Protein AF-A0A0F7FNZ9-F1 (afdb_monomer)

Structure (mmCIF, N/CA/C/O backbone):
data_AF-A0A0F7FNZ9-F1
#
_entry.id   AF-A0A0F7FNZ9-F1
#
loop_
_atom_site.group_PDB
_atom_site.id
_atom_site.type_symbol
_atom_site.label_atom_id
_atom_site.label_alt_id
_atom_site.label_comp_id
_atom_site.label_asym_id
_atom_site.label_entity_id
_atom_site.label_seq_id
_atom_site.pdbx_PDB_ins_code
_atom_site.Cartn_x
_atom_site.Cartn_y
_atom_site.Cartn_z
_atom_site.occupancy
_atom_site.B_iso_or_equiv
_atom_site.auth_seq_id
_atom_site.auth_comp_id
_atom_site.auth_asym_id
_atom_site.auth_atom_id
_atom_site.pdbx_PDB_model_num
ATOM 1 N N . MET A 1 1 ? 19.238 -8.552 7.138 1.00 87.50 1 MET A N 1
ATOM 2 C CA . MET A 1 1 ? 18.098 -7.604 7.072 1.00 87.50 1 MET A CA 1
ATOM 3 C C . MET A 1 1 ? 16.784 -8.310 7.361 1.00 87.50 1 MET A C 1
ATOM 5 O O . MET A 1 1 ? 16.162 -7.935 8.344 1.00 87.50 1 MET A O 1
ATOM 9 N N . LEU A 1 2 ? 16.399 -9.331 6.578 1.00 90.31 2 LEU A N 1
ATOM 10 C CA . LEU A 1 2 ? 15.167 -10.106 6.799 1.00 90.31 2 LEU A CA 1
ATOM 11 C C . LEU A 1 2 ? 15.009 -10.565 8.253 1.00 90.31 2 LEU A C 1
ATOM 13 O O . LEU A 1 2 ? 14.034 -10.197 8.892 1.00 90.31 2 LEU A O 1
ATOM 17 N N . ASP A 1 3 ? 16.004 -11.257 8.805 1.00 92.69 3 ASP A N 1
ATOM 18 C CA . ASP A 1 3 ? 15.939 -11.779 10.177 1.00 92.69 3 ASP A CA 1
ATOM 19 C C . ASP A 1 3 ? 15.754 -10.676 11.230 1.00 92.69 3 ASP A C 1
ATOM 21 O O . ASP A 1 3 ? 14.976 -10.836 12.163 1.00 92.69 3 ASP A O 1
ATOM 25 N N . ALA A 1 4 ? 16.389 -9.512 11.048 1.00 93.75 4 ALA A N 1
ATOM 26 C CA . ALA A 1 4 ? 16.211 -8.362 11.939 1.00 93.75 4 ALA A CA 1
ATOM 27 C C . ALA A 1 4 ? 14.776 -7.807 11.883 1.00 93.75 4 ALA A C 1
ATOM 29 O O . ALA A 1 4 ? 14.215 -7.413 12.906 1.00 93.75 4 ALA A O 1
ATOM 30 N N . VAL A 1 5 ? 14.175 -7.791 10.691 1.00 94.00 5 VAL A N 1
ATOM 31 C CA . VAL A 1 5 ? 12.786 -7.372 10.473 1.00 94.00 5 VAL A CA 1
ATOM 32 C C . VAL A 1 5 ? 11.813 -8.404 11.058 1.00 94.00 5 VAL A C 1
ATOM 34 O O . VAL A 1 5 ? 10.912 -8.021 11.801 1.00 94.00 5 VAL A O 1
ATOM 37 N N . LEU A 1 6 ? 12.024 -9.702 10.810 1.00 95.75 6 LEU A N 1
ATOM 38 C CA . LEU A 1 6 ? 11.226 -10.793 11.385 1.00 95.75 6 LEU A CA 1
ATOM 39 C C . LEU A 1 6 ? 11.300 -10.804 12.915 1.00 95.75 6 LEU A C 1
ATOM 41 O O . LEU A 1 6 ? 10.271 -10.923 13.583 1.00 95.75 6 LEU A O 1
ATOM 45 N N . TRP A 1 7 ? 12.493 -10.602 13.478 1.00 95.94 7 TRP A N 1
ATOM 46 C CA . TRP A 1 7 ? 12.683 -10.439 14.914 1.00 95.94 7 TRP A CA 1
ATOM 47 C C . TRP A 1 7 ? 11.916 -9.218 15.439 1.00 95.94 7 TRP A C 1
ATOM 49 O O . TRP A 1 7 ? 11.159 -9.331 16.400 1.00 95.94 7 TRP A O 1
ATOM 59 N N . ALA A 1 8 ? 11.999 -8.062 14.779 1.00 95.38 8 ALA A N 1
ATOM 60 C CA . ALA A 1 8 ? 11.232 -6.884 15.188 1.00 95.38 8 ALA A CA 1
ATOM 61 C C . ALA A 1 8 ? 9.708 -7.111 15.162 1.00 95.38 8 ALA A C 1
ATOM 63 O O . ALA A 1 8 ? 8.999 -6.574 16.008 1.00 95.38 8 ALA A O 1
ATOM 64 N N . GLY A 1 9 ? 9.195 -7.898 14.210 1.00 93.81 9 GLY A N 1
ATOM 65 C CA . GLY A 1 9 ? 7.766 -8.219 14.097 1.00 93.81 9 GLY A CA 1
ATOM 66 C C . GLY A 1 9 ? 7.265 -9.332 15.029 1.00 93.81 9 GLY A C 1
ATOM 67 O O . GLY A 1 9 ? 6.054 -9.543 15.130 1.00 93.81 9 GLY A O 1
ATOM 68 N N . GLY A 1 10 ? 8.160 -10.042 15.723 1.00 94.44 10 GLY A N 1
ATOM 69 C CA . GLY A 1 10 ? 7.767 -11.187 16.547 1.00 94.44 10 GLY A CA 1
ATOM 70 C C . GLY A 1 10 ? 7.555 -12.479 15.755 1.00 94.44 10 GLY A C 1
ATOM 71 O O . GLY A 1 10 ? 6.708 -13.272 16.145 1.00 94.44 10 GLY A O 1
ATOM 72 N N . PHE A 1 11 ? 8.236 -12.655 14.619 1.00 93.75 11 PHE A N 1
ATOM 73 C CA . PHE A 1 11 ? 8.191 -13.875 13.790 1.00 93.75 11 PHE A CA 1
ATOM 74 C C . PHE A 1 11 ? 9.460 -14.730 13.910 1.00 93.75 11 PHE A C 1
ATOM 76 O O . PHE A 1 11 ? 9.509 -15.841 13.404 1.00 93.75 11 PHE A O 1
ATOM 83 N N . SER A 1 12 ? 10.498 -14.213 14.566 1.00 94.00 12 SER A N 1
ATOM 84 C CA . SER A 1 12 ? 11.722 -14.948 14.888 1.00 94.00 12 SER A CA 1
ATOM 85 C C . SER A 1 12 ? 12.180 -14.580 16.293 1.00 94.00 12 SER A C 1
ATOM 87 O O . SER A 1 12 ? 12.039 -13.425 16.703 1.00 94.00 12 SER A O 1
ATOM 89 N N . ASP A 1 13 ? 12.741 -15.538 17.024 1.00 92.75 13 ASP A N 1
ATOM 90 C CA . ASP A 1 13 ? 13.397 -15.304 18.317 1.00 92.75 13 ASP A CA 1
ATOM 91 C C . ASP A 1 13 ? 14.904 -15.058 18.179 1.00 92.75 13 ASP A C 1
ATOM 93 O O . ASP A 1 13 ? 15.566 -14.669 19.142 1.00 92.75 13 ASP A O 1
ATOM 97 N N . ASP A 1 14 ? 15.447 -15.223 16.972 1.00 92.62 14 ASP A N 1
ATOM 98 C CA . ASP A 1 14 ? 16.863 -15.029 16.701 1.00 92.62 14 ASP A CA 1
ATOM 99 C C . ASP A 1 14 ? 17.212 -13.539 16.558 1.00 92.62 14 ASP A C 1
ATOM 101 O O . ASP A 1 14 ? 16.944 -12.895 15.543 1.00 92.62 14 ASP A O 1
ATOM 105 N N . ALA A 1 15 ? 17.844 -12.990 17.595 1.00 92.56 15 ALA A N 1
ATOM 106 C CA . ALA A 1 15 ? 18.331 -11.614 17.617 1.00 92.56 15 ALA A CA 1
ATOM 107 C C . ALA A 1 15 ? 19.759 -11.452 17.058 1.00 92.56 15 ALA A C 1
ATOM 109 O O . ALA A 1 15 ? 20.276 -10.333 17.021 1.00 92.56 15 ALA A O 1
ATOM 110 N N . THR A 1 16 ? 20.436 -12.528 16.636 1.00 90.56 16 THR A N 1
ATOM 111 C CA . THR A 1 16 ? 21.838 -12.458 16.175 1.00 90.56 16 THR A CA 1
ATOM 112 C C . THR A 1 16 ? 22.000 -11.562 14.948 1.00 90.56 16 THR A C 1
ATOM 114 O O . THR A 1 16 ? 23.017 -10.882 14.800 1.00 90.56 16 THR A O 1
ATOM 117 N N . ALA A 1 17 ? 20.959 -11.450 14.123 1.00 86.44 17 ALA A N 1
ATOM 118 C CA . ALA A 1 17 ? 20.939 -10.579 12.955 1.00 86.44 17 ALA A CA 1
ATOM 119 C C . ALA A 1 17 ? 21.062 -9.077 13.274 1.00 86.44 17 ALA A C 1
ATOM 121 O O . ALA A 1 17 ? 21.375 -8.291 12.377 1.00 86.44 17 ALA A O 1
ATOM 122 N N . LEU A 1 18 ? 20.839 -8.665 14.529 1.00 89.81 18 LEU A N 1
ATOM 123 C CA . LEU A 1 18 ? 20.951 -7.267 14.955 1.00 89.81 18 LEU A CA 1
ATOM 124 C C . LEU A 1 18 ? 22.405 -6.790 15.082 1.00 89.81 18 LEU A C 1
A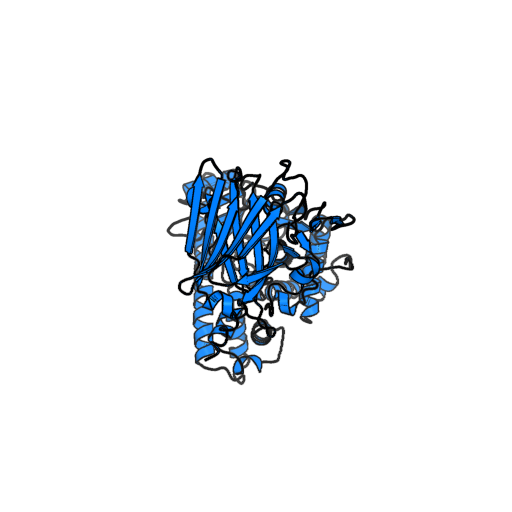TOM 126 O O . LEU A 1 18 ? 22.654 -5.588 15.015 1.00 89.81 18 LEU A O 1
ATOM 130 N N . SER A 1 19 ? 23.362 -7.708 15.256 1.00 86.50 19 SER A N 1
ATOM 131 C CA . SER A 1 19 ? 24.780 -7.380 15.471 1.00 86.50 19 SER A CA 1
ATOM 132 C C . SER A 1 19 ? 25.652 -7.527 14.219 1.00 86.50 19 SER A C 1
ATOM 134 O O . SER A 1 19 ? 26.751 -6.978 14.179 1.00 86.50 19 SER A O 1
ATOM 136 N N . GLY A 1 20 ? 25.175 -8.238 13.192 1.00 80.56 20 GLY A N 1
ATOM 137 C CA . GLY A 1 20 ? 25.955 -8.557 11.988 1.00 80.56 20 GLY A CA 1
ATOM 138 C C . GLY A 1 20 ? 25.781 -7.607 10.796 1.00 80.56 20 GLY A C 1
ATOM 139 O O . GLY A 1 20 ? 26.538 -7.708 9.833 1.00 80.56 20 GLY A O 1
ATOM 140 N N . GLY A 1 21 ? 24.787 -6.711 10.814 1.00 84.69 21 GLY A N 1
ATOM 141 C CA . GLY A 1 21 ? 24.468 -5.829 9.683 1.00 84.69 21 GLY A CA 1
ATOM 142 C C . GLY A 1 21 ? 24.923 -4.379 9.863 1.00 84.69 21 GLY A C 1
ATOM 143 O O . GLY A 1 21 ? 25.150 -3.908 10.976 1.00 84.69 21 GLY A O 1
ATOM 144 N N . ARG A 1 22 ? 25.006 -3.640 8.750 1.00 90.31 22 ARG A N 1
ATOM 145 C CA . ARG A 1 22 ? 25.170 -2.179 8.767 1.00 90.31 22 ARG A CA 1
ATOM 146 C C . ARG A 1 22 ? 23.948 -1.526 9.416 1.00 90.31 22 ARG A C 1
ATOM 148 O O . ARG A 1 22 ? 22.810 -1.891 9.117 1.00 90.31 22 ARG A O 1
ATOM 155 N N . VAL A 1 23 ? 24.198 -0.540 10.276 1.00 93.25 23 VAL A N 1
ATOM 156 C CA . VAL A 1 23 ? 23.166 0.180 11.037 1.00 93.25 23 VAL A CA 1
ATOM 157 C C . VAL A 1 23 ? 22.100 0.769 10.114 1.00 93.25 23 VAL A C 1
ATOM 159 O O . VAL A 1 23 ? 20.907 0.627 10.375 1.00 93.25 23 VAL A O 1
ATOM 162 N N . GLU A 1 24 ? 22.528 1.397 9.024 1.00 90.19 24 GLU A N 1
ATOM 163 C CA . GLU A 1 24 ? 21.667 2.091 8.070 1.00 90.19 24 GLU A CA 1
ATOM 164 C C . GLU A 1 24 ? 20.742 1.119 7.340 1.00 90.19 24 GLU A C 1
ATOM 166 O O . GLU A 1 24 ? 19.562 1.413 7.157 1.00 90.19 24 GLU A O 1
ATOM 171 N N . ASP A 1 25 ? 21.255 -0.056 6.977 1.00 88.19 25 ASP A N 1
ATOM 172 C CA . ASP A 1 25 ? 20.506 -1.059 6.224 1.00 88.19 25 ASP A CA 1
ATOM 173 C C . ASP A 1 25 ? 19.432 -1.702 7.116 1.00 88.19 25 ASP A C 1
ATOM 175 O O . ASP A 1 25 ? 18.280 -1.849 6.707 1.00 88.19 25 ASP A O 1
ATOM 179 N N . ILE A 1 26 ? 19.776 -2.024 8.373 1.00 92.56 26 ILE A N 1
ATOM 180 C CA . ILE A 1 26 ? 18.808 -2.552 9.346 1.00 92.56 26 ILE A CA 1
ATOM 181 C C . ILE A 1 26 ? 17.749 -1.491 9.667 1.00 92.56 26 ILE A C 1
ATOM 183 O O . ILE A 1 26 ? 16.555 -1.771 9.565 1.00 92.56 26 ILE A O 1
ATOM 187 N N . ALA A 1 27 ? 18.155 -0.271 10.031 1.00 93.44 27 ALA A N 1
ATOM 188 C CA . ALA A 1 27 ? 17.215 0.797 10.370 1.00 93.44 27 ALA A CA 1
ATOM 189 C C . ALA A 1 27 ? 16.314 1.175 9.181 1.00 93.44 27 ALA A C 1
ATOM 191 O O . ALA A 1 27 ? 15.117 1.405 9.367 1.00 93.44 27 ALA A O 1
ATOM 192 N N . GLY A 1 28 ? 16.868 1.193 7.964 1.00 89.94 28 GLY A N 1
ATOM 193 C CA . GLY A 1 28 ? 16.131 1.414 6.722 1.00 89.94 28 GLY A CA 1
ATOM 194 C C . GLY A 1 28 ? 15.084 0.331 6.472 1.00 89.94 28 GLY A C 1
ATOM 195 O O . GLY A 1 28 ? 13.918 0.655 6.246 1.00 89.94 28 GLY A O 1
ATOM 196 N N . ALA A 1 29 ? 15.457 -0.946 6.606 1.00 90.38 29 ALA A N 1
ATOM 197 C CA . ALA A 1 29 ? 14.523 -2.063 6.472 1.00 90.38 29 ALA A CA 1
ATOM 198 C C . ALA A 1 29 ? 13.397 -1.999 7.524 1.00 90.38 29 ALA A C 1
ATOM 200 O O . ALA A 1 29 ? 12.220 -2.101 7.181 1.00 90.38 29 ALA A O 1
ATOM 201 N N . LEU A 1 30 ? 13.725 -1.737 8.796 1.00 93.62 30 LEU A N 1
ATOM 202 C CA . LEU A 1 30 ? 12.725 -1.560 9.861 1.00 93.62 30 LEU A CA 1
ATOM 203 C C . LEU A 1 30 ? 11.765 -0.391 9.576 1.00 93.62 30 LEU A C 1
ATOM 205 O O . LEU A 1 30 ? 10.574 -0.481 9.889 1.00 93.62 30 LEU A O 1
ATOM 209 N N . GLY A 1 31 ? 12.272 0.690 8.975 1.00 91.06 31 GLY A N 1
ATOM 210 C CA . GLY A 1 31 ? 11.478 1.829 8.514 1.00 91.06 31 GLY A CA 1
ATOM 211 C C . GLY A 1 31 ? 10.506 1.452 7.395 1.00 91.06 31 GLY A C 1
ATOM 212 O O . GLY A 1 31 ? 9.305 1.680 7.526 1.00 91.06 31 GLY A O 1
ATOM 213 N N . ILE A 1 32 ? 10.998 0.801 6.338 1.00 88.19 32 ILE A N 1
ATOM 214 C CA . ILE A 1 32 ? 10.195 0.376 5.176 1.00 88.19 32 ILE A CA 1
ATOM 215 C C . ILE A 1 32 ? 9.087 -0.596 5.577 1.00 88.19 32 ILE A C 1
ATOM 217 O O . ILE A 1 32 ? 7.936 -0.431 5.173 1.00 88.19 32 ILE A O 1
ATOM 221 N N . HIS A 1 33 ? 9.405 -1.565 6.436 1.00 92.12 33 HIS A N 1
ATOM 222 C CA . HIS A 1 33 ? 8.419 -2.503 6.970 1.00 92.12 33 HIS A CA 1
ATOM 223 C C . HIS A 1 33 ? 7.511 -1.897 8.043 1.00 92.12 33 HIS A C 1
ATOM 225 O O . HIS A 1 33 ? 6.593 -2.578 8.495 1.00 92.12 33 HIS A O 1
ATOM 231 N N . ARG A 1 34 ? 7.750 -0.640 8.446 1.00 92.50 34 ARG A N 1
ATOM 232 C CA . ARG A 1 34 ? 7.001 0.097 9.476 1.00 92.50 34 ARG A CA 1
ATOM 233 C C . ARG A 1 34 ? 6.974 -0.612 10.839 1.00 92.50 34 ARG A C 1
ATOM 235 O O . ARG A 1 34 ? 6.033 -0.447 11.605 1.00 92.50 34 ARG A O 1
ATOM 242 N N . VAL A 1 35 ? 8.027 -1.360 11.177 1.00 94.25 35 VAL A N 1
ATOM 243 C CA . VAL A 1 35 ? 8.132 -2.144 12.429 1.00 94.25 35 VAL A CA 1
ATOM 244 C C . VAL A 1 35 ? 9.070 -1.521 13.472 1.00 94.25 35 VAL A C 1
ATOM 246 O O . VAL A 1 35 ? 9.349 -2.137 14.497 1.00 94.25 35 VAL A O 1
ATOM 249 N N . ALA A 1 36 ? 9.526 -0.281 13.265 1.00 95.25 36 ALA A N 1
ATOM 250 C CA . ALA A 1 36 ? 10.412 0.426 14.197 1.00 95.25 36 ALA A CA 1
ATOM 251 C C . ALA A 1 36 ? 9.860 0.503 15.639 1.00 95.25 36 ALA A C 1
ATOM 253 O O . ALA A 1 36 ? 10.607 0.299 16.590 1.00 95.25 36 ALA A O 1
ATOM 254 N N . GLY A 1 37 ? 8.555 0.741 15.819 1.00 94.38 37 GLY A N 1
ATOM 255 C CA . GLY A 1 37 ? 7.942 0.750 17.157 1.00 94.38 37 GLY A CA 1
ATOM 256 C C . GLY A 1 37 ? 7.974 -0.625 17.830 1.00 94.38 37 GLY A C 1
ATOM 257 O O . GLY A 1 37 ? 8.368 -0.738 18.987 1.00 94.38 37 GLY A O 1
ATOM 258 N N . ARG A 1 38 ? 7.653 -1.688 17.078 1.00 94.62 38 ARG A N 1
ATOM 259 C CA . ARG A 1 38 ? 7.700 -3.071 17.583 1.00 94.62 38 ARG A CA 1
ATOM 260 C C . ARG A 1 38 ? 9.117 -3.487 17.970 1.00 94.62 38 ARG A C 1
ATOM 262 O O . ARG A 1 38 ? 9.302 -4.077 19.029 1.00 94.62 38 ARG A O 1
ATOM 269 N N . PHE A 1 39 ? 10.116 -3.093 17.177 1.00 96.06 39 PHE A N 1
ATOM 270 C CA . PHE A 1 39 ? 11.527 -3.265 17.524 1.00 96.06 39 PHE A CA 1
ATOM 271 C C . PHE A 1 39 ? 11.852 -2.647 18.893 1.00 96.06 39 PHE A C 1
ATOM 273 O O . PHE A 1 39 ? 12.433 -3.311 19.747 1.00 96.06 39 PHE A O 1
ATOM 280 N N . LEU A 1 40 ? 11.456 -1.389 19.124 1.00 95.56 40 LEU A N 1
ATOM 281 C CA . LEU A 1 40 ? 11.751 -0.683 20.376 1.00 95.56 40 LEU A CA 1
ATOM 282 C C . LEU A 1 40 ? 11.050 -1.314 21.585 1.00 95.56 40 LEU A C 1
ATOM 284 O O . LEU A 1 40 ? 11.675 -1.444 22.636 1.00 95.56 40 LEU A O 1
ATOM 288 N N . VAL A 1 41 ? 9.790 -1.736 21.431 1.00 94.12 41 VAL A N 1
ATOM 289 C CA . VAL A 1 41 ? 9.055 -2.469 22.475 1.00 94.12 41 VAL A CA 1
ATOM 290 C C . VAL A 1 41 ? 9.773 -3.772 22.814 1.00 94.12 41 VAL A C 1
ATOM 292 O O . VAL A 1 41 ? 10.089 -4.010 23.977 1.00 94.12 41 VAL A O 1
ATOM 295 N N . ARG A 1 42 ? 10.132 -4.571 21.804 1.00 94.25 42 ARG A N 1
ATOM 296 C CA . ARG A 1 42 ? 10.785 -5.865 22.023 1.00 94.25 42 ARG A CA 1
ATOM 297 C C . ARG A 1 42 ? 12.158 -5.722 22.684 1.00 94.25 42 ARG A C 1
ATOM 299 O O . ARG A 1 42 ? 12.512 -6.548 23.521 1.00 94.25 42 ARG A O 1
ATOM 306 N N . ILE A 1 43 ? 12.915 -4.668 22.364 1.00 96.00 43 ILE A N 1
ATOM 307 C CA . ILE A 1 43 ? 14.171 -4.340 23.060 1.00 96.00 43 ILE A CA 1
ATOM 308 C C . ILE A 1 43 ? 13.927 -3.947 24.519 1.00 96.00 43 ILE A C 1
ATOM 310 O O . ILE A 1 43 ? 14.670 -4.388 25.393 1.00 96.00 43 ILE A O 1
ATOM 314 N N . ALA A 1 44 ? 12.886 -3.162 24.806 1.00 94.75 44 ALA A N 1
ATOM 315 C CA . ALA A 1 44 ? 12.537 -2.806 26.180 1.00 94.75 44 ALA A CA 1
ATOM 316 C C . ALA A 1 44 ? 12.132 -4.036 27.015 1.00 94.75 44 ALA A C 1
ATOM 318 O O . ALA A 1 44 ? 12.478 -4.120 28.192 1.00 94.75 44 ALA A O 1
ATOM 319 N N . GLU A 1 45 ? 11.451 -5.003 26.399 1.00 94.44 45 GLU A N 1
ATOM 320 C CA . GLU A 1 45 ? 11.069 -6.279 27.020 1.00 94.44 45 GLU A CA 1
ATOM 321 C C . GLU A 1 45 ? 12.248 -7.255 27.171 1.00 94.44 45 GLU A C 1
ATOM 323 O O . GLU A 1 45 ? 12.216 -8.129 28.036 1.00 94.44 45 GLU A O 1
ATOM 328 N N . ASN A 1 46 ? 13.304 -7.101 26.365 1.00 94.44 46 ASN A N 1
ATOM 329 C CA . ASN A 1 46 ? 14.462 -7.997 26.328 1.00 94.44 46 ASN A CA 1
ATOM 330 C C . ASN A 1 46 ? 15.787 -7.212 26.444 1.00 94.44 46 ASN A C 1
ATOM 332 O O . ASN A 1 46 ? 16.599 -7.221 25.514 1.00 94.44 46 ASN A O 1
ATOM 336 N N . PRO A 1 47 ? 16.057 -6.554 27.590 1.00 93.19 47 PRO A N 1
ATOM 337 C CA . PRO A 1 47 ? 17.182 -5.625 27.742 1.00 93.19 47 PRO A CA 1
ATOM 338 C C . PRO A 1 47 ? 18.572 -6.283 27.675 1.00 93.19 47 PRO A C 1
ATOM 340 O O . PRO A 1 47 ? 19.582 -5.585 27.656 1.00 93.19 47 PRO A O 1
ATOM 343 N N . THR A 1 48 ? 18.649 -7.616 27.670 1.00 94.25 48 THR A N 1
ATOM 344 C CA . THR A 1 48 ? 19.902 -8.376 27.548 1.00 94.25 48 THR A CA 1
ATOM 345 C C . THR A 1 48 ? 20.354 -8.573 26.102 1.00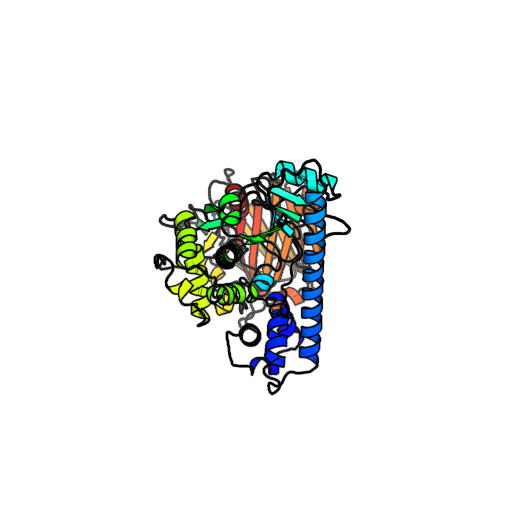 94.25 48 THR A C 1
ATOM 347 O O . THR A 1 48 ? 21.483 -9.012 25.882 1.00 94.25 48 THR A O 1
ATOM 350 N N . ILE A 1 49 ? 19.501 -8.269 25.118 1.00 93.56 49 ILE A N 1
ATOM 351 C CA . ILE A 1 49 ? 19.842 -8.403 23.703 1.00 93.56 49 ILE A CA 1
ATOM 352 C C . ILE A 1 49 ? 20.820 -7.286 23.319 1.00 93.56 49 ILE A C 1
ATOM 354 O O . ILE A 1 49 ? 20.483 -6.106 23.447 1.00 93.56 49 ILE A O 1
ATOM 358 N N . PRO A 1 50 ? 22.030 -7.622 22.837 1.00 91.69 50 PRO A N 1
ATOM 359 C CA . PRO A 1 50 ? 23.016 -6.618 22.478 1.00 91.69 50 PRO A CA 1
ATOM 360 C C . PRO A 1 50 ? 22.592 -5.895 21.196 1.00 91.69 50 PRO A C 1
ATOM 362 O O . PRO A 1 50 ? 22.507 -6.494 20.125 1.00 91.69 50 PRO A O 1
ATOM 365 N N . VAL A 1 51 ? 22.375 -4.585 21.300 1.00 94.81 51 VAL A N 1
ATOM 366 C CA . VAL A 1 51 ? 22.114 -3.684 20.170 1.00 94.81 51 VAL A CA 1
ATOM 367 C C . VAL A 1 51 ? 23.053 -2.494 20.282 1.00 94.81 51 VAL A C 1
ATOM 369 O O . VAL A 1 51 ? 23.259 -1.968 21.372 1.00 94.81 51 VAL A O 1
ATOM 372 N N . SER A 1 52 ? 23.647 -2.075 19.166 1.00 95.50 52 SER A N 1
ATOM 373 C CA . SER A 1 52 ? 24.519 -0.900 19.163 1.00 95.50 52 SER A CA 1
ATOM 374 C C . SER A 1 52 ? 23.717 0.384 19.396 1.00 95.50 52 SER A C 1
ATOM 376 O O . SER A 1 52 ? 22.609 0.538 18.875 1.00 95.50 52 SER A O 1
ATOM 378 N N . ASP A 1 53 ? 24.303 1.345 20.114 1.00 95.62 53 ASP A N 1
ATOM 379 C CA . ASP A 1 53 ? 23.674 2.653 20.354 1.00 95.62 53 ASP A CA 1
ATOM 380 C C . ASP A 1 53 ? 23.305 3.354 19.038 1.00 95.62 53 ASP A C 1
ATOM 382 O O . ASP A 1 53 ? 22.221 3.919 18.905 1.00 95.62 53 ASP A O 1
ATOM 386 N N . GLY A 1 54 ? 24.166 3.233 18.021 1.00 96.62 54 GLY A N 1
ATOM 387 C CA . GLY A 1 54 ? 23.920 3.790 16.691 1.00 96.62 54 GLY A CA 1
ATOM 388 C C . GLY A 1 54 ? 22.660 3.231 16.022 1.00 96.62 54 GLY A C 1
ATOM 389 O O . GLY A 1 54 ? 21.878 4.004 15.461 1.00 96.62 54 GLY A O 1
ATOM 390 N N . LEU A 1 55 ? 22.427 1.914 16.108 1.00 96.38 55 LEU A N 1
ATOM 391 C CA . LEU A 1 55 ? 21.202 1.296 15.592 1.00 96.38 55 LEU A CA 1
ATOM 392 C C . LEU A 1 55 ? 19.982 1.749 16.387 1.00 96.38 55 LEU A C 1
ATOM 394 O O . LEU A 1 55 ? 18.979 2.151 15.796 1.00 96.38 55 LEU A O 1
ATOM 398 N N . LEU A 1 56 ? 20.074 1.742 17.715 1.00 97.00 56 LEU A N 1
ATOM 399 C CA . LEU A 1 56 ? 18.969 2.140 18.577 1.00 97.00 56 LEU A CA 1
ATOM 400 C C . LEU A 1 56 ? 18.541 3.594 18.323 1.00 97.00 56 LEU A C 1
ATOM 402 O O . LEU A 1 56 ? 17.349 3.877 18.196 1.00 97.00 56 LEU A O 1
ATOM 406 N N . ASP A 1 57 ? 19.498 4.506 18.166 1.00 97.56 57 ASP A N 1
ATOM 407 C CA . ASP A 1 57 ? 19.226 5.905 17.846 1.00 97.56 57 ASP A CA 1
ATOM 408 C C . ASP A 1 57 ? 18.641 6.083 16.441 1.00 97.56 57 ASP A C 1
ATOM 410 O O . ASP A 1 57 ? 17.729 6.893 16.250 1.00 97.56 57 ASP A O 1
ATOM 414 N N . ALA A 1 58 ? 19.113 5.318 15.450 1.00 96.75 58 ALA A N 1
ATOM 415 C CA . ALA A 1 58 ? 18.539 5.328 14.106 1.00 96.75 58 ALA A CA 1
ATOM 416 C C . ALA A 1 58 ? 17.075 4.857 14.103 1.00 96.75 58 ALA A C 1
ATOM 418 O O . ALA A 1 58 ? 16.215 5.516 13.510 1.00 96.75 58 ALA A O 1
ATOM 419 N N . VAL A 1 59 ? 16.767 3.774 14.823 1.00 96.12 59 VAL A N 1
ATOM 420 C CA . VAL A 1 59 ? 15.398 3.254 14.932 1.00 96.12 59 VAL A CA 1
ATOM 421 C C . VAL A 1 59 ? 14.499 4.209 15.717 1.00 96.12 59 VAL A C 1
ATOM 423 O O . VAL A 1 59 ? 13.369 4.445 15.295 1.00 96.12 59 VAL A O 1
ATOM 426 N N . ARG A 1 60 ? 14.987 4.835 16.797 1.00 96.56 60 ARG A N 1
ATOM 427 C CA . ARG A 1 60 ? 14.240 5.870 17.538 1.00 96.56 60 ARG A CA 1
ATOM 428 C C . ARG A 1 60 ? 13.865 7.058 16.659 1.00 96.56 60 ARG A C 1
ATOM 430 O O . ARG A 1 60 ? 12.726 7.510 16.726 1.00 96.56 60 ARG A O 1
ATOM 437 N N . ARG A 1 61 ? 14.782 7.546 15.815 1.00 95.75 61 ARG A N 1
ATOM 438 C CA . ARG A 1 61 ? 14.482 8.628 14.857 1.00 95.75 61 ARG A CA 1
ATOM 439 C C . ARG A 1 61 ? 13.409 8.212 13.851 1.00 95.75 61 ARG A C 1
ATOM 441 O O . ARG A 1 61 ? 12.466 8.968 13.632 1.00 95.75 61 ARG A O 1
ATOM 448 N N . SER A 1 62 ? 13.532 7.010 13.285 1.00 93.56 62 SER A N 1
ATOM 449 C CA . SER A 1 62 ? 12.539 6.440 12.362 1.00 93.56 62 SER A CA 1
ATOM 450 C C . SER A 1 62 ? 11.160 6.307 13.023 1.00 93.56 62 SER A C 1
ATOM 452 O O . SER A 1 62 ? 10.159 6.802 12.508 1.00 93.56 62 SER A O 1
ATOM 454 N N . HIS A 1 63 ? 11.110 5.744 14.233 1.00 94.62 63 HIS A N 1
ATOM 455 C CA . HIS A 1 63 ? 9.883 5.618 15.010 1.00 94.62 63 HIS A CA 1
ATOM 456 C C . HIS A 1 63 ? 9.260 6.976 15.358 1.00 94.62 63 HIS A C 1
ATOM 458 O O . HIS A 1 63 ? 8.060 7.147 15.173 1.00 94.62 63 HIS A O 1
ATOM 464 N N . ALA A 1 64 ? 10.052 7.957 15.804 1.00 94.69 64 ALA A N 1
ATOM 465 C CA . ALA A 1 64 ? 9.557 9.299 16.109 1.00 94.69 64 ALA A CA 1
ATOM 466 C C . ALA A 1 64 ? 8.951 9.983 14.872 1.00 94.69 64 ALA A C 1
ATOM 468 O O . ALA A 1 64 ? 7.919 10.644 14.977 1.00 94.69 64 ALA A O 1
ATOM 469 N N .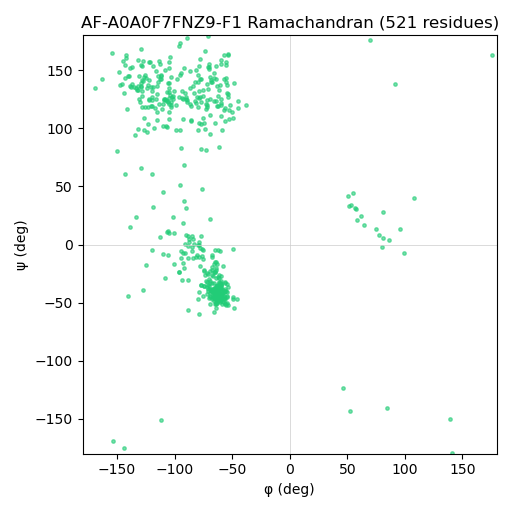 HIS A 1 65 ? 9.550 9.783 13.693 1.00 93.12 65 HIS A N 1
ATOM 470 C CA . HIS A 1 65 ? 8.985 10.254 12.432 1.00 93.12 65 HIS A CA 1
ATOM 471 C C . HIS A 1 65 ? 7.624 9.599 12.134 1.00 93.12 65 HIS A C 1
ATOM 473 O O . HIS A 1 65 ? 6.655 10.309 11.865 1.00 93.12 65 HIS A O 1
ATOM 479 N N . HIS A 1 66 ? 7.523 8.269 12.250 1.00 91.38 66 HIS A N 1
ATOM 480 C CA . HIS A 1 66 ? 6.263 7.542 12.049 1.00 91.38 66 HIS A CA 1
ATOM 481 C C . HIS A 1 66 ? 5.182 7.966 13.049 1.00 91.38 66 HIS A C 1
ATOM 483 O O . HIS A 1 66 ? 4.053 8.242 12.651 1.00 91.38 66 HIS A O 1
ATOM 489 N N . ALA A 1 67 ? 5.535 8.071 14.331 1.00 91.94 67 ALA A N 1
ATOM 490 C CA . ALA A 1 67 ? 4.629 8.490 15.391 1.00 91.94 67 ALA A CA 1
ATOM 491 C C . ALA A 1 67 ? 4.137 9.931 15.190 1.00 91.94 67 ALA A C 1
ATOM 493 O O . ALA A 1 67 ? 2.959 10.208 15.396 1.00 91.94 67 ALA A O 1
ATOM 494 N N . GLY A 1 68 ? 5.005 10.843 14.738 1.00 93.50 68 GLY A N 1
ATOM 495 C CA . GLY A 1 68 ? 4.617 12.215 14.411 1.00 93.50 68 GLY A CA 1
ATOM 496 C C . GLY A 1 68 ? 3.638 12.297 13.235 1.00 93.50 68 GLY A C 1
ATOM 497 O O . GLY A 1 68 ? 2.675 13.059 13.293 1.00 93.50 68 GLY A O 1
ATOM 498 N N . ALA A 1 69 ? 3.851 11.495 12.187 1.00 91.62 69 ALA A N 1
ATOM 499 C CA . ALA A 1 69 ? 2.933 11.406 11.050 1.00 91.62 69 ALA A CA 1
ATOM 500 C C . ALA A 1 69 ? 1.575 10.807 11.455 1.00 91.62 69 ALA A C 1
ATOM 502 O O . ALA A 1 69 ? 0.532 11.382 11.156 1.00 91.62 69 ALA A O 1
ATOM 503 N N . ALA A 1 70 ? 1.592 9.718 12.226 1.00 91.62 70 ALA A N 1
ATOM 504 C CA . ALA A 1 70 ? 0.400 9.120 12.816 1.00 91.62 70 ALA A CA 1
ATOM 505 C C . ALA A 1 70 ? -0.391 10.125 13.669 1.00 91.62 70 ALA A C 1
ATOM 507 O O . ALA A 1 70 ? -1.577 10.324 13.432 1.00 91.62 70 ALA A O 1
ATOM 508 N N . ALA A 1 71 ? 0.262 10.818 14.606 1.00 92.19 71 ALA A N 1
ATOM 509 C CA . ALA A 1 71 ? -0.388 11.801 15.474 1.00 92.19 71 ALA A CA 1
ATOM 510 C C . ALA A 1 71 ? -1.005 12.979 14.697 1.00 92.19 71 ALA A C 1
ATOM 512 O O . ALA A 1 71 ? -2.046 13.506 15.096 1.00 92.19 71 ALA A O 1
ATOM 513 N N . ARG A 1 72 ? -0.387 13.386 13.578 1.00 93.25 72 ARG A N 1
ATOM 514 C CA . ARG A 1 72 ? -0.963 14.383 12.665 1.00 93.25 72 ARG A CA 1
ATOM 515 C C . ARG A 1 72 ? -2.267 13.876 12.053 1.00 93.25 72 ARG A C 1
ATOM 517 O O . ARG A 1 72 ? -3.266 14.577 12.152 1.00 93.25 72 ARG A O 1
ATOM 524 N N . VAL A 1 73 ? -2.270 12.664 11.496 1.00 92.38 73 VAL A N 1
ATOM 525 C CA . VAL A 1 73 ? -3.477 12.054 10.913 1.00 92.38 73 VAL A CA 1
ATOM 526 C C . VAL A 1 73 ? -4.593 11.927 11.954 1.00 92.38 73 VAL A C 1
ATOM 528 O O . VAL A 1 73 ? -5.731 12.265 11.655 1.00 92.38 73 VAL A O 1
ATOM 531 N N . GLU A 1 74 ? -4.280 11.546 13.196 1.00 91.62 74 GLU A N 1
ATOM 532 C CA . GLU A 1 74 ? -5.267 11.504 14.291 1.00 91.62 74 GLU A CA 1
ATOM 533 C C . GLU A 1 74 ? -5.848 12.891 14.617 1.00 91.62 74 GLU A C 1
ATOM 535 O O . GLU A 1 74 ? -7.052 13.048 14.826 1.00 91.62 74 GLU A O 1
ATOM 540 N N . THR A 1 75 ? -4.997 13.921 14.629 1.00 93.50 75 THR A N 1
ATOM 541 C CA . THR A 1 75 ? -5.425 15.311 14.847 1.00 93.50 75 THR A CA 1
ATOM 542 C C . THR A 1 75 ? -6.336 15.791 13.717 1.00 93.50 75 THR A C 1
ATOM 544 O O . THR A 1 75 ? -7.358 16.434 13.967 1.00 93.50 75 THR A O 1
ATOM 547 N N . ASP A 1 76 ? -5.989 15.465 12.474 1.00 94.56 76 ASP A N 1
ATOM 548 C CA . ASP A 1 76 ? -6.763 15.857 11.301 1.00 94.56 76 ASP A CA 1
ATOM 549 C C . ASP A 1 76 ? -8.068 15.054 11.184 1.00 94.56 76 ASP A C 1
ATOM 551 O O . ASP A 1 76 ? -9.087 15.616 10.790 1.00 94.56 76 ASP A O 1
ATOM 555 N N . ALA A 1 77 ? -8.096 13.796 11.630 1.00 93.38 77 ALA A N 1
ATOM 556 C CA . ALA A 1 77 ? -9.311 12.992 11.745 1.00 93.38 77 ALA A CA 1
ATOM 557 C C . ALA A 1 77 ? -10.324 13.615 12.725 1.00 93.38 77 ALA A C 1
ATOM 559 O O . ALA A 1 77 ? -11.507 13.743 12.398 1.0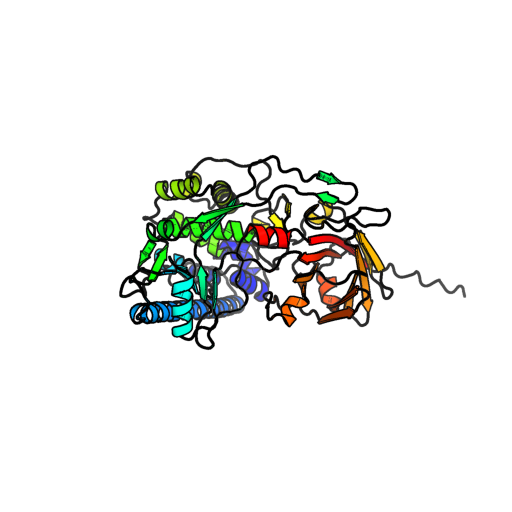0 93.38 77 ALA A O 1
ATOM 560 N N . ALA A 1 78 ? -9.864 14.073 13.895 1.00 93.19 78 ALA A N 1
ATOM 561 C CA . ALA A 1 78 ? -10.706 14.791 14.858 1.00 93.19 78 ALA A CA 1
ATOM 562 C C . ALA A 1 78 ? -11.208 16.136 14.298 1.00 93.19 78 ALA A C 1
ATOM 564 O O . ALA A 1 78 ? -12.360 16.528 14.503 1.00 93.19 78 ALA A O 1
ATOM 565 N N . TRP A 1 79 ? -10.360 16.843 13.545 1.00 95.00 79 TRP A N 1
ATOM 566 C CA . TRP A 1 79 ? -10.761 18.067 12.855 1.00 95.00 79 TRP A CA 1
ATOM 567 C C . TRP A 1 79 ? -11.822 17.795 11.778 1.00 95.00 79 TRP A C 1
ATOM 569 O O . TRP A 1 79 ? -12.803 18.535 11.703 1.00 95.00 79 TRP A O 1
ATOM 579 N N . VAL A 1 80 ? -11.668 16.720 10.994 1.00 94.06 80 VAL A N 1
ATOM 580 C CA . VAL A 1 80 ? -12.637 16.295 9.972 1.00 94.06 80 VAL A CA 1
ATOM 581 C C . VAL A 1 80 ? -13.976 15.958 10.613 1.00 94.06 80 VAL A C 1
ATOM 583 O O . VAL A 1 80 ? -15.003 16.427 10.130 1.00 94.06 80 VAL A O 1
ATOM 586 N N . GLU A 1 81 ? -13.987 15.207 11.718 1.00 94.19 81 GLU A N 1
ATOM 587 C CA . GLU A 1 81 ? -15.221 14.934 12.458 1.00 94.19 81 GLU A CA 1
ATOM 588 C C . GLU A 1 81 ? -15.943 16.233 12.825 1.00 94.19 81 GLU A C 1
ATOM 590 O O . GLU A 1 81 ? -17.139 16.377 12.555 1.00 94.19 81 GLU A O 1
ATOM 595 N N . LYS A 1 82 ? -15.228 17.171 13.456 1.00 95.44 82 LYS A N 1
ATOM 596 C CA . LYS A 1 82 ? -15.816 18.442 13.877 1.00 95.44 82 LYS A CA 1
ATOM 597 C C . LYS A 1 82 ? -16.357 19.217 12.675 1.00 95.44 82 LYS A C 1
ATOM 599 O O . LYS A 1 82 ? -17.494 19.678 12.712 1.00 95.44 82 LYS A O 1
ATOM 604 N N . GLY A 1 83 ? -15.564 19.315 11.607 1.00 95.69 83 GLY A N 1
ATOM 605 C CA . GLY A 1 83 ? -15.951 19.983 10.369 1.00 95.69 83 GLY A CA 1
ATOM 606 C C . GLY A 1 83 ? -17.222 19.391 9.766 1.00 95.69 83 GLY A C 1
ATOM 607 O O . GLY A 1 83 ? -18.136 20.138 9.441 1.00 95.69 83 GLY A O 1
ATOM 608 N N . LEU A 1 84 ? -17.322 18.060 9.688 1.00 95.56 84 LEU A N 1
ATOM 609 C CA . LEU A 1 84 ? -18.515 17.364 9.197 1.00 95.56 84 LEU A CA 1
ATOM 610 C C . LEU A 1 84 ? -19.742 17.652 10.063 1.00 95.56 84 LEU A C 1
ATOM 612 O O . LEU A 1 84 ? -20.796 17.984 9.528 1.00 95.56 84 LEU A O 1
ATOM 616 N N . ARG A 1 85 ? -19.605 17.561 11.390 1.00 95.06 85 ARG A N 1
ATOM 617 C CA . ARG A 1 85 ? -20.703 17.812 12.335 1.00 95.06 85 ARG A CA 1
ATOM 618 C C . ARG A 1 85 ? -21.282 19.214 12.217 1.00 95.06 85 ARG A C 1
ATOM 620 O O . ARG A 1 85 ? -22.498 19.381 12.279 1.00 95.06 85 ARG A O 1
ATOM 627 N N . ASP A 1 86 ? -20.403 20.199 12.072 1.00 96.12 86 ASP A N 1
ATOM 628 C CA . ASP A 1 86 ? -20.776 21.609 12.005 1.00 96.12 86 ASP A CA 1
ATOM 629 C C . ASP A 1 86 ? -21.255 22.008 10.592 1.00 96.12 86 ASP A C 1
ATOM 631 O O . ASP A 1 86 ? -21.817 23.091 10.407 1.00 96.12 86 ASP A O 1
ATOM 635 N N . HIS A 1 87 ? -21.065 21.144 9.585 1.00 97.69 87 HIS A N 1
ATOM 636 C CA . HIS A 1 87 ? -21.405 21.451 8.202 1.00 97.69 87 HIS A CA 1
ATOM 637 C C . HIS A 1 87 ? -22.914 21.309 7.929 1.00 97.69 87 HIS A C 1
ATOM 639 O O . HIS A 1 87 ? -23.478 20.225 8.099 1.00 97.69 87 HIS A O 1
ATOM 645 N N . PRO A 1 88 ? -23.593 22.340 7.390 1.00 97.38 88 PRO A N 1
ATOM 646 C CA . PRO A 1 88 ? -25.042 22.302 7.155 1.00 97.38 88 PRO A CA 1
ATOM 647 C C . PRO A 1 88 ? -25.459 21.262 6.109 1.00 97.38 88 PRO A C 1
ATOM 649 O O . PRO A 1 88 ? -26.603 20.813 6.093 1.00 97.38 88 PRO A O 1
ATOM 652 N N . ALA A 1 89 ? -24.537 20.880 5.222 1.00 96.69 89 ALA A N 1
ATOM 653 C CA . ALA A 1 89 ? -24.769 19.847 4.223 1.00 96.69 89 ALA A CA 1
ATOM 654 C C . ALA A 1 89 ? -24.443 18.430 4.719 1.00 96.69 89 ALA A C 1
ATOM 656 O O . ALA A 1 89 ? -24.488 17.515 3.906 1.00 96.69 89 ALA A O 1
ATOM 657 N N . TRP A 1 90 ? -24.128 18.192 5.992 1.00 96.44 90 TRP A N 1
ATOM 658 C CA . TRP A 1 90 ? -24.003 16.830 6.524 1.00 96.44 90 TRP A CA 1
ATOM 659 C C . TRP A 1 90 ? -25.388 16.217 6.799 1.00 96.44 90 TRP A C 1
ATOM 661 O O . TRP A 1 90 ? -26.320 16.914 7.186 1.00 96.44 90 TRP A O 1
ATOM 671 N N . ASP A 1 91 ? -25.572 14.919 6.540 1.00 95.06 91 ASP A N 1
ATOM 672 C CA . ASP A 1 91 ? -26.853 14.209 6.747 1.00 95.06 91 ASP A CA 1
ATOM 673 C C . ASP A 1 91 ? -26.913 13.386 8.036 1.00 95.06 91 ASP A C 1
ATOM 675 O O . ASP A 1 91 ? -27.840 12.596 8.219 1.00 95.06 91 ASP A O 1
ATOM 679 N N . GLY A 1 92 ? -25.933 13.538 8.922 1.00 94.88 92 GLY A N 1
ATOM 680 C CA . GLY A 1 92 ? -25.861 12.757 10.151 1.00 94.88 92 GLY A CA 1
ATOM 681 C C . GLY A 1 92 ? -25.296 11.346 9.964 1.00 94.88 92 GLY A C 1
ATOM 682 O O . GLY A 1 92 ? -25.154 10.628 10.954 1.00 94.88 92 GLY A O 1
ATOM 683 N N . ARG A 1 93 ? -24.959 10.913 8.737 1.00 96.00 93 ARG A N 1
ATOM 684 C CA . ARG A 1 93 ? -24.347 9.594 8.527 1.00 96.00 93 ARG A CA 1
ATOM 685 C C . ARG A 1 93 ? -22.852 9.628 8.848 1.00 96.00 93 ARG A C 1
ATOM 687 O O . ARG A 1 93 ? -22.165 10.592 8.489 1.00 96.00 93 ARG A O 1
ATOM 694 N N . PRO A 1 94 ? -22.326 8.578 9.498 1.00 96.38 94 PRO A N 1
ATOM 695 C CA . PRO A 1 94 ? -20.920 8.529 9.854 1.00 96.38 94 PRO A CA 1
ATOM 696 C C . PRO A 1 94 ? -20.030 8.337 8.625 1.00 96.38 94 PRO A C 1
ATOM 698 O O . PRO A 1 94 ? -20.425 7.712 7.638 1.00 96.38 94 PRO A O 1
ATOM 701 N N . VAL A 1 95 ? -18.801 8.824 8.721 1.00 96.88 95 VAL A N 1
ATOM 702 C CA . VAL A 1 95 ? -17.713 8.541 7.783 1.00 96.88 95 VAL A CA 1
ATOM 703 C C . VAL A 1 95 ? -16.839 7.435 8.362 1.00 96.88 95 VAL A C 1
ATOM 705 O O . VAL A 1 95 ? -16.622 7.377 9.574 1.00 96.88 95 VAL A O 1
ATOM 708 N N . LEU A 1 96 ? -16.358 6.538 7.506 1.00 97.69 96 LEU A N 1
ATOM 709 C CA . LEU A 1 96 ? -15.511 5.416 7.899 1.00 97.69 96 LEU A CA 1
ATOM 710 C C . LEU A 1 96 ? -14.055 5.713 7.531 1.00 97.69 96 LEU A C 1
ATOM 712 O O . LEU A 1 96 ? -13.753 5.884 6.357 1.00 97.69 96 LEU A O 1
ATOM 716 N N . LEU A 1 97 ? -13.155 5.741 8.509 1.00 96.06 97 LEU A N 1
ATOM 717 C CA . LEU A 1 97 ? -11.711 5.801 8.293 1.00 96.06 97 LEU A CA 1
ATOM 718 C C . LEU A 1 97 ? -11.183 4.371 8.096 1.00 96.06 97 LEU A C 1
ATOM 720 O O . LEU A 1 97 ? -11.136 3.584 9.043 1.00 96.06 97 LEU A O 1
ATOM 724 N N . LEU A 1 98 ? -10.840 4.013 6.855 1.00 92.06 98 LEU A N 1
ATOM 725 C CA . LEU A 1 98 ? -10.499 2.636 6.478 1.00 92.06 98 LEU A CA 1
ATOM 726 C C . LEU A 1 98 ? -9.075 2.238 6.872 1.00 92.06 98 LEU A C 1
ATOM 728 O O . LEU A 1 98 ? -8.851 1.113 7.323 1.00 92.06 98 LEU A O 1
ATOM 732 N N . LYS A 1 99 ? -8.118 3.152 6.685 1.00 82.81 99 LYS A N 1
ATOM 733 C CA . LYS A 1 99 ? -6.697 2.957 7.013 1.00 82.81 99 LYS A CA 1
ATOM 734 C C . LYS A 1 99 ? -6.303 3.864 8.194 1.00 82.81 99 LYS A C 1
ATOM 736 O O . LYS A 1 99 ? -7.125 4.098 9.068 1.00 82.81 99 LYS A O 1
ATOM 741 N N . GLY A 1 100 ? -5.051 4.307 8.304 1.00 78.69 100 GLY A N 1
ATOM 742 C CA . GLY A 1 100 ? -4.578 5.065 9.476 1.00 78.69 100 GLY A CA 1
ATOM 743 C C . GLY A 1 100 ? -4.128 4.185 10.647 1.00 78.69 100 GLY A C 1
ATOM 744 O O . GLY A 1 100 ? -3.505 3.161 10.437 1.00 78.69 100 GLY A O 1
ATOM 745 N N . ASN A 1 101 ? -4.405 4.536 11.900 1.00 83.62 101 ASN A N 1
ATOM 746 C CA . ASN A 1 101 ? -3.976 3.719 13.050 1.00 83.62 101 ASN A CA 1
ATOM 747 C C . ASN A 1 101 ? -5.101 2.851 13.630 1.00 83.62 101 ASN A C 1
ATOM 749 O O . ASN A 1 101 ? -5.015 2.432 14.781 1.00 83.62 101 ASN A O 1
ATOM 753 N N . SER A 1 102 ? -6.129 2.523 12.835 1.00 86.94 102 SER A N 1
ATOM 754 C CA . SER A 1 102 ? -7.281 1.712 13.265 1.00 86.94 102 SER A CA 1
ATOM 755 C C . SER A 1 102 ? -6.869 0.426 13.986 1.00 86.94 102 SER A C 1
ATOM 757 O O . SER A 1 102 ? -7.353 0.161 15.081 1.00 86.94 102 SER A O 1
ATOM 759 N N . ALA A 1 103 ? -5.914 -0.336 13.440 1.00 88.31 103 ALA A N 1
ATOM 760 C CA . ALA A 1 103 ? -5.409 -1.541 14.099 1.00 88.31 103 ALA A CA 1
ATOM 761 C C . ALA A 1 103 ? -4.732 -1.236 15.447 1.00 88.31 103 ALA A C 1
ATOM 763 O O . ALA A 1 103 ? -4.966 -1.945 16.421 1.00 88.31 103 ALA A O 1
ATOM 764 N N . ALA A 1 104 ? -3.945 -0.160 15.539 1.00 89.00 104 ALA A N 1
ATOM 765 C CA . ALA A 1 104 ? -3.302 0.228 16.792 1.00 89.00 104 ALA A CA 1
ATOM 766 C C . ALA A 1 104 ? -4.331 0.620 17.868 1.00 89.00 104 ALA A C 1
ATOM 768 O O . ALA A 1 104 ? -4.163 0.248 19.028 1.00 89.00 104 ALA A O 1
ATOM 769 N N . HIS A 1 105 ? -5.416 1.301 17.483 1.00 90.88 105 HIS A N 1
ATOM 770 C CA . HIS A 1 105 ? -6.525 1.638 18.383 1.00 90.88 105 HIS A CA 1
ATOM 771 C C . HIS A 1 105 ? -7.241 0.391 18.902 1.00 90.88 105 HIS A C 1
ATOM 773 O O . HIS A 1 105 ? -7.444 0.257 20.106 1.00 90.88 105 HIS A O 1
ATOM 779 N N . LEU A 1 106 ? -7.580 -0.538 18.005 1.00 93.44 106 LEU A N 1
ATOM 780 C CA . LEU A 1 106 ? -8.275 -1.783 18.350 1.00 93.44 106 LEU A CA 1
ATOM 781 C C . LEU A 1 106 ? -7.426 -2.694 19.245 1.00 93.44 106 LEU A C 1
ATOM 783 O O . LEU A 1 106 ? -7.952 -3.333 20.146 1.00 93.44 106 LEU A O 1
ATOM 787 N N . LEU A 1 107 ? -6.112 -2.738 19.014 1.00 92.12 107 LEU A N 1
ATOM 788 C CA . LEU A 1 107 ? -5.179 -3.581 19.764 1.00 92.12 107 LEU A CA 1
ATOM 789 C C . LEU A 1 107 ? -4.678 -2.930 21.068 1.00 92.12 107 LEU A C 1
ATOM 791 O O . LEU A 1 107 ? -3.881 -3.540 21.778 1.00 92.12 107 LEU A O 1
ATOM 795 N N . GLY A 1 108 ? -5.072 -1.686 21.376 1.00 88.81 108 GLY A N 1
ATOM 796 C CA . GLY A 1 108 ? -4.515 -0.929 22.509 1.00 88.81 108 GLY A CA 1
ATOM 797 C C . GLY A 1 108 ? -3.005 -0.671 22.380 1.00 88.81 108 GLY A C 1
ATOM 798 O O . GLY A 1 108 ? -2.295 -0.485 23.367 1.00 88.81 108 GLY A O 1
ATOM 799 N N . ALA A 1 109 ? -2.498 -0.678 21.151 1.00 80.81 109 ALA A N 1
ATOM 800 C CA . ALA A 1 109 ? -1.090 -0.763 20.806 1.00 80.81 109 ALA A CA 1
ATOM 801 C C . ALA A 1 109 ? -0.445 0.612 20.558 1.00 80.81 109 ALA A C 1
ATOM 803 O O . ALA A 1 109 ? 0.237 0.842 19.556 1.00 80.81 109 ALA A O 1
ATOM 804 N N . ALA A 1 110 ? -0.620 1.540 21.501 1.00 70.06 110 ALA A N 1
ATOM 805 C CA . ALA A 1 110 ? -0.106 2.909 21.379 1.00 70.06 110 ALA A CA 1
ATOM 806 C C . ALA A 1 110 ? 1.429 2.990 21.186 1.00 70.06 110 ALA A C 1
ATOM 808 O O . ALA A 1 110 ? 1.939 4.010 20.730 1.00 70.06 110 ALA A O 1
ATOM 809 N N . GLY A 1 111 ? 2.171 1.923 21.512 1.00 65.25 111 GLY A N 1
ATOM 810 C CA . GLY A 1 111 ? 3.631 1.854 21.390 1.00 65.25 111 GLY A CA 1
ATOM 811 C C . GLY A 1 111 ? 4.174 1.652 19.969 1.00 65.25 111 GLY A C 1
ATOM 812 O O . GLY A 1 111 ? 5.381 1.765 19.764 1.00 65.25 111 GLY A O 1
ATOM 813 N N . PHE A 1 112 ? 3.335 1.356 18.972 1.00 80.56 112 PHE A N 1
ATOM 814 C CA . PHE A 1 112 ? 3.804 1.142 17.597 1.00 80.56 112 PHE A CA 1
ATOM 815 C C . PHE A 1 112 ? 2.848 1.685 16.521 1.00 80.56 112 PHE A C 1
ATOM 817 O O . PHE A 1 112 ? 2.409 0.924 15.659 1.00 80.56 112 PHE A O 1
ATOM 824 N N . PRO A 1 113 ? 2.567 3.007 16.509 1.00 82.00 113 PRO A N 1
ATOM 825 C CA . PRO A 1 113 ? 1.866 3.646 15.399 1.00 82.00 113 PRO A CA 1
ATOM 826 C C . PRO A 1 113 ? 2.578 3.378 14.071 1.00 82.00 113 PRO A C 1
ATOM 828 O O . PRO A 1 113 ? 3.816 3.427 13.989 1.00 82.00 113 PRO A O 1
ATOM 831 N N . ARG A 1 114 ? 1.795 3.130 13.017 1.00 83.12 114 ARG A N 1
ATOM 832 C CA . ARG A 1 114 ? 2.341 2.975 11.670 1.00 83.12 114 ARG A CA 1
ATOM 833 C C . ARG A 1 114 ? 2.466 4.325 10.990 1.00 83.12 114 ARG A C 1
ATOM 835 O O . ARG A 1 114 ? 1.670 5.234 11.207 1.00 83.12 114 ARG A O 1
ATOM 842 N N . LEU A 1 115 ? 3.461 4.433 10.114 1.00 87.38 115 LEU A N 1
ATOM 843 C CA . LEU A 1 115 ? 3.526 5.557 9.193 1.00 87.38 115 LEU A CA 1
ATOM 844 C C . LEU A 1 115 ? 2.259 5.563 8.330 1.00 87.38 115 LEU A C 1
ATOM 846 O O . LEU A 1 115 ? 1.997 4.604 7.601 1.00 87.38 115 LEU A O 1
ATOM 850 N N . THR A 1 116 ? 1.511 6.652 8.420 1.00 89.50 116 THR A N 1
ATOM 851 C CA . THR A 1 116 ? 0.338 6.959 7.603 1.00 89.50 116 THR A CA 1
ATOM 852 C C . THR A 1 116 ? 0.435 8.426 7.205 1.00 89.50 116 THR A C 1
ATOM 854 O O . THR A 1 116 ? 0.877 9.251 8.008 1.00 89.50 116 THR A O 1
ATOM 857 N N . SER A 1 117 ? 0.116 8.739 5.954 1.00 88.56 117 SER A N 1
ATOM 858 C CA . SER A 1 117 ? 0.270 10.087 5.388 1.00 88.56 117 SER A CA 1
ATOM 859 C C . SER A 1 117 ? -1.064 10.784 5.162 1.00 88.56 117 SER A C 1
ATOM 861 O O . SER A 1 117 ? -1.133 12.009 5.250 1.00 88.56 117 SER A O 1
ATOM 863 N N . ASP A 1 118 ? -2.100 10.001 4.911 1.00 93.31 118 ASP A N 1
ATOM 864 C CA . ASP A 1 118 ? -3.396 10.380 4.372 1.00 93.31 118 ASP A CA 1
ATOM 865 C C . ASP A 1 118 ? -4.549 9.831 5.224 1.00 93.31 118 ASP A C 1
ATOM 867 O O . ASP A 1 118 ? -4.376 9.014 6.137 1.00 93.31 118 ASP A O 1
ATOM 871 N N . LEU A 1 119 ? -5.739 10.348 4.928 1.00 94.62 119 LEU A N 1
ATOM 872 C CA . LEU A 1 119 ? -7.023 9.914 5.458 1.00 94.62 119 LEU A CA 1
ATOM 873 C C . LEU A 1 119 ? -7.800 9.179 4.359 1.00 94.62 119 LEU A C 1
ATOM 875 O O . LEU A 1 119 ? -8.414 9.816 3.508 1.00 94.62 119 LEU A O 1
ATOM 879 N N . ASP A 1 120 ? -7.825 7.846 4.410 1.00 95.38 120 ASP A N 1
ATOM 880 C CA . ASP A 1 120 ? -8.701 7.024 3.563 1.00 95.38 120 ASP A CA 1
ATOM 881 C C . ASP A 1 120 ? -10.126 6.991 4.133 1.00 95.38 120 ASP A C 1
ATOM 883 O O . ASP A 1 120 ? -10.425 6.219 5.055 1.00 95.38 120 ASP A O 1
ATOM 887 N N . LEU A 1 121 ? -11.015 7.818 3.589 1.00 96.56 121 LEU A N 1
ATOM 888 C CA . LEU A 1 121 ? -12.391 7.960 4.052 1.00 96.56 121 LEU A CA 1
ATOM 889 C C . LEU A 1 121 ? -13.376 7.271 3.113 1.00 96.56 121 LEU A C 1
ATOM 891 O O . LEU A 1 121 ? -13.455 7.581 1.931 1.00 96.56 121 LEU A O 1
ATOM 895 N N . LEU A 1 122 ? -14.209 6.393 3.659 1.00 97.19 122 LEU A N 1
ATOM 896 C CA . LEU A 1 122 ? -15.326 5.774 2.961 1.00 97.19 122 LEU A CA 1
ATOM 897 C C . LEU A 1 122 ? -16.636 6.444 3.365 1.00 97.19 122 LEU A C 1
ATOM 899 O O . LEU A 1 122 ? -16.973 6.545 4.551 1.00 97.19 122 LEU A O 1
ATOM 903 N N . THR A 1 123 ? -17.387 6.887 2.361 1.00 96.56 123 THR A N 1
ATOM 904 C CA . THR A 1 123 ? -18.626 7.646 2.557 1.00 96.56 123 THR A CA 1
ATOM 905 C C . THR A 1 123 ? -19.776 7.052 1.753 1.00 96.56 123 THR A C 1
ATOM 907 O O . THR A 1 123 ? -19.552 6.406 0.732 1.00 96.56 123 THR A O 1
ATOM 910 N N . PRO A 1 124 ? -21.028 7.270 2.186 1.00 94.94 124 PRO A N 1
ATOM 911 C CA . PRO A 1 124 ? -22.186 6.765 1.459 1.00 94.94 124 PRO A CA 1
ATOM 912 C C . PRO A 1 124 ? -22.561 7.618 0.234 1.00 94.94 124 PRO A C 1
ATOM 914 O O . PRO A 1 124 ? -23.446 7.225 -0.521 1.00 94.94 124 PRO A O 1
ATOM 917 N N . ASP A 1 125 ? -21.964 8.805 0.078 1.00 95.88 125 ASP A N 1
ATOM 918 C CA . ASP A 1 125 ? -22.185 9.721 -1.049 1.00 95.88 125 ASP A CA 1
ATOM 919 C C . ASP A 1 125 ? -20.908 10.548 -1.314 1.00 95.88 125 ASP A C 1
ATOM 921 O O . ASP A 1 125 ? -20.793 11.694 -0.866 1.00 95.88 125 ASP A O 1
ATOM 925 N N . PRO A 1 126 ? -19.921 9.977 -2.021 1.00 93.94 126 PRO A N 1
ATOM 926 C CA . PRO A 1 126 ? -18.636 10.630 -2.265 1.00 93.94 126 PRO A CA 1
ATOM 927 C C . PRO A 1 126 ? -18.755 12.007 -2.932 1.00 93.94 126 PRO A C 1
ATOM 929 O O . PRO A 1 126 ? -17.974 12.910 -2.644 1.00 93.94 126 PRO A O 1
ATOM 932 N N . VAL A 1 127 ? -19.767 12.222 -3.777 1.00 94.00 127 VAL A N 1
ATOM 933 C CA . VAL A 1 127 ? -19.987 13.519 -4.436 1.00 94.00 127 VAL A CA 1
ATOM 934 C C . VAL A 1 127 ? -20.383 14.582 -3.416 1.00 94.00 127 VAL A C 1
ATOM 936 O O . VAL A 1 127 ? -19.832 15.684 -3.419 1.00 94.00 127 VAL A O 1
ATOM 939 N N . ARG A 1 128 ? -21.328 14.266 -2.527 1.00 96.25 128 ARG A N 1
ATOM 940 C CA . ARG A 1 128 ? -21.747 15.183 -1.464 1.00 96.25 128 ARG A CA 1
ATOM 941 C C . ARG A 1 128 ? -20.611 15.474 -0.494 1.00 96.25 128 ARG A C 1
ATOM 943 O O . ARG A 1 128 ? -20.355 16.641 -0.214 1.00 96.25 128 ARG A O 1
ATOM 950 N N . TYR A 1 129 ? -19.952 14.438 0.018 1.00 97.06 129 TYR A N 1
ATOM 951 C CA . TYR A 1 129 ? -18.873 14.610 0.992 1.00 97.06 129 TYR A CA 1
ATOM 952 C C . TYR A 1 129 ? -17.669 15.327 0.376 1.00 97.06 129 TYR A C 1
ATOM 954 O O . TYR A 1 129 ? -17.061 16.150 1.049 1.00 97.06 129 TYR A O 1
ATOM 962 N N . GLY A 1 130 ? -17.396 15.123 -0.916 1.00 96.50 130 GLY A N 1
ATOM 963 C CA . GLY A 1 130 ? -16.388 15.889 -1.642 1.00 96.50 130 GLY A CA 1
ATOM 964 C C . GLY A 1 130 ? -16.634 17.398 -1.589 1.00 96.50 130 GLY A C 1
ATOM 965 O O . GLY A 1 130 ? -15.720 18.144 -1.257 1.00 96.50 130 GLY A O 1
ATOM 966 N N . ARG A 1 131 ? -17.882 17.843 -1.801 1.00 97.62 131 ARG A N 1
ATOM 967 C CA . ARG A 1 131 ? -18.250 19.267 -1.664 1.00 97.62 131 ARG A CA 1
ATOM 968 C C . ARG A 1 131 ? -18.075 19.778 -0.238 1.00 97.62 131 ARG A C 1
ATOM 970 O O . ARG A 1 131 ? -17.594 20.885 -0.048 1.00 97.62 131 ARG A O 1
ATOM 977 N N . ILE A 1 132 ? -18.426 18.963 0.762 1.00 97.88 132 ILE A N 1
ATOM 978 C CA . ILE A 1 132 ? -18.202 19.323 2.170 1.00 97.88 132 ILE A CA 1
ATOM 979 C C . ILE A 1 132 ? -16.706 19.541 2.428 1.00 97.88 132 ILE A C 1
ATOM 981 O O . ILE A 1 132 ? -16.336 20.516 3.069 1.00 97.88 132 ILE A O 1
ATOM 985 N N . PHE A 1 133 ? -15.829 18.672 1.920 1.00 97.56 133 PHE A N 1
ATOM 986 C CA . PHE A 1 133 ? -14.386 18.845 2.102 1.00 97.56 133 PHE A CA 1
ATOM 987 C C . PHE A 1 133 ? -13.844 20.085 1.384 1.00 97.56 133 PHE A C 1
ATOM 989 O O . PHE A 1 133 ? -13.008 20.786 1.955 1.00 97.56 133 PHE A O 1
ATOM 996 N N . GLU A 1 134 ? -14.351 20.405 0.193 1.00 97.44 134 GLU A N 1
ATOM 997 C CA . GLU A 1 134 ? -14.031 21.661 -0.501 1.00 97.44 134 GLU A CA 1
ATOM 998 C C . GLU A 1 134 ? -14.445 22.890 0.326 1.00 97.44 134 GLU A C 1
ATOM 1000 O O . GLU A 1 134 ? -13.631 23.792 0.529 1.00 97.44 134 GLU A O 1
ATOM 1005 N N . ASP A 1 135 ? -15.657 22.891 0.890 1.00 97.75 135 ASP A N 1
ATOM 1006 C CA . ASP A 1 135 ? -16.153 23.956 1.777 1.00 97.75 135 ASP A CA 1
ATOM 1007 C C . ASP A 1 135 ? -15.334 24.062 3.080 1.00 97.75 135 ASP A C 1
ATOM 1009 O O . ASP A 1 135 ? -15.174 25.145 3.649 1.00 97.75 135 ASP A O 1
ATOM 1013 N N . LEU A 1 136 ? -14.759 22.945 3.538 1.00 96.62 136 LEU A N 1
ATOM 1014 C CA . LEU A 1 136 ? -13.835 22.883 4.673 1.00 96.62 136 LEU A CA 1
ATOM 1015 C C . LEU A 1 136 ? -12.398 23.329 4.320 1.00 96.62 136 LEU A C 1
ATOM 1017 O O . LEU A 1 136 ? -11.540 23.372 5.204 1.00 96.62 136 LEU A O 1
ATOM 1021 N N . GLY A 1 137 ? -12.122 23.701 3.067 1.00 96.44 137 GLY A N 1
ATOM 1022 C CA . GLY A 1 137 ? -10.836 24.254 2.631 1.00 96.44 137 GLY A CA 1
ATOM 1023 C C . GLY A 1 137 ? -9.861 23.239 2.033 1.00 96.44 137 GLY A C 1
ATOM 1024 O O . GLY A 1 137 ? -8.680 23.552 1.876 1.00 96.44 137 GLY A O 1
ATOM 1025 N N . TYR A 1 138 ? -10.322 22.034 1.696 1.00 97.25 138 TYR A N 1
ATOM 1026 C CA . TYR A 1 138 ? -9.547 21.120 0.862 1.00 97.25 138 TYR A CA 1
ATOM 1027 C C . TYR A 1 138 ? -9.631 21.502 -0.619 1.00 97.25 138 TYR A C 1
ATOM 1029 O O . TYR A 1 138 ? -10.618 22.056 -1.098 1.00 97.25 138 TYR A O 1
ATOM 1037 N N . HIS A 1 139 ? -8.600 21.138 -1.376 1.00 95.44 139 HIS A N 1
ATOM 1038 C CA . HIS A 1 139 ? -8.552 21.311 -2.821 1.00 95.44 139 HIS A CA 1
ATOM 1039 C C . HIS A 1 139 ? -8.552 19.956 -3.511 1.00 95.44 139 HIS A C 1
ATOM 1041 O O . HIS A 1 139 ? -7.648 19.142 -3.293 1.00 95.44 139 HIS A O 1
ATOM 1047 N N . ARG A 1 140 ? -9.560 19.727 -4.359 1.00 92.88 140 ARG A N 1
ATOM 1048 C CA . ARG A 1 140 ? -9.665 18.515 -5.170 1.00 92.88 140 ARG A CA 1
ATOM 1049 C C . ARG A 1 140 ? -8.479 18.425 -6.123 1.00 92.88 140 ARG A C 1
ATOM 1051 O O . ARG A 1 140 ? -8.192 19.367 -6.863 1.00 92.88 140 ARG A O 1
ATOM 1058 N N . LEU A 1 141 ? -7.793 17.292 -6.104 1.00 86.25 141 LEU A N 1
ATOM 1059 C CA . LEU A 1 141 ? -6.770 16.972 -7.085 1.00 86.25 141 LEU A CA 1
ATOM 1060 C C . LEU A 1 141 ? -7.446 16.476 -8.363 1.00 86.25 141 LEU A C 1
ATOM 1062 O O . LEU A 1 141 ? -8.484 15.818 -8.319 1.00 86.25 141 LEU A O 1
ATOM 1066 N N . ALA A 1 142 ? -6.853 16.794 -9.514 1.00 71.56 142 ALA A N 1
ATOM 1067 C CA . ALA A 1 142 ? -7.383 16.373 -10.812 1.00 71.56 142 ALA A CA 1
ATOM 1068 C C . ALA A 1 142 ? -7.378 14.846 -10.991 1.00 71.56 142 ALA A C 1
ATOM 1070 O O . ALA A 1 142 ? -8.112 14.320 -11.823 1.00 71.56 142 ALA A O 1
ATOM 1071 N N . ASN A 1 143 ? -6.564 14.151 -10.197 1.00 64.62 143 ASN A N 1
ATOM 1072 C CA . ASN A 1 143 ? -6.251 12.748 -10.374 1.00 64.62 143 ASN A CA 1
ATOM 1073 C C . ASN A 1 143 ? -6.566 12.018 -9.079 1.00 64.62 143 ASN A C 1
ATOM 1075 O O . ASN A 1 143 ? -5.962 12.322 -8.050 1.00 64.62 143 ASN A O 1
ATOM 1079 N N . SER A 1 144 ? -7.490 11.073 -9.158 1.00 60.91 144 SER A N 1
ATOM 1080 C CA . SER A 1 144 ? -7.728 10.085 -8.118 1.00 60.91 144 SER A CA 1
ATOM 1081 C C . SER A 1 144 ? -7.239 8.726 -8.613 1.00 60.91 144 SER A C 1
ATOM 1083 O O . SER A 1 144 ? -7.214 8.468 -9.825 1.00 60.91 144 SER A O 1
ATOM 1085 N N . ALA A 1 145 ? -6.790 7.858 -7.707 1.00 65.50 145 ALA A N 1
ATOM 1086 C CA . ALA A 1 145 ? -6.573 6.465 -8.070 1.00 65.50 145 ALA A CA 1
ATOM 1087 C C . ALA A 1 145 ? -7.898 5.843 -8.546 1.00 65.50 145 ALA A C 1
ATOM 1089 O O . ALA A 1 145 ? -8.988 6.296 -8.213 1.00 65.50 145 ALA A O 1
ATOM 1090 N N . CYS A 1 146 ? -7.829 4.753 -9.299 1.00 66.19 146 CYS A N 1
ATOM 1091 C CA . CYS A 1 146 ? -8.983 4.103 -9.936 1.00 66.19 146 CYS A CA 1
ATOM 1092 C C . CYS A 1 146 ? -10.073 3.550 -8.995 1.00 66.19 146 CYS A C 1
ATOM 1094 O O . CYS A 1 146 ? -11.089 3.048 -9.465 1.00 66.19 146 CYS A O 1
ATOM 1096 N N . HIS A 1 147 ? -9.881 3.604 -7.679 1.00 74.00 147 HIS A N 1
ATOM 1097 C CA . HIS A 1 147 ? -10.908 3.277 -6.682 1.00 74.00 147 HIS A CA 1
ATOM 1098 C C . HIS A 1 147 ? -11.245 4.450 -5.760 1.00 74.00 147 HIS A C 1
ATOM 1100 O O . HIS A 1 147 ? -12.165 4.350 -4.950 1.00 74.00 147 HIS A O 1
ATOM 1106 N N . GLU A 1 148 ? -10.520 5.553 -5.911 1.00 82.38 148 GLU A N 1
ATOM 1107 C CA . GLU A 1 148 ? -10.761 6.808 -5.228 1.00 82.38 148 GLU A CA 1
ATOM 1108 C C . GLU A 1 148 ? -11.721 7.630 -6.092 1.00 82.38 148 GLU A C 1
ATOM 1110 O O . GLU A 1 148 ? -11.468 7.941 -7.257 1.00 82.38 148 GLU A O 1
ATOM 1115 N N . GLU A 1 149 ? -12.851 8.004 -5.513 1.00 87.50 149 GLU A N 1
ATOM 1116 C CA . GLU A 1 149 ? -13.855 8.858 -6.153 1.00 87.50 149 GLU A CA 1
ATOM 1117 C C . GLU A 1 149 ? -13.370 10.316 -6.219 1.00 87.50 149 GLU A C 1
ATOM 1119 O O . GLU A 1 149 ? -13.804 11.115 -7.060 1.00 87.50 149 GLU A O 1
ATOM 1124 N N . ALA A 1 150 ? -12.481 10.683 -5.291 1.00 89.25 150 ALA A N 1
ATOM 1125 C CA . ALA A 1 150 ? -11.820 11.973 -5.229 1.00 89.25 150 ALA A CA 1
ATOM 1126 C C . ALA A 1 150 ? -10.590 11.915 -4.317 1.00 89.25 150 ALA A C 1
ATOM 1128 O O . ALA A 1 150 ? -10.665 11.346 -3.232 1.00 89.25 150 ALA A O 1
ATOM 1129 N N . THR A 1 151 ? -9.527 12.614 -4.698 1.00 90.88 151 THR A N 1
ATOM 1130 C CA . THR A 1 151 ? -8.387 12.894 -3.818 1.00 90.88 151 THR A CA 1
ATOM 1131 C C . THR A 1 151 ? -8.339 14.381 -3.530 1.00 90.88 151 THR A C 1
ATOM 1133 O O . THR A 1 151 ? -8.604 15.208 -4.408 1.00 90.88 151 THR A O 1
ATOM 1136 N N . PHE A 1 152 ? -7.980 14.741 -2.307 1.00 93.88 152 PHE A N 1
ATOM 1137 C CA . PHE A 1 152 ? -7.915 16.116 -1.857 1.00 93.88 152 PHE A CA 1
ATOM 1138 C C . PHE A 1 152 ? -6.590 16.413 -1.164 1.00 93.88 152 PHE A C 1
ATOM 1140 O O . PHE A 1 152 ? -6.038 15.588 -0.438 1.00 93.88 152 PHE A O 1
ATOM 1147 N N . SER A 1 153 ? -6.104 17.638 -1.343 1.00 94.62 153 SER A N 1
ATOM 1148 C CA . SER A 1 153 ? -4.939 18.157 -0.628 1.00 94.62 153 SER A CA 1
ATOM 1149 C C . SER A 1 153 ? -5.288 19.410 0.167 1.00 94.62 153 SER A C 1
ATOM 1151 O O . SER A 1 153 ? -6.247 20.119 -0.142 1.00 94.62 153 SER A O 1
ATOM 1153 N N . SER A 1 154 ? -4.485 19.687 1.188 1.00 94.19 154 SER A N 1
ATOM 1154 C CA . SER A 1 154 ? -4.560 20.893 2.004 1.00 94.19 154 SER A CA 1
ATOM 1155 C C . SER A 1 154 ? -3.139 21.332 2.362 1.00 94.19 154 SER A C 1
ATOM 1157 O O . SER A 1 154 ? -2.288 20.472 2.595 1.00 94.19 154 SER A O 1
ATOM 1159 N N . PRO A 1 155 ? -2.845 22.643 2.420 1.00 91.62 155 PRO A N 1
ATOM 1160 C CA . PRO A 1 155 ? -1.545 23.119 2.894 1.00 91.62 155 PRO A CA 1
ATOM 1161 C C . PRO A 1 155 ? -1.313 22.827 4.385 1.00 91.62 155 PRO A C 1
ATOM 1163 O O . PRO A 1 155 ? -0.166 22.676 4.804 1.00 91.62 155 PRO A O 1
ATOM 1166 N N . ASP A 1 156 ? -2.388 22.725 5.171 1.00 94.38 156 ASP A N 1
ATOM 1167 C CA . ASP A 1 156 ? -2.322 22.656 6.634 1.00 94.38 156 ASP A CA 1
ATOM 1168 C C . ASP A 1 156 ? -2.699 21.278 7.199 1.00 94.38 156 ASP A C 1
ATOM 1170 O O . ASP A 1 156 ? -2.555 21.050 8.404 1.00 94.38 156 ASP A O 1
ATOM 1174 N N . ARG A 1 157 ? -3.189 20.362 6.352 1.00 95.50 157 ARG A N 1
ATOM 1175 C CA . ARG A 1 157 ? -3.756 19.063 6.748 1.00 95.50 157 ARG A CA 1
ATOM 1176 C C . ARG A 1 157 ? -3.191 17.912 5.927 1.00 95.50 157 ARG A C 1
ATOM 1178 O O . ARG A 1 157 ? -2.695 18.110 4.819 1.00 95.50 157 ARG A O 1
ATOM 1185 N N . SER A 1 158 ? -3.293 16.705 6.473 1.00 95.06 158 SER A N 1
ATOM 1186 C CA . SER A 1 158 ? -3.051 15.469 5.734 1.00 95.06 158 SER A CA 1
ATOM 1187 C C . SER A 1 158 ? -3.935 15.380 4.479 1.00 95.06 158 SER A C 1
ATOM 1189 O O . SER A 1 158 ? -5.092 15.800 4.527 1.00 95.06 158 SER A O 1
ATOM 1191 N N . PRO A 1 159 ? -3.421 14.834 3.359 1.00 94.62 159 PRO A N 1
ATOM 1192 C CA . PRO A 1 159 ? -4.239 14.503 2.197 1.00 94.62 159 PRO A CA 1
ATOM 1193 C C . PRO A 1 159 ? -5.403 13.576 2.556 1.00 94.62 159 PRO A C 1
ATOM 1195 O O . PRO A 1 159 ? -5.340 12.832 3.538 1.00 94.62 159 PRO A O 1
ATOM 1198 N N . LEU A 1 160 ? -6.460 13.626 1.753 1.00 94.56 160 LEU A N 1
ATOM 1199 C CA . LEU A 1 160 ? -7.683 12.864 1.975 1.00 94.56 160 LEU A CA 1
ATOM 1200 C C . LEU A 1 160 ? -8.074 12.143 0.692 1.00 94.56 160 LEU A C 1
ATOM 1202 O O . LEU A 1 160 ? -8.282 12.787 -0.337 1.00 94.56 160 LEU A O 1
ATOM 1206 N N . ASP A 1 161 ? -8.247 10.833 0.801 1.00 94.31 161 ASP A N 1
ATOM 1207 C CA . ASP A 1 161 ? -8.745 9.974 -0.265 1.00 94.31 161 ASP A CA 1
ATOM 1208 C C . ASP A 1 161 ? -10.181 9.576 0.047 1.00 94.31 161 ASP A C 1
ATOM 1210 O O . ASP A 1 161 ? -10.486 9.033 1.112 1.00 94.31 161 ASP A O 1
ATOM 1214 N N . LEU A 1 162 ? -11.088 9.894 -0.870 1.00 94.81 162 LEU A N 1
ATOM 1215 C CA . LEU A 1 162 ? -12.511 9.658 -0.713 1.00 94.81 162 LEU A CA 1
ATOM 1216 C C . LEU A 1 162 ? -12.938 8.448 -1.533 1.00 94.81 162 LEU A C 1
ATOM 1218 O O . LEU A 1 162 ? -12.815 8.424 -2.755 1.00 94.81 162 LEU A O 1
ATOM 1222 N N . HIS A 1 163 ? -13.516 7.472 -0.848 1.00 95.12 163 HIS A N 1
ATOM 1223 C CA . HIS A 1 163 ? -13.921 6.188 -1.397 1.00 95.12 163 HIS A CA 1
ATOM 1224 C C . HIS A 1 163 ? -15.444 6.039 -1.345 1.00 95.12 163 HIS A C 1
ATOM 1226 O O . HIS A 1 163 ? -16.099 6.484 -0.392 1.00 95.12 163 HIS A O 1
ATOM 1232 N N . GLY A 1 164 ? -16.010 5.375 -2.356 1.00 92.88 164 GLY A N 1
ATOM 1233 C CA . GLY A 1 164 ? -17.399 4.893 -2.354 1.00 92.88 164 GLY A CA 1
ATOM 1234 C C . GLY A 1 164 ? -17.535 3.423 -1.939 1.00 92.88 164 GLY A C 1
ATOM 1235 O O . GLY A 1 164 ? -18.577 3.004 -1.440 1.00 92.88 164 GLY A O 1
ATOM 1236 N N . TYR A 1 165 ? -16.465 2.642 -2.098 1.00 94.19 165 TYR A N 1
ATOM 1237 C CA . TYR A 1 165 ? -16.367 1.231 -1.722 1.00 94.19 165 TYR A CA 1
ATOM 1238 C C . TYR A 1 165 ? -14.900 0.866 -1.454 1.00 94.19 165 TYR A C 1
ATOM 1240 O O . TYR A 1 165 ? -13.999 1.591 -1.866 1.00 94.19 165 TYR A O 1
ATOM 1248 N N . PHE A 1 166 ? -14.645 -0.273 -0.808 1.00 93.81 166 PHE A N 1
ATOM 1249 C CA . PHE A 1 166 ? -13.297 -0.843 -0.723 1.00 93.81 166 PHE A CA 1
ATOM 1250 C C . PHE A 1 166 ? -13.125 -1.985 -1.742 1.00 93.81 166 PHE A C 1
ATOM 1252 O O . PHE A 1 166 ? -14.009 -2.846 -1.837 1.00 93.81 166 PHE A O 1
ATOM 1259 N N . PRO A 1 167 ? -12.035 -2.026 -2.527 1.00 91.44 167 PRO A N 1
ATOM 1260 C CA . PRO A 1 167 ? -11.843 -3.058 -3.539 1.00 91.44 167 PRO A CA 1
ATOM 1261 C C . PRO A 1 167 ? -11.364 -4.384 -2.933 1.00 91.44 167 PRO A C 1
ATOM 1263 O O . PRO A 1 167 ? -10.403 -4.431 -2.172 1.00 91.44 167 PRO A O 1
ATOM 1266 N N . VAL A 1 168 ? -12.004 -5.484 -3.326 1.00 92.62 168 VAL A N 1
ATOM 1267 C CA . VAL A 1 168 ? -11.605 -6.853 -2.975 1.00 92.62 168 VAL A CA 1
ATOM 1268 C C . VAL A 1 168 ? -11.208 -7.581 -4.250 1.00 92.62 168 VAL A C 1
ATOM 1270 O O . VAL A 1 168 ? -12.056 -7.897 -5.086 1.00 92.62 168 VAL A O 1
ATOM 1273 N N . TRP A 1 169 ? -9.910 -7.800 -4.423 1.00 87.50 169 TRP A N 1
ATOM 1274 C CA . TRP A 1 169 ? -9.357 -8.397 -5.636 1.00 87.50 169 TRP A CA 1
ATOM 1275 C C . TRP A 1 169 ? -9.473 -9.915 -5.626 1.00 87.50 169 TRP A C 1
ATOM 1277 O O . TRP A 1 169 ? -9.417 -10.552 -4.574 1.00 87.50 169 TRP A O 1
ATOM 1287 N N . ARG A 1 170 ? -9.593 -10.501 -6.815 1.00 85.50 170 ARG A N 1
ATOM 1288 C CA . ARG A 1 170 ? -9.582 -11.952 -7.012 1.00 85.50 170 ARG A CA 1
ATOM 1289 C C . ARG A 1 170 ? -8.981 -12.319 -8.361 1.00 85.50 170 ARG A C 1
ATOM 1291 O O . ARG A 1 170 ? -9.149 -11.597 -9.350 1.00 85.50 170 ARG A O 1
ATOM 1298 N N . TYR A 1 171 ? -8.342 -13.478 -8.410 1.00 80.44 171 TYR A N 1
ATOM 1299 C CA . TYR A 1 171 ? -7.831 -14.015 -9.663 1.00 80.44 171 TYR A CA 1
ATOM 1300 C C . TYR A 1 171 ? -8.980 -14.465 -10.578 1.00 80.44 171 TYR A C 1
ATOM 1302 O O . TYR A 1 171 ? -10.062 -14.830 -10.097 1.00 80.44 171 TYR A O 1
ATOM 1310 N N . PRO A 1 172 ? -8.773 -14.460 -11.907 1.00 74.94 172 PRO A N 1
ATOM 1311 C CA . PRO A 1 172 ? -9.751 -15.005 -12.843 1.00 74.94 172 PRO A CA 1
ATOM 1312 C C . PRO A 1 172 ? -9.968 -16.488 -12.545 1.00 74.94 172 PRO A C 1
ATOM 1314 O O . PRO A 1 172 ? -9.001 -17.198 -12.303 1.00 74.94 172 PRO A O 1
ATOM 1317 N N . ARG A 1 173 ? -11.215 -16.977 -12.560 1.00 68.81 173 ARG A N 1
ATOM 1318 C CA . ARG A 1 173 ? -11.566 -18.367 -12.188 1.00 68.81 173 ARG A CA 1
ATOM 1319 C C . ARG A 1 173 ? -11.433 -19.389 -13.341 1.00 68.81 173 ARG A C 1
ATOM 1321 O O . ARG A 1 173 ? -11.601 -20.575 -13.079 1.00 68.81 173 ARG A O 1
ATOM 1328 N N . GLY A 1 174 ? -11.133 -18.953 -14.571 1.00 63.88 174 GLY A N 1
ATOM 1329 C CA . GLY A 1 174 ? -10.939 -19.806 -15.761 1.00 63.88 174 GLY A CA 1
ATOM 1330 C C . GLY A 1 174 ? -9.500 -20.306 -15.972 1.00 63.88 174 GLY A C 1
ATOM 1331 O O . GLY A 1 174 ? -8.609 -19.960 -15.190 1.00 63.88 174 GLY A O 1
ATOM 1332 N N . ASP A 1 175 ? -9.297 -21.126 -17.014 1.00 51.84 175 ASP A N 1
ATOM 1333 C CA . ASP A 1 175 ? -7.978 -21.607 -17.454 1.00 51.84 175 ASP A CA 1
ATOM 1334 C C . ASP A 1 175 ? -7.127 -20.433 -17.946 1.00 51.84 175 ASP A C 1
ATOM 1336 O O . ASP A 1 175 ? -7.308 -19.907 -19.042 1.00 51.84 175 ASP A O 1
ATOM 1340 N N . TYR A 1 176 ? -6.168 -20.040 -17.114 1.00 56.22 176 TYR A N 1
ATOM 1341 C CA . TYR A 1 176 ? -5.177 -19.026 -17.432 1.00 56.22 176 TYR A CA 1
ATOM 1342 C C . TYR A 1 176 ? -4.148 -19.620 -18.404 1.00 56.22 176 TYR A C 1
ATOM 1344 O O . TYR A 1 176 ? -3.303 -20.421 -18.007 1.00 56.22 176 TYR A O 1
ATOM 1352 N N . GLN A 1 177 ? -4.218 -19.259 -19.687 1.00 47.47 177 GLN A N 1
ATOM 1353 C CA . GLN A 1 177 ? -3.185 -19.624 -20.658 1.00 47.47 177 GLN A CA 1
ATOM 1354 C C . GLN A 1 177 ? -2.340 -18.403 -21.002 1.00 47.47 177 GLN A C 1
ATOM 1356 O O . GLN A 1 177 ? -2.727 -17.580 -21.828 1.00 47.47 177 GLN A O 1
ATOM 1361 N N . ALA A 1 178 ? -1.154 -18.315 -20.400 1.00 50.97 178 ALA A N 1
ATOM 1362 C CA . ALA A 1 178 ? -0.057 -17.578 -21.007 1.00 50.97 178 ALA A CA 1
ATOM 1363 C C . ALA A 1 178 ? 0.395 -18.381 -22.240 1.00 50.97 178 ALA A C 1
ATOM 1365 O O . ALA A 1 178 ? 1.125 -19.366 -22.118 1.00 50.97 178 ALA A O 1
ATOM 1366 N N . SER A 1 179 ? -0.105 -18.046 -23.430 1.00 49.81 179 SER A N 1
ATOM 1367 C CA . SER A 1 179 ? 0.280 -18.772 -24.645 1.00 49.81 179 SER A CA 1
ATOM 1368 C C . SER A 1 179 ? 1.631 -18.266 -25.138 1.00 49.81 179 SER A C 1
ATOM 1370 O O . SER A 1 179 ? 1.788 -17.061 -25.339 1.00 49.81 179 SER A O 1
ATOM 1372 N N . ASN A 1 180 ? 2.588 -19.168 -25.358 1.00 48.81 180 ASN A N 1
ATOM 1373 C CA . ASN A 1 180 ? 3.886 -18.829 -25.936 1.00 48.81 180 ASN A CA 1
ATOM 1374 C C . ASN A 1 180 ? 3.725 -18.623 -27.456 1.00 48.81 180 ASN A C 1
ATOM 1376 O O . ASN A 1 180 ? 3.534 -19.585 -28.201 1.00 48.81 180 ASN A O 1
ATOM 1380 N N . GLY A 1 181 ? 3.715 -17.368 -27.907 1.00 53.94 181 GLY A N 1
ATOM 1381 C CA . GLY A 1 181 ? 3.648 -16.989 -29.319 1.00 53.94 181 GLY A CA 1
ATOM 1382 C C . GLY A 1 181 ? 5.033 -16.726 -29.916 1.00 53.94 181 GLY A C 1
ATOM 1383 O O . GLY A 1 181 ? 6.030 -16.664 -29.202 1.00 53.94 181 GLY A O 1
ATOM 1384 N N . ALA A 1 182 ? 5.106 -16.503 -31.233 1.00 48.88 182 ALA A N 1
ATOM 1385 C CA . ALA A 1 182 ? 6.362 -16.248 -31.960 1.00 48.88 182 ALA A CA 1
ATOM 1386 C C . ALA A 1 182 ? 7.146 -14.993 -31.498 1.00 48.88 182 ALA A C 1
ATOM 1388 O O . ALA A 1 182 ? 8.259 -14.773 -31.963 1.00 48.88 182 ALA A O 1
ATOM 1389 N N . GLY A 1 183 ? 6.591 -14.192 -30.580 1.00 48.53 183 GLY A N 1
ATOM 1390 C CA . GLY A 1 183 ? 7.209 -12.982 -30.033 1.00 48.53 183 GLY A CA 1
ATOM 1391 C C . GLY A 1 183 ? 7.026 -12.772 -28.523 1.00 48.53 183 GLY A C 1
ATOM 1392 O O . GLY A 1 183 ? 7.241 -11.647 -28.081 1.00 48.53 183 GLY A O 1
ATOM 1393 N N . GLY A 1 184 ? 6.614 -13.795 -27.750 1.00 51.72 184 GLY A N 1
ATOM 1394 C CA . GLY A 1 184 ? 6.459 -13.708 -26.284 1.00 51.72 184 GLY A CA 1
ATOM 1395 C C . GLY A 1 184 ? 5.235 -14.433 -25.705 1.00 51.72 184 GLY A C 1
ATOM 1396 O O . GLY A 1 184 ? 4.451 -15.028 -26.448 1.00 51.72 184 GLY A O 1
ATOM 1397 N N . LEU A 1 185 ? 5.048 -14.369 -24.376 1.00 52.31 185 LEU A N 1
ATOM 1398 C CA . LEU A 1 185 ? 3.815 -14.839 -23.720 1.00 52.31 185 LEU A CA 1
ATOM 1399 C C . LEU A 1 185 ? 2.688 -13.810 -23.907 1.00 52.31 185 LEU A C 1
ATOM 1401 O O . LEU A 1 185 ? 2.929 -12.606 -23.852 1.00 52.31 185 LEU A O 1
ATOM 1405 N N . VAL A 1 186 ? 1.463 -14.294 -24.108 1.00 52.19 186 VAL A N 1
ATOM 1406 C CA . VAL A 1 186 ? 0.244 -13.488 -24.291 1.00 52.19 186 VAL A CA 1
ATOM 1407 C C . VAL A 1 186 ? -0.808 -13.894 -23.258 1.00 52.19 186 VAL A C 1
ATOM 1409 O O . VAL A 1 186 ? -1.039 -15.087 -23.076 1.00 52.19 186 VAL A O 1
ATOM 1412 N N . MET A 1 187 ? -1.464 -12.919 -22.618 1.00 56.44 187 MET A N 1
ATOM 1413 C CA . MET A 1 187 ? -2.544 -13.142 -21.643 1.00 56.44 187 MET A CA 1
ATOM 1414 C C . MET A 1 187 ? -3.941 -12.830 -22.188 1.00 56.44 187 MET A C 1
ATOM 1416 O O . MET A 1 187 ? -4.081 -11.964 -23.043 1.00 56.44 187 MET A O 1
ATOM 1420 N N . ALA A 1 188 ? -4.970 -13.505 -21.658 1.00 52.75 188 ALA A N 1
ATOM 1421 C CA . ALA A 1 188 ? -6.373 -13.315 -22.055 1.00 52.75 188 ALA A CA 1
ATOM 1422 C C . ALA A 1 188 ? -7.345 -12.975 -20.898 1.00 52.75 188 ALA A C 1
ATOM 1424 O O . ALA A 1 188 ? -8.420 -12.447 -21.173 1.00 52.75 188 ALA A O 1
ATOM 1425 N N . ASP A 1 189 ? -6.974 -13.224 -19.632 1.00 60.38 189 ASP A N 1
ATOM 1426 C CA . ASP A 1 189 ? -7.862 -13.085 -18.463 1.00 60.38 189 ASP A CA 1
ATOM 1427 C C . ASP A 1 189 ? -7.272 -12.188 -17.355 1.00 60.38 189 ASP A C 1
ATOM 1429 O O . ASP A 1 189 ? -6.069 -12.218 -17.085 1.00 60.38 189 ASP A O 1
ATOM 1433 N N . TRP A 1 190 ? -8.141 -11.424 -16.678 1.00 69.25 190 TRP A N 1
ATOM 1434 C CA . TRP A 1 190 ? -7.783 -10.312 -15.780 1.00 69.25 190 TRP A CA 1
ATOM 1435 C C . TRP A 1 190 ? -8.096 -10.584 -14.304 1.00 69.25 190 TRP A C 1
ATOM 1437 O O . TRP A 1 190 ? -9.024 -11.330 -13.975 1.00 69.25 190 TRP A O 1
ATOM 1447 N N . VAL A 1 191 ? -7.371 -9.910 -13.400 1.00 74.50 191 VAL A N 1
ATOM 1448 C CA . VAL A 1 191 ? -7.811 -9.756 -12.004 1.00 74.50 191 VAL A CA 1
ATOM 1449 C C . VAL A 1 191 ? -9.136 -9.002 -12.022 1.00 74.50 191 VAL A C 1
ATOM 1451 O O . VAL A 1 191 ? -9.281 -8.000 -12.715 1.00 74.50 191 VAL A O 1
ATOM 1454 N N . SER A 1 192 ? -10.116 -9.497 -11.275 1.00 78.69 192 SER A N 1
ATOM 1455 C CA . SER A 1 192 ? -11.406 -8.820 -11.142 1.00 78.69 192 SER A CA 1
ATOM 1456 C C . SER A 1 192 ? -11.598 -8.329 -9.718 1.00 78.69 192 SER A C 1
ATOM 1458 O O . SER A 1 192 ? -10.997 -8.854 -8.778 1.00 78.69 192 SER A O 1
ATOM 1460 N N . THR A 1 193 ? -12.467 -7.337 -9.558 1.00 84.50 193 THR A N 1
ATOM 1461 C CA . THR A 1 193 ? -12.698 -6.686 -8.268 1.00 84.50 193 THR A CA 1
ATOM 1462 C C . THR A 1 193 ? -14.149 -6.852 -7.838 1.00 84.50 193 THR A C 1
ATOM 1464 O O . THR A 1 193 ? -15.083 -6.597 -8.600 1.00 84.50 193 THR A O 1
ATOM 1467 N N . ARG A 1 194 ? -14.359 -7.263 -6.588 1.00 90.44 194 ARG A N 1
ATOM 1468 C CA . ARG A 1 194 ? -15.635 -7.124 -5.884 1.00 90.44 194 ARG A CA 1
ATOM 1469 C C . ARG A 1 194 ? -15.612 -5.854 -5.043 1.00 90.44 194 ARG A C 1
ATOM 1471 O O . ARG A 1 194 ? -14.574 -5.462 -4.517 1.00 90.44 194 ARG A O 1
ATOM 1478 N N . LYS A 1 195 ? -16.770 -5.209 -4.922 1.00 93.06 195 LYS A N 1
ATOM 1479 C CA . LYS A 1 195 ? -16.939 -4.024 -4.082 1.00 93.06 195 LYS A CA 1
ATOM 1480 C C . LYS A 1 195 ? -17.355 -4.454 -2.682 1.00 93.06 195 LYS A C 1
ATOM 1482 O O . LYS A 1 195 ? -18.318 -5.206 -2.518 1.00 93.06 195 LYS A O 1
ATOM 1487 N N . LEU A 1 196 ? -16.625 -3.990 -1.678 1.00 95.69 196 LEU A N 1
ATOM 1488 C CA . LEU A 1 196 ? -17.063 -4.017 -0.294 1.00 95.69 196 LEU A CA 1
ATOM 1489 C C . LEU A 1 196 ? -17.700 -2.657 0.013 1.00 95.69 196 LEU A C 1
ATOM 1491 O O . LEU A 1 196 ? -17.013 -1.656 0.211 1.00 95.69 196 LEU A O 1
ATOM 1495 N N . GLU A 1 197 ? -19.029 -2.630 -0.042 1.00 95.81 197 GLU A N 1
ATOM 1496 C CA . GLU A 1 197 ? -19.840 -1.413 0.029 1.00 95.81 197 GLU A CA 1
ATOM 1497 C C . GLU A 1 197 ? -19.827 -0.771 1.426 1.00 95.81 197 GLU A C 1
ATOM 1499 O O . GLU A 1 197 ? -19.678 -1.453 2.447 1.00 95.81 197 GLU A O 1
ATOM 1504 N N . TYR A 1 198 ? -20.089 0.541 1.477 1.00 97.38 198 TYR A N 1
ATOM 1505 C CA . TYR A 1 198 ? -20.189 1.331 2.714 1.00 97.38 198 TYR A CA 1
ATOM 1506 C C . TYR A 1 198 ? -21.040 0.660 3.801 1.00 97.38 198 TYR A C 1
ATOM 1508 O O . TYR A 1 198 ? -20.618 0.578 4.953 1.00 97.38 198 TYR A O 1
ATOM 1516 N N . GLY A 1 199 ? -22.223 0.147 3.442 1.00 97.81 199 GLY A N 1
ATOM 1517 C CA . GLY A 1 199 ? -23.148 -0.458 4.404 1.00 97.81 199 GLY A CA 1
ATOM 1518 C C . GLY A 1 199 ? -22.567 -1.683 5.116 1.00 97.81 199 GLY A C 1
ATOM 1519 O O . GLY A 1 199 ? -22.784 -1.850 6.316 1.00 97.81 199 GLY A O 1
ATOM 1520 N N . THR A 1 200 ? -21.785 -2.500 4.407 1.00 97.56 200 THR A N 1
ATOM 1521 C CA . THR A 1 200 ? -21.150 -3.695 4.976 1.00 97.56 200 THR A CA 1
ATOM 1522 C C . THR A 1 200 ? -20.057 -3.316 5.970 1.00 97.56 200 THR A C 1
ATOM 1524 O O . THR A 1 200 ? -20.016 -3.861 7.072 1.00 97.56 200 THR A O 1
ATOM 1527 N N . ILE A 1 201 ? -19.202 -2.347 5.625 1.00 97.81 201 ILE A N 1
ATOM 1528 C CA . ILE A 1 201 ? -18.130 -1.886 6.525 1.00 97.81 201 ILE A CA 1
ATOM 1529 C C . ILE A 1 201 ? -18.731 -1.153 7.727 1.00 97.81 201 ILE A C 1
ATOM 1531 O O . ILE A 1 201 ? -18.291 -1.372 8.853 1.00 97.81 201 ILE A O 1
ATOM 1535 N N . LEU A 1 202 ? -19.783 -0.353 7.523 1.00 97.94 202 LEU A N 1
ATOM 1536 C CA . LEU A 1 202 ? -20.489 0.325 8.609 1.00 97.94 202 LEU A CA 1
ATOM 1537 C C . LEU A 1 202 ? -21.064 -0.672 9.624 1.00 97.94 202 LEU A C 1
ATOM 1539 O O . LEU A 1 202 ? -20.926 -0.455 10.828 1.00 97.94 202 LEU A O 1
ATOM 1543 N N . ALA A 1 203 ? -21.673 -1.768 9.164 1.00 97.81 203 ALA A N 1
ATOM 1544 C CA . ALA A 1 203 ? -22.215 -2.803 10.046 1.00 97.81 203 ALA A CA 1
ATOM 1545 C C . ALA A 1 203 ? -21.137 -3.480 10.913 1.00 97.81 203 ALA A C 1
ATOM 1547 O O . ALA A 1 203 ? -21.431 -3.933 12.016 1.00 97.81 203 ALA A O 1
ATOM 1548 N N . GLY A 1 204 ? -19.894 -3.518 10.428 1.00 97.50 204 GLY A N 1
ATOM 1549 C CA . GLY A 1 204 ? -18.728 -4.060 11.120 1.00 97.50 204 GLY A CA 1
ATOM 1550 C C . GLY A 1 204 ? -17.728 -2.987 11.540 1.00 97.50 204 GLY A C 1
ATOM 1551 O O . GLY A 1 204 ? -16.532 -3.143 11.286 1.00 97.50 204 GLY A O 1
ATOM 1552 N N . SER A 1 205 ? -18.211 -1.882 12.110 1.00 97.94 205 SER A N 1
ATOM 1553 C CA . SER A 1 205 ? -17.390 -0.744 12.538 1.00 97.94 205 SER A CA 1
ATOM 1554 C C . SER A 1 205 ? -17.661 -0.361 13.990 1.00 97.94 205 SER A C 1
ATOM 1556 O O . SER A 1 205 ? -18.752 -0.601 14.511 1.00 97.94 205 SER A O 1
ATOM 1558 N N . VAL A 1 206 ? -16.709 0.324 14.618 1.00 96.94 206 VAL A N 1
ATOM 1559 C CA . VAL A 1 206 ? -16.825 0.940 15.948 1.00 96.94 206 VAL A CA 1
ATOM 1560 C C . VAL A 1 206 ? -16.552 2.447 15.863 1.00 96.94 206 VAL A C 1
ATOM 1562 O O . VAL A 1 206 ? -15.925 2.897 14.900 1.00 96.94 206 VAL A O 1
ATOM 1565 N N . PRO A 1 207 ? -17.034 3.267 16.817 1.00 96.31 207 PRO A N 1
ATOM 1566 C CA . PRO A 1 207 ? -16.636 4.671 16.897 1.00 96.31 207 PRO A CA 1
ATOM 1567 C C . PRO A 1 207 ? -15.112 4.811 16.953 1.00 96.31 207 PRO A C 1
ATOM 1569 O O . PRO A 1 207 ? -14.444 4.061 17.664 1.00 96.31 207 PRO A O 1
ATOM 1572 N N . HIS A 1 208 ? -14.563 5.769 16.207 1.00 94.31 208 HIS A N 1
ATOM 1573 C CA . HIS A 1 208 ? -13.148 6.109 16.316 1.00 94.31 208 HIS A CA 1
ATOM 1574 C C . HIS A 1 208 ? -12.869 6.672 17.729 1.00 94.31 208 HIS A C 1
ATOM 1576 O O . HIS A 1 208 ? -13.710 7.413 18.234 1.00 94.31 208 HIS A O 1
ATOM 1582 N N . PRO A 1 209 ? -11.726 6.395 18.389 1.00 89.50 209 PRO A N 1
ATOM 1583 C CA . PRO A 1 209 ? -11.476 6.873 19.758 1.00 89.50 209 PRO A CA 1
ATOM 1584 C C . PRO A 1 209 ? -11.486 8.398 19.911 1.00 89.50 209 PRO A C 1
ATOM 1586 O O . PRO A 1 209 ? -11.923 8.921 20.929 1.00 89.50 209 PRO A O 1
ATOM 1589 N N . ALA A 1 210 ? -11.031 9.113 18.881 1.00 83.56 210 ALA A N 1
ATOM 1590 C CA . ALA A 1 210 ? -11.128 10.572 18.814 1.00 83.56 210 ALA A CA 1
ATOM 1591 C C . ALA A 1 210 ? -12.540 11.088 18.467 1.00 83.56 210 ALA A C 1
ATOM 1593 O O . ALA A 1 210 ? -12.731 12.297 18.430 1.00 83.56 210 ALA A O 1
ATOM 1594 N N . SER A 1 211 ? -13.502 10.196 18.187 1.00 88.12 211 SER A N 1
ATOM 1595 C CA . SER A 1 211 ? -14.853 10.571 17.774 1.00 88.12 211 SER A CA 1
ATOM 1596 C C . SER A 1 211 ? -15.760 10.838 18.968 1.00 88.12 211 SER A C 1
ATOM 1598 O O . SER A 1 211 ? -16.217 9.904 19.626 1.00 88.12 211 SER A O 1
ATOM 1600 N N . GLU A 1 212 ? -16.082 12.104 19.226 1.00 81.62 212 GLU A N 1
ATOM 1601 C CA . GLU A 1 212 ? -16.982 12.473 20.330 1.00 81.62 212 GLU A CA 1
ATOM 1602 C C . GLU A 1 212 ? -18.437 12.055 20.072 1.00 81.62 212 GLU A C 1
ATOM 1604 O O . GLU A 1 212 ? -19.164 11.702 21.000 1.00 81.62 212 GLU A O 1
ATOM 1609 N N . ALA A 1 213 ? -18.882 12.118 18.813 1.00 82.88 213 ALA A N 1
ATOM 1610 C CA . ALA A 1 213 ? -20.285 11.916 18.441 1.00 82.88 213 ALA A CA 1
ATOM 1611 C C . ALA A 1 213 ? -20.516 10.633 17.628 1.00 82.88 213 ALA A C 1
ATOM 1613 O O . ALA A 1 213 ? -21.604 10.426 17.091 1.00 82.88 213 ALA A O 1
ATOM 1614 N N . GLY A 1 214 ? -19.488 9.793 17.469 1.00 88.06 214 GLY A N 1
ATOM 1615 C CA . GLY A 1 214 ? -19.531 8.621 16.591 1.00 88.06 214 GLY A CA 1
ATOM 1616 C C . GLY A 1 214 ? -19.695 8.966 15.106 1.00 88.06 214 GLY A C 1
ATOM 1617 O O . GLY A 1 214 ? -20.074 8.095 14.321 1.00 88.06 214 GLY A O 1
ATOM 1618 N N . THR A 1 215 ? -19.440 10.225 14.724 1.00 93.75 215 THR A N 1
ATOM 1619 C CA . THR A 1 215 ? -19.490 10.697 13.330 1.00 93.75 215 THR A CA 1
ATOM 1620 C C . THR A 1 215 ? -18.334 10.124 12.519 1.00 93.75 215 THR A C 1
ATOM 1622 O O . THR A 1 215 ? -18.491 9.885 11.325 1.00 93.75 215 THR A O 1
ATOM 1625 N N . LEU A 1 216 ? -17.200 9.850 13.166 1.00 95.81 216 LEU A N 1
ATOM 1626 C CA . LEU A 1 216 ? -16.094 9.118 12.573 1.00 95.81 216 LEU A CA 1
ATOM 1627 C C . LEU A 1 216 ? -16.037 7.711 13.168 1.00 95.81 216 LEU A C 1
ATOM 1629 O O . LEU A 1 216 ? -16.088 7.513 14.384 1.00 95.81 216 LEU A O 1
ATOM 1633 N N . ARG A 1 217 ? -15.936 6.713 12.299 1.00 97.38 217 ARG A N 1
ATOM 1634 C CA . ARG A 1 217 ? -15.906 5.299 12.673 1.00 97.38 217 ARG A CA 1
ATOM 1635 C C . ARG A 1 217 ? -14.714 4.615 12.031 1.00 97.38 217 ARG A C 1
ATOM 1637 O O . ARG A 1 217 ? -14.262 5.035 10.973 1.00 97.38 217 ARG A O 1
ATOM 1644 N N . ILE A 1 218 ? -14.237 3.547 12.649 1.00 96.88 218 ILE A N 1
ATOM 1645 C CA . ILE A 1 218 ? -13.213 2.660 12.092 1.00 96.88 218 ILE A CA 1
ATOM 1646 C C . ILE A 1 218 ? -13.783 1.254 11.948 1.00 96.88 218 ILE A C 1
ATOM 1648 O O . ILE A 1 218 ? -14.694 0.895 12.699 1.00 96.88 218 ILE A O 1
ATOM 1652 N N . PRO A 1 219 ? -13.273 0.440 11.012 1.00 97.88 219 PRO A N 1
ATOM 1653 C CA . PRO A 1 219 ? -13.548 -0.990 10.993 1.00 97.88 219 PRO A CA 1
ATOM 1654 C C . PRO A 1 219 ? -13.320 -1.594 12.382 1.00 97.88 219 PRO A C 1
ATOM 1656 O O . PRO A 1 219 ? -12.364 -1.231 13.062 1.00 97.88 219 PRO A O 1
ATOM 1659 N N . ASP A 1 220 ? -14.196 -2.494 12.820 1.00 97.75 220 ASP A N 1
ATOM 1660 C CA . ASP A 1 220 ? -13.940 -3.272 14.030 1.00 97.75 220 ASP A CA 1
ATOM 1661 C C . ASP A 1 220 ? -12.830 -4.307 13.785 1.00 97.75 220 ASP A C 1
ATOM 1663 O O . ASP A 1 220 ? -12.319 -4.442 12.675 1.00 97.75 220 ASP A O 1
ATOM 1667 N N . VAL A 1 221 ? -12.478 -5.076 14.814 1.00 97.81 221 VAL A N 1
ATOM 1668 C CA . VAL A 1 221 ? -11.415 -6.093 14.769 1.00 97.81 221 VAL A CA 1
ATOM 1669 C C . VAL A 1 221 ? -11.539 -7.040 13.571 1.00 97.81 221 VAL A C 1
ATOM 1671 O O . VAL A 1 221 ? -10.559 -7.303 12.872 1.00 97.81 221 VAL A O 1
ATOM 1674 N N . THR A 1 222 ? -12.749 -7.532 13.305 1.00 98.25 222 THR A N 1
ATOM 1675 C CA . THR A 1 222 ? -12.987 -8.540 12.267 1.00 98.25 222 THR A CA 1
ATOM 1676 C C . THR A 1 222 ? -12.935 -7.916 10.874 1.00 98.25 222 THR A C 1
ATOM 1678 O O . THR A 1 222 ? -12.297 -8.465 9.972 1.00 98.25 222 THR A O 1
ATOM 1681 N N . THR A 1 223 ? -13.571 -6.754 10.684 1.00 98.12 223 THR A N 1
ATOM 1682 C CA . THR A 1 223 ? -13.531 -6.041 9.396 1.00 98.12 223 THR A CA 1
ATOM 1683 C C . THR A 1 223 ? -12.133 -5.504 9.105 1.00 98.12 223 THR A C 1
ATOM 1685 O O . THR A 1 223 ? -11.686 -5.591 7.966 1.00 98.12 223 THR A O 1
ATOM 1688 N N . ALA A 1 224 ? -11.416 -4.990 10.108 1.00 97.56 224 ALA A N 1
ATOM 1689 C CA . ALA A 1 224 ? -10.051 -4.489 9.961 1.00 97.56 224 ALA A CA 1
ATOM 1690 C C . ALA A 1 224 ? -9.103 -5.588 9.468 1.00 97.56 224 ALA A C 1
ATOM 1692 O O . ALA A 1 224 ? -8.362 -5.367 8.513 1.00 97.56 224 ALA A O 1
ATOM 1693 N N . ALA A 1 225 ? -9.175 -6.791 10.051 1.00 97.56 225 ALA A N 1
ATOM 1694 C CA . ALA A 1 225 ? -8.385 -7.931 9.593 1.00 97.56 225 ALA A CA 1
ATOM 1695 C C . ALA A 1 225 ? -8.706 -8.303 8.135 1.00 97.56 225 ALA A C 1
ATOM 1697 O O . ALA A 1 225 ? -7.795 -8.549 7.347 1.00 97.56 225 ALA A O 1
ATOM 1698 N N . PHE A 1 226 ? -9.989 -8.307 7.750 1.00 97.81 226 PHE A N 1
ATOM 1699 C CA . PHE A 1 226 ? -10.400 -8.590 6.370 1.00 97.81 226 PHE A CA 1
ATOM 1700 C C . PHE A 1 226 ? -9.865 -7.540 5.385 1.00 97.81 226 PHE A C 1
ATOM 1702 O O . PHE A 1 226 ? -9.282 -7.897 4.359 1.00 97.81 226 PHE A O 1
ATOM 1709 N N . LEU A 1 227 ? -10.026 -6.255 5.715 1.00 97.00 227 LEU A N 1
ATOM 1710 C CA . LEU A 1 227 ? -9.540 -5.134 4.909 1.00 97.00 227 LEU A CA 1
ATOM 1711 C C . LEU A 1 227 ? -8.018 -5.160 4.764 1.00 97.00 227 LEU A C 1
ATOM 1713 O O . LEU A 1 227 ? -7.522 -4.928 3.667 1.00 97.00 227 LEU A O 1
ATOM 1717 N N . LEU A 1 228 ? -7.278 -5.489 5.829 1.00 95.94 228 LEU A N 1
ATOM 1718 C CA . LEU A 1 228 ? -5.824 -5.636 5.770 1.00 95.94 228 LEU A CA 1
ATOM 1719 C C . LEU A 1 228 ? -5.408 -6.804 4.874 1.00 95.94 228 LEU A C 1
ATOM 1721 O O . LEU A 1 228 ? -4.551 -6.613 4.020 1.00 95.94 228 LEU A O 1
ATOM 1725 N N . CYS A 1 229 ? -6.037 -7.980 4.987 1.00 96.06 229 CYS A N 1
ATOM 1726 C CA . CYS A 1 229 ? -5.763 -9.088 4.065 1.00 96.06 229 CYS A CA 1
ATOM 1727 C C . CYS A 1 229 ? -5.982 -8.663 2.606 1.00 96.06 229 CYS A C 1
ATOM 1729 O O . CYS A 1 229 ? -5.137 -8.919 1.749 1.00 96.06 229 CYS A O 1
ATOM 1731 N N . ALA A 1 230 ? -7.105 -7.993 2.326 1.00 94.81 230 ALA A N 1
ATOM 1732 C CA . ALA A 1 230 ? -7.436 -7.527 0.985 1.00 94.81 230 ALA A CA 1
ATOM 1733 C C . ALA A 1 230 ? -6.466 -6.443 0.491 1.00 94.81 230 ALA A C 1
ATOM 1735 O O . ALA A 1 230 ? -6.071 -6.476 -0.671 1.00 94.81 230 ALA A O 1
ATOM 1736 N N . HIS A 1 231 ? -6.035 -5.535 1.369 1.00 92.25 231 HIS A N 1
ATOM 1737 C CA . HIS A 1 231 ? -5.055 -4.501 1.053 1.00 92.25 231 HIS A CA 1
ATOM 1738 C C . HIS A 1 231 ? -3.683 -5.089 0.732 1.00 92.25 231 HIS A C 1
ATOM 1740 O O . HIS A 1 231 ? -3.124 -4.742 -0.298 1.00 92.25 231 HIS A O 1
ATOM 1746 N N . VAL A 1 232 ? -3.164 -6.005 1.557 1.00 91.00 232 VAL A N 1
ATOM 1747 C CA . VAL A 1 232 ? -1.853 -6.624 1.311 1.00 91.00 232 VAL A CA 1
ATOM 1748 C C . VAL A 1 232 ? -1.882 -7.454 0.028 1.00 91.00 232 VAL A C 1
ATOM 1750 O O . VAL A 1 232 ? -0.937 -7.404 -0.753 1.00 91.00 232 VAL A O 1
ATOM 1753 N N . PHE A 1 233 ? -2.970 -8.190 -0.226 1.00 89.50 233 PHE A N 1
ATOM 1754 C CA . PHE A 1 233 ? -3.128 -8.914 -1.487 1.00 89.50 233 PHE A CA 1
ATOM 1755 C C . PHE A 1 233 ? -3.174 -7.959 -2.682 1.00 89.50 233 PHE A C 1
ATOM 1757 O O . PHE A 1 233 ? -2.470 -8.177 -3.664 1.00 89.50 233 PHE A O 1
ATOM 1764 N N . LYS A 1 234 ? -3.960 -6.879 -2.588 1.00 86.31 234 LYS A N 1
ATOM 1765 C CA . LYS A 1 234 ? -3.996 -5.827 -3.604 1.00 86.31 234 LYS A CA 1
ATOM 1766 C C . LYS A 1 234 ? -2.601 -5.263 -3.849 1.00 86.31 234 LYS A C 1
ATOM 1768 O O . LYS A 1 234 ? -2.185 -5.257 -4.993 1.00 86.31 234 LYS A O 1
ATOM 1773 N N . ASP A 1 235 ? -1.874 -4.840 -2.820 1.00 82.50 235 ASP A N 1
ATOM 1774 C CA . ASP A 1 235 ? -0.538 -4.251 -2.968 1.00 82.50 235 ASP A CA 1
ATOM 1775 C C . ASP A 1 235 ? 0.452 -5.262 -3.573 1.00 82.50 235 ASP A C 1
ATOM 1777 O O . ASP A 1 235 ? 1.233 -4.917 -4.456 1.00 82.50 235 ASP A O 1
ATOM 1781 N N . TYR A 1 236 ? 0.381 -6.538 -3.181 1.00 80.94 236 TYR A N 1
ATOM 1782 C CA . TYR A 1 236 ? 1.201 -7.594 -3.779 1.00 80.94 236 TYR A CA 1
ATOM 1783 C C . TYR A 1 236 ? 0.937 -7.767 -5.284 1.00 80.94 236 TYR A C 1
ATOM 1785 O O . TYR A 1 236 ? 1.881 -7.923 -6.065 1.00 80.94 236 TYR A O 1
ATOM 1793 N N . VAL A 1 237 ? -0.337 -7.740 -5.685 1.00 77.12 237 VAL A N 1
ATOM 1794 C CA . VAL A 1 237 ? -0.755 -7.939 -7.075 1.00 77.12 237 VAL A CA 1
ATOM 1795 C C . VAL A 1 237 ? -0.563 -6.661 -7.902 1.00 77.12 237 VAL A C 1
ATOM 1797 O O . VAL A 1 237 ? -0.018 -6.745 -8.988 1.00 77.12 237 VAL A O 1
ATOM 1800 N N . GLU A 1 238 ? -0.978 -5.489 -7.415 1.00 72.44 238 GLU A N 1
ATOM 1801 C CA . GLU A 1 238 ? -0.996 -4.202 -8.137 1.00 72.44 238 GLU A CA 1
ATOM 1802 C C . GLU A 1 238 ? 0.398 -3.744 -8.534 1.00 72.44 238 GLU A C 1
ATOM 1804 O O . GLU A 1 238 ? 0.590 -3.099 -9.566 1.00 72.44 238 GLU A O 1
ATOM 1809 N N . MET A 1 239 ? 1.369 -4.018 -7.669 1.00 61.94 239 MET A N 1
ATOM 1810 C CA . MET A 1 239 ? 2.662 -3.397 -7.792 1.00 61.94 239 MET A CA 1
ATOM 1811 C C . MET A 1 239 ? 3.489 -4.002 -8.925 1.00 61.94 239 MET A C 1
ATOM 1813 O O . MET A 1 239 ? 3.645 -5.229 -8.990 1.00 61.94 239 MET A O 1
ATOM 1817 N N . PRO A 1 240 ? 4.105 -3.152 -9.780 1.00 54.16 240 PRO A N 1
ATOM 1818 C CA . PRO A 1 240 ? 5.048 -3.627 -10.779 1.00 54.16 240 PRO A CA 1
ATOM 1819 C C . PRO A 1 240 ? 6.147 -4.433 -10.084 1.00 54.16 240 PRO A C 1
ATOM 1821 O O . PRO A 1 240 ? 6.393 -4.269 -8.887 1.00 54.16 240 PRO A O 1
ATOM 1824 N N . PHE A 1 241 ? 6.810 -5.312 -10.835 1.00 49.62 241 PHE A N 1
ATOM 1825 C CA . PHE A 1 241 ? 7.819 -6.265 -10.357 1.00 49.62 241 PHE A CA 1
ATOM 1826 C C . PHE A 1 241 ? 8.932 -5.677 -9.468 1.00 49.62 241 PHE A C 1
ATOM 1828 O O . PHE A 1 241 ? 9.757 -6.441 -8.997 1.00 49.62 241 PHE A O 1
ATOM 1835 N N . VAL A 1 242 ? 9.006 -4.366 -9.223 1.00 49.84 242 VAL A N 1
ATOM 1836 C CA . VAL A 1 242 ? 10.161 -3.687 -8.639 1.00 49.84 242 VAL A CA 1
ATOM 1837 C C . VAL A 1 242 ? 9.722 -2.718 -7.543 1.00 49.84 242 VAL A C 1
ATOM 1839 O O . VAL A 1 242 ? 9.395 -1.561 -7.790 1.00 49.84 242 VAL A O 1
ATOM 1842 N N . GLN A 1 243 ? 9.738 -3.209 -6.304 1.00 56.69 243 GLN A N 1
ATOM 1843 C CA . GLN A 1 243 ? 9.909 -2.378 -5.113 1.00 56.69 243 GLN A CA 1
ATOM 1844 C C . GLN A 1 243 ? 11.345 -2.546 -4.608 1.00 56.69 243 GLN A C 1
ATOM 1846 O O . GLN A 1 243 ? 11.861 -3.665 -4.649 1.00 56.69 243 GLN A O 1
ATOM 1851 N N . PRO A 1 244 ? 11.979 -1.485 -4.081 1.00 55.06 244 PRO A N 1
ATOM 1852 C CA . PRO A 1 244 ? 13.393 -1.534 -3.737 1.00 55.06 244 PRO A CA 1
ATOM 1853 C C . PRO A 1 244 ? 13.746 -2.471 -2.579 1.00 55.06 244 PRO A C 1
ATOM 1855 O O . PRO A 1 244 ? 14.910 -2.840 -2.458 1.00 55.06 244 PRO A O 1
ATOM 1858 N N . ILE A 1 245 ? 12.795 -2.860 -1.717 1.00 62.12 245 ILE A N 1
ATOM 1859 C CA . ILE A 1 245 ? 13.075 -3.778 -0.594 1.00 62.12 245 ILE A CA 1
ATOM 1860 C C . ILE A 1 245 ? 11.945 -4.796 -0.352 1.00 62.12 245 ILE A C 1
ATOM 1862 O O . ILE A 1 245 ? 12.256 -5.972 -0.182 1.00 62.12 245 ILE A O 1
ATOM 1866 N N . ALA A 1 246 ? 10.665 -4.396 -0.358 1.00 75.12 246 ALA A N 1
ATOM 1867 C CA . ALA A 1 246 ? 9.554 -5.252 0.084 1.00 75.12 246 ALA A CA 1
ATOM 1868 C C . ALA A 1 246 ? 8.319 -5.140 -0.822 1.00 75.12 246 ALA A C 1
ATOM 1870 O O . ALA A 1 246 ? 7.905 -4.032 -1.147 1.00 75.12 246 ALA A O 1
ATOM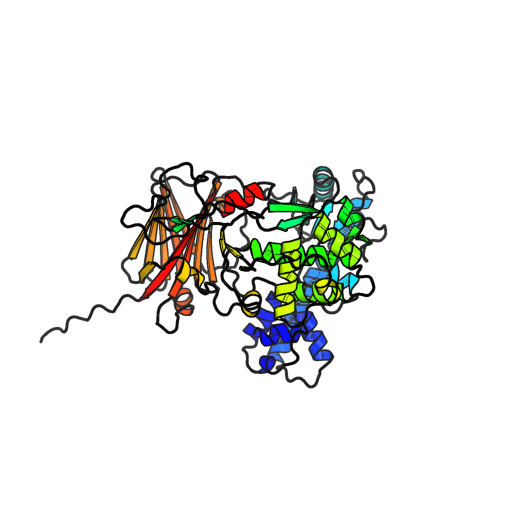 1871 N N . LYS A 1 247 ? 7.681 -6.263 -1.168 1.00 78.12 247 LYS A N 1
ATOM 1872 C CA . LYS A 1 247 ? 6.329 -6.265 -1.763 1.00 78.12 247 LYS A CA 1
ATOM 1873 C C . LYS A 1 247 ? 5.230 -6.293 -0.710 1.00 78.12 247 LYS A C 1
ATOM 1875 O O . LYS A 1 247 ? 4.157 -5.745 -0.922 1.00 78.12 247 LYS A O 1
ATOM 1880 N N . VAL A 1 248 ? 5.515 -6.918 0.425 1.00 86.75 248 VAL A N 1
ATOM 1881 C CA . VAL A 1 248 ? 4.612 -7.007 1.569 1.00 86.75 248 VAL A CA 1
ATOM 1882 C C . VAL A 1 248 ? 5.287 -6.356 2.767 1.00 86.75 248 VAL A C 1
ATOM 1884 O O . VAL A 1 248 ? 6.420 -6.698 3.121 1.00 86.75 248 VAL A O 1
ATOM 1887 N N . ARG A 1 249 ? 4.609 -5.410 3.424 1.00 90.50 249 ARG A N 1
ATOM 1888 C CA . ARG A 1 249 ? 5.151 -4.797 4.640 1.00 90.50 249 ARG A CA 1
ATOM 1889 C C . ARG A 1 249 ? 4.858 -5.696 5.831 1.00 90.50 249 ARG A C 1
ATOM 1891 O O . ARG A 1 249 ? 3.765 -6.232 5.984 1.00 90.50 249 ARG A O 1
ATOM 1898 N N . LEU A 1 250 ? 5.833 -5.822 6.732 1.00 93.44 250 LEU A N 1
ATOM 1899 C CA . LEU A 1 250 ? 5.694 -6.754 7.851 1.00 93.44 250 LEU A CA 1
ATOM 1900 C C . LEU A 1 250 ? 4.682 -6.236 8.879 1.00 93.44 250 LEU A C 1
ATOM 1902 O O . LEU A 1 250 ? 3.975 -7.037 9.475 1.00 93.44 250 LEU A O 1
ATOM 1906 N N . ALA A 1 251 ? 4.567 -4.914 9.057 1.00 93.56 251 ALA A N 1
ATOM 1907 C CA . ALA A 1 251 ? 3.584 -4.331 9.967 1.00 93.56 251 ALA A CA 1
ATOM 1908 C C . ALA A 1 251 ? 2.144 -4.769 9.652 1.00 93.56 251 ALA A C 1
ATOM 1910 O O . ALA A 1 251 ? 1.405 -5.080 10.579 1.00 93.56 251 ALA A O 1
ATOM 1911 N N . GLU A 1 252 ? 1.770 -4.861 8.373 1.00 93.94 252 GLU A N 1
ATOM 1912 C CA . GLU A 1 252 ? 0.426 -5.284 7.959 1.00 93.94 252 GLU A CA 1
ATOM 1913 C C . GLU A 1 252 ? 0.181 -6.758 8.314 1.00 93.94 252 GLU A C 1
ATOM 1915 O O . GLU A 1 252 ? -0.870 -7.101 8.849 1.00 93.94 252 GLU A O 1
ATOM 1920 N N . LEU A 1 253 ? 1.180 -7.626 8.121 1.00 95.56 253 LEU A N 1
ATOM 1921 C CA . LEU A 1 253 ? 1.109 -9.030 8.545 1.00 95.56 253 LEU A CA 1
ATOM 1922 C C . LEU A 1 253 ? 1.036 -9.177 10.068 1.00 95.56 253 LEU A C 1
ATOM 1924 O O . LEU A 1 253 ? 0.276 -10.008 10.566 1.00 95.56 253 LEU A O 1
ATOM 1928 N N . CYS A 1 254 ? 1.794 -8.364 10.815 1.00 95.31 254 CYS A N 1
ATOM 1929 C CA . CYS A 1 254 ? 1.678 -8.317 12.269 1.00 95.31 254 CYS A CA 1
ATOM 1930 C C . CYS A 1 254 ? 0.258 -7.922 12.690 1.00 95.31 254 CYS A C 1
ATOM 1932 O O . CYS A 1 254 ? -0.313 -8.560 13.564 1.00 95.31 254 CYS A O 1
ATOM 1934 N N . GLU A 1 255 ? -0.316 -6.878 12.084 1.00 95.44 255 GLU A N 1
ATOM 1935 C CA . GLU A 1 255 ? -1.668 -6.405 12.398 1.00 95.44 255 GLU A CA 1
ATOM 1936 C C . GLU A 1 255 ? -2.724 -7.470 12.075 1.00 95.44 255 GLU A C 1
ATOM 1938 O O . GLU A 1 255 ? -3.586 -7.727 12.909 1.00 95.44 255 GLU A O 1
ATOM 1943 N N . ILE A 1 256 ? -2.624 -8.154 10.928 1.00 96.69 256 ILE A N 1
ATOM 1944 C CA . ILE A 1 256 ? -3.513 -9.275 10.579 1.00 96.69 256 ILE A CA 1
ATOM 1945 C C . ILE A 1 256 ? -3.443 -10.373 11.648 1.00 96.69 256 ILE A C 1
ATOM 1947 O O . ILE A 1 256 ? -4.481 -10.828 12.133 1.00 96.69 256 ILE A O 1
ATOM 1951 N N . ARG A 1 257 ? -2.230 -10.790 12.036 1.00 96.75 257 ARG A N 1
ATOM 1952 C CA . ARG A 1 257 ? -2.020 -11.818 13.065 1.00 96.75 257 ARG A CA 1
ATOM 1953 C C . ARG A 1 257 ? -2.585 -11.384 14.416 1.00 96.75 257 ARG A C 1
ATOM 1955 O O . ARG A 1 257 ? -3.254 -12.175 15.075 1.00 96.75 257 ARG A O 1
ATOM 1962 N N . ASP A 1 258 ? -2.297 -10.161 14.840 1.00 96.00 258 ASP A N 1
ATOM 1963 C CA . ASP A 1 258 ? -2.667 -9.666 16.164 1.00 96.00 258 ASP A CA 1
ATOM 1964 C C . ASP A 1 258 ? -4.192 -9.446 16.258 1.00 96.00 258 ASP A C 1
ATOM 1966 O O . ASP A 1 258 ? -4.808 -9.848 17.243 1.00 96.00 258 ASP A O 1
ATOM 1970 N N . LEU A 1 259 ? -4.830 -8.915 15.205 1.00 97.00 259 LEU A N 1
ATOM 1971 C CA . LEU A 1 259 ? -6.291 -8.779 15.123 1.00 97.00 259 LEU A CA 1
ATOM 1972 C C . LEU A 1 259 ? -6.993 -10.139 15.101 1.00 97.00 259 LEU A C 1
ATOM 1974 O O . LEU A 1 259 ? -8.022 -10.298 15.748 1.00 97.00 259 LEU A O 1
ATOM 1978 N N . ALA A 1 260 ? -6.437 -11.135 14.407 1.00 97.62 260 ALA A N 1
ATOM 1979 C CA . ALA A 1 260 ? -6.993 -12.487 14.392 1.00 97.62 260 ALA A CA 1
ATOM 1980 C C . ALA A 1 260 ? -6.895 -13.203 15.754 1.00 97.62 260 ALA A C 1
ATOM 1982 O O . ALA A 1 260 ? -7.657 -14.135 16.002 1.00 97.62 260 ALA A O 1
ATOM 1983 N N . HIS A 1 261 ? -5.977 -12.787 16.632 1.00 96.81 261 HIS A N 1
ATOM 1984 C CA . HIS A 1 261 ? -5.885 -13.276 18.013 1.00 96.81 261 HIS A CA 1
ATOM 1985 C C . HIS A 1 261 ? -6.693 -12.443 19.015 1.00 96.81 261 HIS A C 1
ATOM 1987 O O . HIS A 1 261 ? -6.789 -12.819 20.185 1.00 96.81 261 HIS A O 1
ATOM 1993 N N . HIS A 1 262 ? -7.256 -11.313 18.591 1.00 97.69 262 HIS A N 1
ATOM 1994 C CA . HIS A 1 262 ? -7.997 -10.438 19.483 1.00 97.69 262 HIS A CA 1
ATOM 1995 C C . HIS A 1 262 ? -9.302 -11.117 19.958 1.00 97.69 262 HIS A C 1
ATOM 1997 O O . HIS A 1 262 ? -9.979 -11.753 19.148 1.00 97.69 262 HIS A O 1
ATOM 2003 N N . PRO A 1 263 ? -9.705 -10.971 21.239 1.00 97.25 263 PRO A N 1
ATOM 2004 C CA . PRO A 1 263 ? -10.892 -11.642 21.787 1.00 97.25 263 PRO A CA 1
ATOM 2005 C C . PRO A 1 263 ? -12.202 -11.364 21.035 1.00 97.25 263 PRO A C 1
ATOM 2007 O O . PRO A 1 263 ? -13.049 -12.246 20.938 1.00 97.25 263 PRO A O 1
ATOM 2010 N N . ASP A 1 264 ? -12.345 -10.159 20.480 1.00 97.81 264 ASP A N 1
ATOM 2011 C CA . ASP A 1 264 ? -13.530 -9.738 19.714 1.00 97.81 264 ASP A CA 1
ATOM 2012 C C . ASP A 1 264 ? -13.493 -10.150 18.226 1.00 97.81 264 ASP A C 1
ATOM 2014 O O . ASP A 1 264 ? -14.334 -9.715 17.435 1.00 97.81 264 ASP A O 1
ATOM 2018 N N . PHE A 1 265 ? -12.511 -10.952 17.803 1.00 98.31 265 PHE A N 1
ATOM 2019 C CA . PHE A 1 265 ? -12.465 -11.467 16.437 1.00 98.31 265 PHE A CA 1
ATOM 2020 C C . PHE A 1 265 ? -13.546 -12.537 16.216 1.00 98.31 265 PHE A C 1
ATOM 2022 O O . PHE A 1 265 ? -13.537 -13.602 16.835 1.00 98.31 265 PHE A O 1
ATOM 2029 N N . ASP A 1 266 ? -14.454 -12.288 15.274 1.00 97.88 266 ASP A N 1
ATOM 2030 C CA . ASP A 1 266 ? -15.513 -13.214 14.882 1.00 97.88 266 ASP A CA 1
ATOM 2031 C C . ASP A 1 266 ? -15.110 -13.973 13.609 1.00 97.88 266 ASP A C 1
ATOM 2033 O O . ASP A 1 266 ? -15.268 -13.501 12.478 1.00 97.88 266 ASP A O 1
ATOM 2037 N N . ALA A 1 267 ? -14.614 -15.199 13.793 1.00 97.00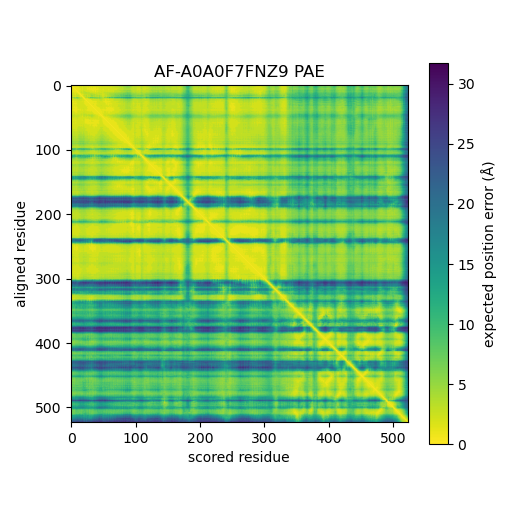 267 ALA A N 1
ATOM 2038 C CA . ALA A 1 267 ? -14.206 -16.070 12.693 1.00 97.00 267 ALA A CA 1
ATOM 2039 C C . ALA A 1 267 ? -15.361 -16.430 11.739 1.00 97.00 267 ALA A C 1
ATOM 2041 O O . ALA A 1 267 ? -15.141 -16.595 10.536 1.00 97.00 267 ALA A O 1
ATOM 2042 N N . GLY A 1 268 ? -16.593 -16.540 12.251 1.00 96.88 268 GLY A N 1
ATOM 2043 C CA . GLY A 1 268 ? -17.769 -16.855 11.443 1.00 96.88 268 GLY A CA 1
ATOM 2044 C C . GLY A 1 268 ? -18.125 -15.700 10.515 1.00 96.88 268 GLY A C 1
ATOM 2045 O O . GLY A 1 268 ? -18.356 -15.903 9.319 1.00 96.88 268 GLY A O 1
ATOM 2046 N N . ARG A 1 269 ? -18.091 -14.473 11.040 1.00 97.69 269 ARG A N 1
ATOM 2047 C CA . ARG A 1 269 ? -18.302 -13.261 10.246 1.00 97.69 269 ARG A CA 1
ATOM 2048 C C . ARG A 1 269 ? -17.164 -13.013 9.261 1.00 97.69 269 ARG A C 1
ATOM 2050 O O . ARG A 1 269 ? -17.438 -12.663 8.116 1.00 97.69 269 ARG A O 1
ATOM 2057 N N . PHE A 1 270 ? -15.912 -13.250 9.650 1.00 97.88 270 PHE A N 1
ATOM 2058 C CA . PHE A 1 270 ? -14.781 -13.186 8.723 1.00 97.88 270 PHE A CA 1
ATOM 2059 C C . PHE A 1 270 ? -14.971 -14.150 7.539 1.00 97.88 270 PHE A C 1
ATOM 2061 O O . PHE A 1 270 ? -14.834 -13.758 6.381 1.00 97.88 270 PHE A O 1
ATOM 2068 N N . ALA A 1 271 ? -15.358 -15.402 7.808 1.00 96.12 271 ALA A N 1
ATOM 2069 C CA . ALA A 1 271 ? -15.645 -16.382 6.762 1.00 96.12 271 ALA A CA 1
ATOM 2070 C C . ALA A 1 271 ? -16.832 -15.967 5.871 1.00 96.12 271 ALA A C 1
ATOM 2072 O O . ALA A 1 271 ? -16.809 -16.221 4.664 1.00 96.12 271 ALA A O 1
ATOM 2073 N N . ALA A 1 272 ? -17.850 -15.308 6.437 1.00 96.38 272 ALA A N 1
ATOM 2074 C CA . ALA A 1 272 ? -18.949 -14.734 5.665 1.00 96.38 272 ALA A CA 1
ATOM 2075 C C . ALA A 1 272 ? -18.462 -13.620 4.726 1.00 96.38 272 ALA A C 1
ATOM 2077 O O . ALA A 1 272 ? -18.772 -13.684 3.543 1.00 96.38 272 ALA A O 1
ATOM 2078 N N . LEU A 1 273 ? -17.621 -12.688 5.196 1.00 97.06 273 LEU A N 1
ATOM 2079 C CA . LEU A 1 273 ? -17.017 -11.651 4.344 1.00 97.06 273 LEU A CA 1
ATOM 2080 C C . LEU A 1 273 ? -16.228 -12.265 3.178 1.00 97.06 273 LEU A C 1
ATOM 2082 O O . LEU A 1 273 ? -16.391 -11.853 2.032 1.00 97.06 273 LEU A O 1
ATOM 2086 N N . VAL A 1 274 ? -15.424 -13.299 3.449 1.00 95.44 274 VAL A N 1
ATOM 2087 C CA . VAL A 1 274 ? -14.657 -14.008 2.412 1.00 95.44 274 VAL A CA 1
ATOM 2088 C C . VAL A 1 274 ? -15.568 -14.650 1.370 1.00 95.44 274 VAL A C 1
ATOM 2090 O O . VAL A 1 274 ? -15.294 -14.560 0.175 1.00 95.44 274 VAL A O 1
ATOM 2093 N N . ARG A 1 275 ? -16.657 -15.295 1.793 1.00 94.19 275 ARG A N 1
ATOM 2094 C CA . ARG A 1 275 ? -17.610 -15.928 0.875 1.00 94.19 275 ARG A CA 1
ATOM 2095 C C . ARG A 1 275 ? -18.396 -14.889 0.075 1.00 94.19 275 ARG A C 1
ATOM 2097 O O . ARG A 1 275 ? -18.450 -14.993 -1.146 1.00 94.19 275 ARG A O 1
ATOM 2104 N N . ASP A 1 276 ? -18.993 -13.918 0.758 1.00 95.31 276 ASP A N 1
ATOM 2105 C CA . ASP A 1 276 ? -19.963 -12.979 0.188 1.00 95.31 276 ASP A CA 1
ATOM 2106 C C . ASP A 1 276 ? -19.290 -11.976 -0.768 1.00 95.31 276 ASP A C 1
ATOM 2108 O O . ASP A 1 276 ? -19.921 -11.506 -1.714 1.00 95.31 276 ASP A O 1
ATOM 2112 N N . HIS A 1 277 ? -17.989 -11.718 -0.581 1.00 94.19 277 HIS A N 1
ATOM 2113 C CA . HIS A 1 277 ? -17.170 -10.889 -1.473 1.00 94.19 277 HIS A CA 1
ATOM 2114 C C . HIS A 1 277 ? -16.188 -11.694 -2.336 1.00 94.19 277 HIS A C 1
ATOM 2116 O O . HIS A 1 277 ? -15.328 -11.103 -2.985 1.00 94.19 277 HIS A O 1
ATOM 2122 N N . GLU A 1 278 ? -16.316 -13.025 -2.373 1.00 92.31 278 GLU A N 1
ATOM 2123 C CA . GLU A 1 278 ? -15.473 -13.923 -3.177 1.00 92.31 278 GLU A CA 1
ATOM 2124 C C . GLU A 1 278 ? -13.959 -13.686 -3.002 1.00 92.31 278 GLU A C 1
ATOM 2126 O O . GLU A 1 278 ? -13.177 -13.720 -3.955 1.00 92.31 278 GLU A O 1
ATOM 2131 N N . ALA A 1 279 ? -13.548 -13.455 -1.756 1.00 92.62 279 ALA A N 1
ATOM 2132 C CA . ALA A 1 279 ? -12.191 -13.099 -1.357 1.00 92.62 279 ALA A CA 1
ATOM 2133 C C . ALA A 1 279 ? -11.322 -14.334 -1.042 1.00 92.62 279 ALA A C 1
ATOM 2135 O O . ALA A 1 279 ? -10.468 -14.296 -0.155 1.00 92.62 279 ALA A O 1
ATOM 2136 N N . GLN A 1 280 ? -11.558 -15.471 -1.705 1.00 90.81 280 GLN A N 1
ATOM 2137 C CA . GLN A 1 280 ? -10.802 -16.696 -1.420 1.00 90.81 280 GLN A CA 1
ATOM 2138 C C . GLN A 1 280 ? -9.310 -16.522 -1.727 1.00 90.81 280 GLN A C 1
ATOM 2140 O O . GLN A 1 280 ? -8.487 -17.010 -0.960 1.00 90.81 280 GLN A O 1
ATOM 2145 N N . ASP A 1 281 ? -8.962 -15.780 -2.784 1.00 87.62 281 ASP A N 1
ATOM 2146 C CA . ASP A 1 281 ? -7.563 -15.538 -3.169 1.00 87.62 281 ASP A CA 1
ATOM 2147 C C . ASP A 1 281 ? -6.864 -14.604 -2.168 1.00 87.62 281 ASP A C 1
ATOM 2149 O O . ASP A 1 281 ? -5.731 -14.862 -1.771 1.00 87.62 281 ASP A O 1
ATOM 2153 N N . VAL A 1 282 ? -7.584 -13.593 -1.666 1.00 91.75 282 VAL A N 1
ATOM 2154 C CA . VAL A 1 282 ? -7.138 -12.719 -0.567 1.00 91.75 282 VAL A CA 1
ATOM 2155 C C . VAL A 1 282 ? -6.777 -13.538 0.672 1.00 91.75 282 VAL A C 1
ATOM 2157 O O . VAL A 1 282 ? -5.701 -13.375 1.250 1.00 91.75 282 VAL A O 1
ATOM 2160 N N . LEU A 1 283 ? -7.669 -14.441 1.090 1.00 92.62 283 LEU A N 1
ATOM 2161 C CA . LEU A 1 283 ? -7.424 -15.273 2.263 1.00 92.62 283 LEU A CA 1
ATOM 2162 C C . LEU A 1 283 ? -6.314 -16.300 2.013 1.00 92.62 283 LEU A C 1
ATOM 2164 O O . LEU A 1 283 ? -5.478 -16.517 2.890 1.00 92.62 283 LEU A O 1
ATOM 2168 N N . ALA A 1 284 ? -6.291 -16.933 0.839 1.00 88.50 284 ALA A N 1
ATOM 2169 C CA . ALA A 1 284 ? -5.234 -17.864 0.461 1.00 88.50 284 ALA A CA 1
ATOM 2170 C C . ALA A 1 284 ? -3.859 -17.182 0.497 1.00 88.50 284 ALA A C 1
ATOM 2172 O O . ALA A 1 284 ? -2.906 -17.770 1.004 1.00 88.50 284 ALA A O 1
ATOM 2173 N N . PHE A 1 285 ? -3.775 -15.923 0.058 1.00 89.25 285 PHE A N 1
ATOM 2174 C CA . PHE A 1 285 ? -2.546 -15.134 0.076 1.00 89.25 285 PHE A CA 1
ATOM 2175 C C . PHE A 1 285 ? -2.069 -14.880 1.500 1.00 89.25 285 PHE A C 1
ATOM 2177 O O . PHE A 1 285 ? -0.954 -15.258 1.856 1.00 89.25 285 PHE A O 1
ATOM 2184 N N . ALA A 1 286 ? -2.939 -14.319 2.343 1.00 92.88 286 ALA A N 1
ATOM 2185 C CA . ALA A 1 286 ? -2.607 -14.062 3.739 1.00 92.88 286 ALA A CA 1
ATOM 2186 C C . ALA A 1 286 ? -2.189 -15.351 4.471 1.00 92.88 286 ALA A C 1
ATOM 2188 O O . ALA A 1 286 ? -1.215 -15.346 5.223 1.00 92.88 286 ALA A O 1
ATOM 2189 N N . ARG A 1 287 ? -2.875 -16.476 4.211 1.00 92.06 287 ARG A N 1
ATOM 2190 C CA . ARG A 1 287 ? -2.518 -17.794 4.757 1.00 92.06 287 ARG A CA 1
ATOM 2191 C C . ARG A 1 287 ? -1.152 -18.271 4.297 1.00 92.06 287 ARG A C 1
ATOM 2193 O O . ARG A 1 287 ? -0.384 -18.729 5.131 1.00 92.06 287 ARG A O 1
ATOM 2200 N N . HIS A 1 288 ? -0.870 -18.183 3.000 1.00 88.81 288 HIS A N 1
ATOM 2201 C CA . HIS A 1 288 ? 0.402 -18.605 2.428 1.00 88.81 288 HIS A CA 1
ATOM 2202 C C . HIS A 1 288 ? 1.562 -17.839 3.070 1.00 88.81 288 HIS A C 1
ATOM 2204 O O . HIS A 1 288 ? 2.480 -18.453 3.611 1.00 88.81 288 HIS A O 1
ATOM 2210 N N . VAL A 1 289 ? 1.468 -16.507 3.101 1.00 90.19 289 VAL A N 1
ATOM 2211 C CA . VAL A 1 289 ? 2.514 -15.647 3.664 1.00 90.19 289 VAL A CA 1
ATOM 2212 C C . VAL A 1 289 ? 2.683 -15.890 5.165 1.00 90.19 289 VAL A C 1
ATOM 2214 O O . VAL A 1 289 ? 3.797 -16.120 5.621 1.00 90.19 289 VAL A O 1
ATOM 2217 N N . LEU A 1 290 ? 1.597 -15.909 5.946 1.00 94.00 290 LEU A N 1
ATOM 2218 C CA . LEU A 1 290 ? 1.688 -16.141 7.393 1.00 94.00 290 LEU A CA 1
ATOM 2219 C C . LEU A 1 290 ? 2.133 -17.567 7.740 1.00 94.00 290 LEU A C 1
ATOM 2221 O O . LEU A 1 290 ? 2.835 -17.751 8.729 1.00 94.00 290 LEU A O 1
ATOM 2225 N N . SER A 1 291 ? 1.758 -18.572 6.945 1.00 91.94 291 SER A N 1
ATOM 2226 C CA . SER A 1 291 ? 2.225 -19.948 7.133 1.00 91.94 291 SER A CA 1
ATOM 2227 C C . SER A 1 291 ? 3.705 -20.092 6.802 1.00 91.94 291 SER A C 1
ATOM 2229 O O . SER A 1 291 ? 4.392 -20.811 7.513 1.00 91.94 291 SER A O 1
ATOM 2231 N N . GLY A 1 292 ? 4.211 -19.408 5.770 1.00 90.31 292 GLY A N 1
ATOM 2232 C CA . GLY A 1 292 ? 5.646 -19.384 5.460 1.00 90.31 292 GLY A CA 1
ATOM 2233 C C . GLY A 1 292 ? 6.494 -18.660 6.512 1.00 90.31 292 GLY A C 1
ATOM 2234 O O . GLY A 1 292 ? 7.716 -18.754 6.479 1.00 90.31 292 GLY A O 1
ATOM 2235 N N . LEU A 1 293 ? 5.848 -17.955 7.445 1.00 92.56 293 LEU A N 1
ATOM 2236 C CA . LEU A 1 293 ? 6.456 -17.339 8.625 1.00 92.56 293 LEU A CA 1
ATOM 2237 C C . LEU A 1 293 ? 6.132 -18.089 9.928 1.00 92.56 293 LEU A C 1
ATOM 2239 O O . LEU A 1 293 ? 6.324 -17.523 11.003 1.00 92.56 293 LEU A O 1
ATOM 2243 N N . ASP A 1 294 ? 5.567 -19.300 9.847 1.00 93.88 294 ASP A N 1
ATOM 2244 C CA . ASP A 1 294 ? 5.128 -20.105 10.998 1.00 93.88 294 ASP A CA 1
ATOM 2245 C C . ASP A 1 294 ? 4.208 -19.349 11.980 1.00 93.88 294 ASP A C 1
ATOM 2247 O O . ASP A 1 294 ? 4.212 -19.568 13.191 1.00 93.88 294 ASP A O 1
ATOM 2251 N N . ALA A 1 295 ? 3.384 -18.440 11.455 1.00 94.75 295 ALA A N 1
ATOM 2252 C CA . ALA A 1 295 ? 2.600 -17.491 12.242 1.00 94.75 295 ALA A CA 1
ATOM 2253 C C . ALA A 1 295 ? 1.136 -17.390 11.796 1.00 94.75 295 ALA A C 1
ATOM 2255 O O . ALA A 1 295 ? 0.479 -16.375 12.039 1.00 94.75 295 ALA A O 1
ATOM 2256 N N . LEU A 1 296 ? 0.615 -18.430 11.138 1.00 95.19 296 LEU A N 1
ATOM 2257 C CA . LEU A 1 296 ? -0.782 -18.509 10.721 1.00 95.19 296 LEU A CA 1
ATOM 2258 C C . LEU A 1 296 ? -1.710 -18.662 11.947 1.00 95.19 296 LEU A C 1
ATOM 2260 O O . LEU A 1 296 ? -1.720 -19.726 12.569 1.00 95.19 296 LEU A O 1
ATOM 2264 N N . PRO A 1 297 ? -2.536 -17.652 12.289 1.00 94.69 297 PRO A N 1
ATOM 2265 C CA . PRO A 1 297 ? -3.468 -17.760 13.407 1.00 94.69 297 PRO A CA 1
ATOM 2266 C C . PRO A 1 297 ? -4.586 -18.772 13.107 1.00 94.69 297 PRO A C 1
ATOM 2268 O O . PRO A 1 297 ? -5.126 -18.822 11.996 1.00 94.69 297 PRO A O 1
ATOM 2271 N N . ALA A 1 298 ? -4.983 -19.550 14.119 1.00 95.06 298 ALA A N 1
ATOM 2272 C CA . ALA A 1 298 ? -5.986 -20.613 13.980 1.00 95.06 298 ALA A CA 1
ATOM 2273 C C . ALA A 1 298 ? -7.339 -20.141 13.396 1.00 95.06 298 ALA A C 1
ATOM 2275 O O . ALA A 1 298 ? -7.879 -20.845 12.536 1.00 95.06 298 ALA A O 1
ATOM 2276 N N . PRO A 1 299 ? -7.880 -18.955 13.759 1.00 93.06 299 PRO A N 1
ATOM 2277 C CA . PRO A 1 299 ? -9.108 -18.444 13.147 1.00 93.06 299 PRO A CA 1
ATOM 2278 C C . PRO A 1 299 ? -8.997 -18.246 11.630 1.00 93.06 299 PRO A C 1
ATOM 2280 O O . PRO A 1 299 ? -9.927 -18.583 10.897 1.00 93.06 299 PRO A O 1
ATOM 2283 N N . LEU A 1 300 ? -7.844 -17.778 11.136 1.00 91.75 300 LEU A N 1
ATOM 2284 C CA . LEU A 1 300 ? -7.611 -17.664 9.697 1.00 91.75 300 LEU A CA 1
ATOM 2285 C C . LEU A 1 300 ? -7.369 -19.030 9.063 1.00 91.75 300 LEU A C 1
ATOM 2287 O O . LEU A 1 300 ? -7.842 -19.244 7.954 1.00 91.75 300 LEU A O 1
ATOM 2291 N N . ALA A 1 301 ? -6.708 -19.978 9.735 1.00 89.75 301 ALA A N 1
ATOM 2292 C CA . ALA A 1 301 ? -6.527 -21.342 9.225 1.00 89.75 301 ALA A CA 1
ATOM 2293 C C . ALA A 1 301 ? -7.863 -22.072 8.975 1.00 89.75 301 ALA A C 1
ATOM 2295 O O . ALA A 1 301 ? -7.975 -22.820 8.009 1.00 89.75 301 ALA A O 1
ATOM 2296 N N . GLY A 1 302 ? -8.892 -21.813 9.793 1.00 84.44 302 GLY A N 1
ATOM 2297 C CA . GLY A 1 302 ? -10.216 -22.446 9.678 1.00 84.44 302 GLY A CA 1
ATOM 2298 C C . GLY A 1 302 ? -11.234 -21.743 8.764 1.00 84.44 302 GLY A C 1
ATOM 2299 O O . GLY A 1 302 ? -12.278 -22.315 8.460 1.00 84.44 302 GLY A O 1
ATOM 2300 N N . ALA A 1 303 ? -10.976 -20.508 8.322 1.00 81.25 303 ALA A N 1
ATOM 2301 C CA . ALA A 1 303 ? -11.947 -19.713 7.563 1.00 81.25 303 ALA A CA 1
ATOM 2302 C C . ALA A 1 303 ? -12.125 -20.159 6.086 1.00 81.25 303 ALA A C 1
ATOM 2304 O O . ALA A 1 303 ? -11.276 -19.918 5.240 1.00 81.25 303 ALA A O 1
ATOM 2305 N N . GLY A 1 304 ? -13.253 -20.767 5.715 1.00 69.19 304 GLY A N 1
ATOM 2306 C CA . GLY A 1 304 ? -13.585 -21.032 4.301 1.00 69.19 304 GLY A CA 1
ATOM 2307 C C . GLY A 1 304 ? -12.730 -22.111 3.597 1.00 69.19 304 GLY A C 1
ATOM 2308 O O . GLY A 1 304 ? -11.808 -22.673 4.190 1.00 69.19 304 GLY A O 1
ATOM 2309 N N . PRO A 1 305 ? -13.052 -22.452 2.333 1.00 64.94 305 PRO A N 1
ATOM 2310 C CA . PRO A 1 305 ? -12.423 -23.565 1.620 1.00 64.94 305 PRO A CA 1
ATOM 2311 C C . PRO A 1 305 ? -10.928 -23.325 1.360 1.00 64.94 305 PRO A C 1
ATOM 2313 O O . PRO A 1 305 ? -10.513 -22.215 1.029 1.00 64.94 305 PRO A O 1
ATOM 2316 N N . SER A 1 306 ? -10.125 -24.388 1.449 1.00 57.78 306 SER A N 1
ATOM 2317 C CA . SER A 1 306 ? -8.702 -24.428 1.077 1.00 57.78 306 SER A CA 1
ATOM 2318 C C . SER A 1 306 ? -8.519 -24.476 -0.446 1.00 57.78 306 SER A C 1
ATOM 2320 O O . SER A 1 306 ? -7.832 -25.349 -0.973 1.00 57.78 306 SER A O 1
ATOM 2322 N N . GLY A 1 307 ? -9.215 -23.601 -1.174 1.00 50.69 307 GLY A N 1
ATOM 2323 C CA . GLY A 1 307 ? -9.120 -23.520 -2.628 1.00 50.69 307 GLY A CA 1
ATOM 2324 C C . GLY A 1 307 ? -7.790 -22.899 -3.036 1.00 50.69 307 GLY A C 1
ATOM 2325 O O . GLY A 1 307 ? -7.737 -21.700 -3.278 1.00 50.69 307 GLY A O 1
ATOM 2326 N N . GLY A 1 308 ? -6.719 -23.687 -3.063 1.00 51.59 308 GLY A N 1
ATOM 2327 C CA . GLY A 1 308 ? -5.451 -23.294 -3.669 1.00 51.59 308 GLY A CA 1
ATOM 2328 C C . GLY A 1 308 ? -5.400 -23.771 -5.115 1.00 51.59 308 GLY A C 1
ATOM 2329 O O . GLY A 1 308 ? -5.714 -24.926 -5.392 1.00 51.59 308 GLY A O 1
ATOM 2330 N N . ARG A 1 309 ? -5.015 -22.887 -6.036 1.00 54.59 309 ARG A N 1
ATOM 2331 C CA . ARG A 1 309 ? -4.415 -23.311 -7.307 1.00 54.59 309 ARG A CA 1
ATOM 2332 C C . ARG A 1 309 ? -3.027 -23.878 -7.016 1.00 54.59 309 ARG A C 1
ATOM 2334 O O . ARG A 1 309 ? -2.376 -23.407 -6.088 1.00 54.59 309 ARG A O 1
ATOM 2341 N N . ASP A 1 310 ? -2.563 -24.810 -7.843 1.00 48.06 310 ASP A N 1
ATOM 2342 C CA . ASP A 1 310 ? -1.213 -25.382 -7.735 1.00 48.06 310 ASP A CA 1
ATOM 2343 C C . ASP A 1 310 ? -0.091 -24.345 -7.993 1.00 48.06 310 ASP A C 1
ATOM 2345 O O . ASP A 1 310 ? 1.058 -24.592 -7.643 1.00 48.06 310 ASP A O 1
ATOM 2349 N N . SER A 1 311 ? -0.423 -23.176 -8.565 1.00 53.16 311 SER A N 1
ATOM 2350 C CA . SER A 1 311 ? 0.496 -22.096 -8.971 1.00 53.16 311 SER A CA 1
ATOM 2351 C C . SER A 1 311 ? 0.200 -20.771 -8.243 1.00 53.16 311 SER A C 1
ATOM 2353 O O . SER A 1 311 ? -0.240 -19.788 -8.850 1.00 53.16 311 SER A O 1
ATOM 2355 N N . PHE A 1 312 ? 0.299 -20.768 -6.913 1.00 59.09 312 PHE A N 1
ATOM 2356 C CA . PHE A 1 312 ? -0.063 -19.635 -6.056 1.00 59.09 312 PHE A CA 1
ATOM 2357 C C . PHE A 1 312 ? 1.085 -19.300 -5.090 1.00 59.09 312 PHE A C 1
ATOM 2359 O O . PHE A 1 312 ? 1.579 -20.223 -4.438 1.00 59.09 312 PHE A O 1
ATOM 2366 N N . PRO A 1 313 ? 1.456 -18.016 -4.898 1.00 60.28 313 PRO A N 1
ATOM 2367 C CA . PRO A 1 313 ? 0.838 -16.788 -5.426 1.00 60.28 313 PRO A CA 1
ATOM 2368 C C . PRO A 1 313 ? 1.421 -16.292 -6.768 1.00 60.28 313 PRO A C 1
ATOM 2370 O O . PRO A 1 313 ? 2.590 -16.500 -7.066 1.00 60.28 313 PRO A O 1
ATOM 2373 N N . GLN A 1 314 ? 0.595 -15.602 -7.567 1.00 66.31 314 GLN A N 1
ATOM 2374 C CA . GLN A 1 314 ? 0.981 -15.003 -8.855 1.00 66.31 314 GLN A CA 1
ATOM 2375 C C . GLN A 1 314 ? 1.134 -13.480 -8.707 1.00 66.31 314 GLN A C 1
ATOM 2377 O O . GLN A 1 314 ? 0.249 -12.819 -8.177 1.00 66.31 314 GLN A O 1
ATOM 2382 N N . GLU A 1 315 ? 2.221 -12.883 -9.180 1.00 66.50 315 GLU A N 1
ATOM 2383 C CA . GLU A 1 315 ? 2.389 -11.420 -9.162 1.00 66.50 315 GLU A CA 1
ATOM 2384 C C . GLU A 1 315 ? 1.694 -10.815 -10.389 1.00 66.50 315 GLU A C 1
ATOM 2386 O O . GLU A 1 315 ? 1.893 -11.368 -11.463 1.00 66.50 315 GLU A O 1
ATOM 2391 N N . ALA A 1 316 ? 0.939 -9.700 -10.289 1.00 56.81 316 ALA A N 1
ATOM 2392 C CA . ALA A 1 316 ? 0.480 -8.955 -11.479 1.00 56.81 316 ALA A CA 1
ATOM 2393 C C . ALA A 1 316 ? 1.466 -7.842 -11.869 1.00 56.81 316 ALA A C 1
ATOM 2395 O O . ALA A 1 316 ? 1.181 -6.653 -11.764 1.00 56.81 316 ALA A O 1
ATOM 2396 N N . GLY A 1 317 ? 2.658 -8.202 -12.336 1.00 54.22 317 GLY A N 1
ATOM 2397 C CA . GLY A 1 317 ? 3.615 -7.193 -12.780 1.00 54.22 317 GLY A CA 1
ATOM 2398 C C . GLY A 1 317 ? 3.285 -6.694 -14.188 1.00 54.22 317 GLY A C 1
ATOM 2399 O O . GLY A 1 317 ? 3.298 -7.471 -15.136 1.00 54.22 317 GLY A O 1
ATOM 2400 N N . PHE A 1 318 ? 2.987 -5.397 -14.332 1.00 53.25 318 PHE A N 1
ATOM 2401 C CA . PHE A 1 318 ? 2.627 -4.763 -15.615 1.00 53.25 318 PHE A CA 1
ATOM 2402 C C . PHE A 1 318 ? 1.454 -5.454 -16.323 1.00 53.25 318 PHE A C 1
ATOM 2404 O O . PHE A 1 318 ? 1.488 -5.736 -17.520 1.00 53.25 318 PHE A O 1
ATOM 2411 N N . GLY A 1 319 ? 0.418 -5.772 -15.542 1.00 51.81 319 GLY A N 1
ATOM 2412 C CA . GLY A 1 319 ? -0.785 -6.417 -16.056 1.00 51.81 319 GLY A CA 1
ATOM 2413 C C . GLY A 1 319 ? -0.672 -7.929 -16.248 1.00 51.81 319 GLY A C 1
ATOM 2414 O O . GLY A 1 319 ? -1.610 -8.536 -16.762 1.00 51.81 319 GLY A O 1
ATOM 2415 N N . LEU A 1 320 ? 0.443 -8.544 -15.832 1.00 56.88 320 LEU A N 1
ATOM 2416 C CA . LEU A 1 320 ? 0.711 -9.959 -16.067 1.00 56.88 320 LEU A CA 1
ATOM 2417 C C . LEU A 1 320 ? 0.671 -10.779 -14.791 1.00 56.88 320 LEU A C 1
ATOM 2419 O O . LEU A 1 320 ? 1.548 -10.576 -13.969 1.00 56.88 320 LEU A O 1
ATOM 2423 N N . LEU A 1 321 ? -0.254 -11.736 -14.666 1.00 63.41 321 LEU A N 1
ATOM 2424 C CA . LEU A 1 321 ? -0.294 -12.704 -13.560 1.00 63.41 321 LEU A CA 1
ATOM 2425 C C . LEU A 1 321 ? 0.744 -13.818 -13.738 1.00 63.41 321 LEU A C 1
ATOM 2427 O O . LEU A 1 321 ? 0.426 -14.906 -14.208 1.00 63.41 321 LEU A O 1
ATOM 2431 N N . VAL A 1 322 ? 1.992 -13.562 -13.360 1.00 60.47 322 VAL A N 1
ATOM 2432 C CA . VAL A 1 322 ? 3.074 -14.545 -13.487 1.00 60.47 322 VAL A CA 1
ATOM 2433 C C . VAL A 1 322 ? 3.259 -15.280 -12.164 1.00 60.47 322 VAL A C 1
ATOM 2435 O O . VAL A 1 322 ? 3.461 -14.655 -11.122 1.00 60.47 322 VAL A O 1
ATOM 2438 N N . ASP A 1 323 ? 3.225 -16.613 -12.203 1.00 62.25 323 ASP A N 1
ATOM 2439 C CA . ASP A 1 323 ? 3.786 -17.410 -11.112 1.00 62.25 323 ASP A CA 1
ATOM 2440 C C . ASP A 1 323 ? 5.312 -17.347 -11.210 1.00 62.25 323 ASP A C 1
ATOM 2442 O O . ASP A 1 323 ? 5.936 -17.997 -12.048 1.00 62.25 323 ASP A O 1
ATOM 2446 N N . VAL A 1 324 ? 5.901 -16.485 -10.390 1.00 59.41 324 VAL A N 1
ATOM 2447 C CA . VAL A 1 324 ? 7.353 -16.313 -10.282 1.00 59.41 324 VAL A CA 1
ATOM 2448 C C . VAL A 1 324 ? 7.963 -17.212 -9.203 1.00 59.41 324 VAL A C 1
ATOM 2450 O O . VAL A 1 324 ? 9.170 -17.146 -8.982 1.00 59.41 324 VAL A O 1
ATOM 2453 N N . GLY A 1 325 ? 7.159 -18.031 -8.509 1.00 62.31 325 GLY A N 1
ATOM 2454 C CA . GLY A 1 325 ? 7.635 -18.905 -7.436 1.00 62.31 325 GLY A CA 1
ATOM 2455 C C . GLY A 1 325 ? 8.334 -18.156 -6.298 1.00 62.31 325 GLY A C 1
ATOM 2456 O O . GLY A 1 325 ? 9.271 -18.684 -5.704 1.00 62.31 325 GLY A O 1
ATOM 2457 N N . THR A 1 326 ? 7.942 -16.906 -6.026 1.00 69.62 326 THR A N 1
ATOM 2458 C CA . THR A 1 326 ? 8.607 -16.066 -5.021 1.00 69.62 326 THR A CA 1
ATOM 2459 C C . THR A 1 326 ? 8.453 -16.675 -3.634 1.00 69.62 326 THR A C 1
ATOM 2461 O O . THR A 1 326 ? 7.339 -16.883 -3.158 1.00 69.62 326 THR A O 1
ATOM 2464 N N . GLU A 1 327 ? 9.572 -16.928 -2.960 1.00 78.31 327 GLU A N 1
ATOM 2465 C CA . GLU A 1 327 ? 9.552 -17.348 -1.563 1.00 78.31 327 GLU A CA 1
ATOM 2466 C C . GLU A 1 327 ? 9.007 -16.220 -0.674 1.00 78.31 327 GLU A C 1
ATOM 2468 O O . GLU A 1 327 ? 9.253 -15.038 -0.915 1.00 78.31 327 GLU A O 1
ATOM 2473 N N . VAL A 1 328 ? 8.318 -16.567 0.416 1.00 84.12 328 VAL A N 1
ATOM 2474 C CA . VAL A 1 328 ? 7.788 -15.579 1.379 1.00 84.12 328 VAL A CA 1
ATOM 2475 C C . VAL A 1 328 ? 8.878 -14.627 1.887 1.00 84.12 328 VAL A C 1
ATOM 2477 O O . VAL A 1 328 ? 8.640 -13.428 2.042 1.00 84.12 328 VAL A O 1
ATOM 2480 N N . ALA A 1 329 ? 10.095 -15.138 2.087 1.00 85.06 329 ALA A N 1
ATOM 2481 C CA . ALA A 1 329 ? 11.264 -14.344 2.450 1.00 85.06 329 ALA A CA 1
ATOM 2482 C C . ALA A 1 329 ? 11.527 -13.195 1.458 1.00 85.06 329 ALA A C 1
ATOM 2484 O O . ALA A 1 329 ? 11.749 -12.061 1.885 1.00 85.06 329 ALA A O 1
ATOM 2485 N N . ASP A 1 330 ? 11.434 -13.471 0.156 1.00 78.44 330 ASP A N 1
ATOM 2486 C CA . ASP A 1 330 ? 11.648 -12.495 -0.913 1.00 78.44 330 ASP A CA 1
ATOM 2487 C C . ASP A 1 330 ? 10.443 -11.562 -1.115 1.00 78.44 330 ASP A C 1
ATOM 2489 O O . ASP A 1 330 ? 10.598 -10.463 -1.639 1.00 78.44 330 ASP A O 1
ATOM 2493 N N . MET A 1 331 ? 9.242 -11.912 -0.639 1.00 82.00 331 MET A N 1
ATOM 2494 C CA . MET A 1 331 ? 8.126 -10.951 -0.582 1.00 82.00 331 MET A CA 1
ATOM 2495 C C . MET A 1 331 ? 8.367 -9.852 0.458 1.00 82.00 331 MET A C 1
ATOM 2497 O O . MET A 1 331 ? 7.899 -8.722 0.288 1.00 82.00 331 MET A O 1
ATOM 2501 N N . LEU A 1 332 ? 9.084 -10.184 1.535 1.00 85.75 332 LEU A N 1
ATOM 2502 C CA . LEU A 1 332 ? 9.398 -9.267 2.623 1.00 85.75 332 LEU A CA 1
ATOM 2503 C C . LEU A 1 332 ? 10.688 -8.501 2.347 1.00 85.75 332 LEU A C 1
ATOM 2505 O O . LEU A 1 332 ? 10.674 -7.281 2.332 1.00 85.75 332 LEU A O 1
ATOM 2509 N N . VAL A 1 333 ? 11.802 -9.189 2.117 1.00 82.94 333 VAL A N 1
ATOM 2510 C CA . VAL A 1 333 ? 13.090 -8.549 1.834 1.00 82.94 333 VAL A CA 1
ATOM 2511 C C . VAL A 1 333 ? 13.694 -9.213 0.611 1.00 82.94 333 VAL A C 1
ATOM 2513 O O . VAL A 1 333 ? 14.302 -10.276 0.717 1.00 82.94 333 VAL A O 1
ATOM 2516 N N . ARG A 1 334 ? 13.542 -8.563 -0.545 1.00 73.19 334 ARG A N 1
ATOM 2517 C CA . ARG A 1 334 ? 14.021 -9.085 -1.827 1.00 73.19 334 ARG A CA 1
ATOM 2518 C C . ARG A 1 334 ? 15.536 -9.231 -1.836 1.00 73.19 334 ARG A C 1
ATOM 2520 O O . ARG A 1 334 ? 16.263 -8.241 -1.712 1.00 73.19 334 ARG A O 1
ATOM 2527 N N . ARG A 1 335 ? 16.005 -10.467 -2.021 1.00 67.88 335 ARG A N 1
ATOM 2528 C CA . ARG A 1 335 ? 17.423 -10.772 -2.268 1.00 67.88 335 ARG A CA 1
ATOM 2529 C C . ARG A 1 335 ? 17.829 -10.446 -3.707 1.00 67.88 335 ARG A C 1
ATOM 2531 O O . ARG A 1 335 ? 18.941 -9.975 -3.922 1.00 67.88 335 ARG A O 1
ATOM 2538 N N . ASP A 1 336 ? 16.909 -10.655 -4.647 1.00 62.44 336 ASP A N 1
ATOM 2539 C CA . ASP A 1 336 ? 16.995 -10.289 -6.062 1.00 62.44 336 ASP A CA 1
ATOM 2540 C C . ASP A 1 336 ? 15.587 -9.907 -6.554 1.00 62.44 336 ASP A C 1
ATOM 2542 O O . ASP A 1 336 ? 14.584 -10.513 -6.184 1.00 62.44 336 ASP A O 1
ATOM 2546 N N . THR A 1 337 ? 15.492 -8.848 -7.339 1.00 56.16 337 THR A N 1
ATOM 2547 C CA . THR A 1 337 ? 14.244 -8.155 -7.695 1.00 56.16 337 THR A CA 1
ATOM 2548 C C . THR A 1 337 ? 13.679 -8.610 -9.016 1.00 56.16 337 THR A C 1
ATOM 2550 O O . THR A 1 337 ? 12.484 -8.453 -9.255 1.00 56.16 337 THR A O 1
ATOM 2553 N N . LEU A 1 338 ? 14.536 -9.147 -9.879 1.00 59.06 338 LEU A N 1
ATOM 2554 C CA . LEU A 1 338 ? 14.094 -9.742 -11.129 1.00 59.06 338 LEU A CA 1
ATOM 2555 C C . LEU A 1 338 ? 13.830 -11.241 -10.948 1.00 59.06 338 LEU A C 1
ATOM 2557 O O . LEU A 1 338 ? 13.053 -11.810 -11.712 1.00 59.06 338 LEU A O 1
ATOM 2561 N N . GLY A 1 339 ? 14.401 -11.858 -9.904 1.00 60.69 339 GLY A N 1
ATOM 2562 C CA . GLY A 1 339 ? 14.278 -13.292 -9.654 1.00 60.69 339 GLY A CA 1
ATOM 2563 C C . GLY A 1 339 ? 14.659 -14.096 -10.900 1.00 60.69 339 GLY A C 1
ATOM 2564 O O . GLY A 1 339 ? 15.528 -13.695 -11.671 1.00 60.69 339 GLY A O 1
ATOM 2565 N N . SER A 1 340 ? 13.957 -15.200 -11.144 1.00 57.50 340 SER A N 1
ATOM 2566 C CA . SER A 1 340 ? 14.064 -15.982 -12.385 1.00 57.50 340 SER A CA 1
ATOM 2567 C C . SER A 1 340 ? 13.125 -15.495 -13.498 1.00 57.50 340 SER A C 1
ATOM 2569 O O . SER A 1 340 ? 13.060 -16.114 -14.561 1.00 57.50 340 SER A O 1
ATOM 2571 N N . ALA A 1 341 ? 12.385 -14.395 -13.299 1.00 57.47 341 ALA A N 1
ATOM 2572 C CA . ALA A 1 341 ? 11.403 -13.930 -14.280 1.00 57.47 341 ALA A CA 1
ATOM 2573 C C . ALA A 1 341 ? 12.020 -13.660 -15.675 1.00 57.47 341 ALA A C 1
ATOM 2575 O O . ALA A 1 341 ? 11.423 -14.085 -16.668 1.00 57.47 341 ALA A O 1
ATOM 2576 N N . PRO A 1 342 ? 13.225 -13.056 -15.804 1.00 63.72 342 PRO A N 1
ATOM 2577 C CA . PRO A 1 342 ? 13.917 -12.929 -17.092 1.00 63.72 342 PRO A CA 1
ATOM 2578 C C . PRO A 1 342 ? 14.229 -14.263 -17.783 1.00 63.72 342 PRO A C 1
ATOM 2580 O O . PRO A 1 342 ? 14.216 -14.331 -19.015 1.00 63.72 342 PRO A O 1
ATOM 2583 N N . ASP A 1 343 ? 14.498 -15.323 -17.014 1.00 65.12 343 ASP A N 1
ATOM 2584 C CA . ASP A 1 343 ? 14.867 -16.637 -17.554 1.00 65.12 343 ASP A CA 1
ATOM 2585 C C . ASP A 1 343 ? 13.666 -17.325 -18.213 1.00 65.12 343 ASP A C 1
ATOM 2587 O O . ASP A 1 343 ? 13.820 -17.984 -19.241 1.00 65.12 343 ASP A O 1
ATOM 2591 N N . GLY A 1 344 ? 12.460 -17.119 -17.671 1.00 61.66 344 GLY A N 1
ATOM 2592 C CA . GLY A 1 344 ? 11.214 -17.633 -18.248 1.00 61.66 344 GLY A CA 1
ATOM 2593 C C . GLY A 1 344 ? 10.775 -16.925 -19.537 1.00 61.66 344 GLY A C 1
ATOM 2594 O O . GLY A 1 344 ? 10.071 -17.520 -20.350 1.00 61.66 344 GLY A O 1
ATOM 2595 N N . ILE A 1 345 ? 11.198 -15.671 -19.742 1.00 65.31 345 ILE A N 1
ATOM 2596 C CA . ILE A 1 345 ? 10.835 -14.839 -20.908 1.00 65.31 345 ILE A CA 1
ATOM 2597 C C . ILE A 1 345 ? 11.880 -14.955 -22.031 1.00 65.31 345 ILE A C 1
ATOM 2599 O O . ILE A 1 345 ? 11.555 -14.842 -23.213 1.00 65.31 345 ILE A O 1
ATOM 2603 N N . GLY A 1 346 ? 13.141 -15.192 -21.664 1.00 70.44 346 GLY A N 1
ATOM 2604 C CA . GLY A 1 346 ? 14.291 -15.046 -22.546 1.00 70.44 346 GLY A CA 1
ATOM 2605 C C . GLY A 1 346 ? 14.886 -13.643 -22.439 1.00 70.44 346 GLY A C 1
ATOM 2606 O O . GLY A 1 346 ? 14.177 -12.642 -22.373 1.00 70.44 346 GLY A O 1
ATOM 2607 N N . THR A 1 347 ? 16.217 -13.568 -22.406 1.00 78.50 347 THR A N 1
ATOM 2608 C CA . THR A 1 347 ? 16.936 -12.315 -22.145 1.00 78.50 347 THR A CA 1
ATOM 2609 C C . THR A 1 347 ? 17.756 -11.864 -23.349 1.00 78.50 347 THR A C 1
ATOM 2611 O O . THR A 1 347 ? 18.477 -12.648 -23.968 1.00 78.50 347 THR A O 1
ATOM 2614 N N . THR A 1 348 ? 17.700 -10.568 -23.644 1.00 84.44 348 THR A N 1
ATOM 2615 C CA . THR A 1 348 ? 18.486 -9.925 -24.702 1.00 84.44 348 THR A CA 1
ATOM 2616 C C . THR A 1 348 ? 19.859 -9.533 -24.180 1.00 84.44 348 THR A C 1
ATOM 2618 O O . THR A 1 348 ? 19.970 -8.704 -23.279 1.00 84.44 348 THR A O 1
ATOM 2621 N N . ARG A 1 349 ? 20.938 -10.070 -24.751 1.00 87.31 349 ARG A N 1
ATOM 2622 C CA . ARG A 1 349 ? 22.290 -9.625 -24.390 1.00 87.31 349 ARG A CA 1
ATOM 2623 C C . ARG A 1 349 ? 22.613 -8.299 -25.080 1.00 87.31 349 ARG A C 1
ATOM 2625 O O . ARG A 1 349 ? 22.529 -8.208 -26.299 1.00 87.31 349 ARG A O 1
ATOM 2632 N N . VAL A 1 350 ? 23.034 -7.306 -24.301 1.00 88.69 350 VAL A N 1
ATOM 2633 C CA . VAL A 1 350 ? 23.408 -5.973 -24.795 1.00 88.69 350 VAL A CA 1
ATOM 2634 C C . VAL A 1 350 ? 24.837 -5.675 -24.359 1.00 88.69 350 VAL A C 1
ATOM 2636 O O . VAL A 1 350 ? 25.131 -5.659 -23.164 1.00 88.69 350 VAL A O 1
ATOM 2639 N N . GLU A 1 351 ? 25.742 -5.474 -25.314 1.00 89.31 351 GLU A N 1
ATOM 2640 C CA . GLU A 1 351 ? 27.112 -5.049 -25.015 1.00 89.31 351 GLU A CA 1
ATOM 2641 C C . GLU A 1 351 ? 27.161 -3.535 -24.816 1.00 89.31 351 GLU A C 1
ATOM 2643 O O . GLU A 1 351 ? 26.756 -2.764 -25.677 1.00 89.31 351 GLU A O 1
ATOM 2648 N N . VAL A 1 352 ? 27.649 -3.104 -23.661 1.00 87.75 352 VAL A N 1
ATOM 2649 C CA . VAL A 1 352 ? 27.695 -1.706 -23.253 1.00 87.75 352 VAL A CA 1
ATOM 2650 C C . VAL A 1 352 ? 29.090 -1.158 -23.508 1.00 87.75 352 VAL A C 1
ATOM 2652 O O . VAL A 1 352 ? 30.073 -1.635 -22.937 1.00 87.75 352 VAL A O 1
ATOM 2655 N N . GLY A 1 353 ? 29.164 -0.124 -24.340 1.00 87.31 353 GLY A N 1
ATOM 2656 C CA . GLY A 1 353 ? 30.383 0.619 -24.625 1.00 87.31 353 GLY A CA 1
ATOM 2657 C C . GLY A 1 353 ? 30.085 2.060 -25.054 1.00 87.31 353 GLY A C 1
ATOM 2658 O O . GLY A 1 353 ? 28.942 2.513 -24.953 1.00 87.31 353 GLY A O 1
ATOM 2659 N N . PRO A 1 354 ? 31.097 2.790 -25.560 1.00 83.19 354 PRO A N 1
ATOM 2660 C CA . PRO A 1 354 ? 30.935 4.180 -25.995 1.00 83.19 354 PRO A CA 1
ATOM 2661 C C . PRO A 1 354 ? 30.075 4.321 -27.256 1.00 83.19 354 PRO A C 1
ATOM 2663 O O . PRO A 1 354 ? 29.516 5.381 -27.516 1.00 83.19 354 PRO A O 1
ATOM 2666 N N . THR A 1 355 ? 29.969 3.258 -28.057 1.00 85.00 355 THR A N 1
ATOM 2667 C CA . THR A 1 355 ? 29.028 3.198 -29.180 1.00 85.00 355 THR A CA 1
ATOM 2668 C C . THR A 1 355 ? 27.717 2.589 -28.689 1.00 85.00 355 THR A C 1
ATOM 2670 O O . THR A 1 355 ? 27.769 1.524 -28.072 1.00 85.00 355 THR A O 1
ATOM 2673 N N . PRO A 1 356 ? 26.555 3.212 -28.958 1.00 84.06 356 PRO A N 1
ATOM 2674 C CA . PRO A 1 356 ? 25.271 2.650 -28.564 1.00 84.06 356 PRO A CA 1
ATOM 2675 C C . PRO A 1 356 ? 25.029 1.276 -29.179 1.00 84.06 356 PRO A C 1
ATOM 2677 O O . PRO A 1 356 ? 24.987 1.133 -30.403 1.00 84.06 356 PRO A O 1
ATOM 2680 N N . ALA A 1 357 ? 24.818 0.276 -28.326 1.00 85.75 357 ALA A N 1
ATOM 2681 C CA . ALA A 1 357 ? 24.217 -0.975 -28.749 1.00 85.75 357 ALA A CA 1
ATOM 2682 C C . ALA A 1 357 ? 22.716 -0.745 -28.897 1.00 85.75 357 ALA A C 1
ATOM 2684 O O . ALA A 1 357 ? 22.056 -0.314 -27.952 1.00 85.75 357 ALA A O 1
ATOM 2685 N N . THR A 1 358 ? 22.194 -1.001 -30.093 1.00 87.19 358 THR A N 1
ATOM 2686 C CA . THR A 1 358 ? 20.783 -0.790 -30.420 1.00 87.19 358 THR A CA 1
ATOM 2687 C C . THR A 1 358 ? 20.086 -2.119 -30.646 1.00 87.19 358 THR A C 1
ATOM 2689 O O . THR A 1 358 ? 20.660 -3.059 -31.194 1.00 87.19 358 THR A O 1
ATOM 2692 N N . PHE A 1 359 ? 18.842 -2.201 -30.198 1.00 83.88 359 PHE A N 1
ATOM 2693 C CA . PHE A 1 359 ? 17.957 -3.329 -30.434 1.00 83.88 359 PHE A CA 1
ATOM 2694 C C . PHE A 1 359 ? 16.528 -2.821 -30.593 1.00 83.88 359 PHE A C 1
ATOM 2696 O O . PHE A 1 359 ? 16.190 -1.715 -30.179 1.00 83.88 359 PHE A O 1
ATOM 2703 N N . SER A 1 360 ? 15.681 -3.605 -31.249 1.00 79.12 360 SER A N 1
ATOM 2704 C CA . SER A 1 360 ? 14.306 -3.210 -31.548 1.00 79.12 360 SER A CA 1
ATOM 2705 C C . SER A 1 360 ? 13.323 -4.201 -30.961 1.00 79.12 360 SER A C 1
ATOM 2707 O O . SER A 1 360 ? 13.539 -5.414 -31.004 1.00 79.12 360 SER A O 1
ATOM 2709 N N . VAL A 1 361 ? 12.212 -3.674 -30.459 1.00 72.50 361 VAL A N 1
ATOM 2710 C CA . VAL A 1 361 ? 11.102 -4.473 -29.946 1.00 72.50 361 VAL A CA 1
ATOM 2711 C C . VAL A 1 361 ? 9.869 -4.138 -30.767 1.00 72.50 361 VAL A C 1
ATOM 2713 O O . VAL A 1 361 ? 9.516 -2.966 -30.911 1.00 72.50 361 VAL A O 1
ATOM 2716 N N . ARG A 1 362 ? 9.251 -5.163 -31.365 1.00 69.62 362 ARG A N 1
ATOM 2717 C CA . ARG A 1 362 ? 8.110 -5.018 -32.279 1.00 69.62 362 ARG A CA 1
ATOM 2718 C C . ARG A 1 362 ? 7.004 -5.998 -31.909 1.00 69.62 362 ARG A C 1
ATOM 2720 O O . ARG A 1 362 ? 7.282 -7.180 -31.732 1.00 69.62 362 ARG A O 1
ATOM 2727 N N . ALA A 1 363 ? 5.764 -5.513 -31.846 1.00 62.91 363 ALA A N 1
ATOM 2728 C CA . ALA A 1 363 ? 4.595 -6.323 -31.469 1.00 62.91 363 ALA A CA 1
ATOM 2729 C C . ALA A 1 363 ? 4.277 -7.451 -32.458 1.00 62.91 363 ALA A C 1
ATOM 2731 O O . ALA A 1 363 ? 3.632 -8.429 -32.100 1.00 62.91 363 ALA A O 1
ATOM 2732 N N . ASP A 1 364 ? 4.712 -7.314 -33.712 1.00 60.81 364 ASP A N 1
ATOM 2733 C CA . ASP A 1 364 ? 4.433 -8.275 -34.779 1.00 60.81 364 ASP A CA 1
ATOM 2734 C C . ASP A 1 364 ? 5.385 -9.482 -34.792 1.00 60.81 364 ASP A C 1
ATOM 2736 O O . ASP A 1 364 ? 5.244 -10.346 -35.657 1.00 60.81 364 ASP A O 1
ATOM 2740 N N . GLY A 1 365 ? 6.349 -9.548 -33.861 1.00 57.06 365 GLY A N 1
ATOM 2741 C CA . GLY A 1 365 ? 7.300 -10.659 -33.740 1.00 57.06 365 GLY A CA 1
ATOM 2742 C C . GLY A 1 365 ? 8.134 -10.906 -35.002 1.00 57.06 365 GLY A C 1
ATOM 2743 O O . GLY A 1 365 ? 8.606 -12.022 -35.219 1.00 57.06 365 GLY A O 1
ATOM 2744 N N . LYS A 1 366 ? 8.268 -9.905 -35.886 1.00 59.91 366 LYS A N 1
ATOM 2745 C CA . LYS A 1 366 ? 9.034 -10.043 -37.130 1.00 59.91 366 LYS A CA 1
ATOM 2746 C C . LYS A 1 366 ? 10.517 -10.295 -36.854 1.00 59.91 366 LYS A C 1
ATOM 2748 O O . LYS A 1 366 ? 11.070 -9.854 -35.850 1.00 59.91 366 LYS A O 1
ATOM 2753 N N . GLU A 1 367 ? 11.164 -10.951 -37.817 1.00 49.06 367 GLU A N 1
ATOM 2754 C CA . GLU A 1 367 ? 12.594 -11.274 -37.811 1.00 49.06 367 GLU A CA 1
ATOM 2755 C C . GLU A 1 367 ? 13.451 -10.068 -37.366 1.00 49.06 367 GLU A C 1
ATOM 2757 O O . GLU A 1 367 ? 13.348 -8.974 -37.927 1.00 49.06 367 GLU A O 1
ATOM 2762 N N . GLY A 1 368 ? 14.258 -10.264 -36.315 1.00 58.22 368 GLY A N 1
ATOM 2763 C CA . GLY A 1 368 ? 15.090 -9.226 -35.692 1.00 58.22 368 GLY A CA 1
ATOM 2764 C C . GLY A 1 368 ? 14.521 -8.577 -34.420 1.00 58.22 368 GLY A C 1
ATOM 2765 O O . GLY A 1 368 ? 15.249 -7.827 -33.772 1.00 58.22 368 GLY A O 1
ATOM 2766 N N . SER A 1 369 ? 13.272 -8.859 -34.023 1.00 63.06 369 SER A N 1
ATOM 2767 C CA . SER A 1 369 ? 12.763 -8.448 -32.706 1.00 63.06 369 SER A CA 1
ATOM 2768 C C . SER A 1 369 ? 13.391 -9.275 -31.587 1.00 63.06 369 SER A C 1
ATOM 2770 O O . SER A 1 369 ? 13.506 -10.497 -31.700 1.00 63.06 369 SER A O 1
ATOM 2772 N N . VAL A 1 370 ? 13.753 -8.626 -30.487 1.00 72.44 370 VAL A N 1
ATOM 2773 C CA . VAL A 1 370 ? 14.266 -9.325 -29.304 1.00 72.44 370 VAL A CA 1
ATOM 2774 C C . VAL A 1 370 ? 13.140 -9.974 -28.483 1.00 72.44 370 VAL A C 1
ATOM 2776 O O . VAL A 1 370 ? 11.990 -9.548 -28.618 1.00 72.44 370 VAL A O 1
ATOM 2779 N N . PRO A 1 371 ? 13.440 -10.972 -27.624 1.00 69.25 371 PRO A N 1
ATOM 2780 C CA . PRO A 1 371 ? 12.458 -11.518 -26.693 1.00 69.25 371 PRO A CA 1
ATOM 2781 C C . PRO A 1 371 ? 11.833 -10.407 -25.847 1.00 69.25 371 PRO A C 1
ATOM 2783 O O . PRO A 1 371 ? 12.538 -9.606 -25.228 1.00 69.25 371 PRO A O 1
ATOM 2786 N N . ALA A 1 372 ? 10.507 -10.356 -25.843 1.00 65.50 372 ALA A N 1
ATOM 2787 C CA . ALA A 1 372 ? 9.735 -9.415 -25.057 1.00 65.50 372 ALA A CA 1
ATOM 2788 C C . ALA A 1 372 ? 8.466 -10.097 -24.551 1.00 65.50 372 ALA A C 1
ATOM 2790 O O . ALA A 1 372 ? 7.971 -11.057 -25.140 1.00 65.50 372 ALA A O 1
ATOM 2791 N N . LEU A 1 373 ? 7.945 -9.593 -23.444 1.00 66.56 373 LEU A N 1
ATOM 2792 C CA . LEU A 1 373 ? 6.690 -10.026 -22.866 1.00 66.56 373 LEU A CA 1
ATOM 2793 C C . LEU A 1 373 ? 5.643 -8.937 -23.098 1.00 66.56 373 LEU A C 1
ATOM 2795 O O . LEU A 1 373 ? 5.849 -7.775 -22.742 1.00 66.56 373 LEU A O 1
ATOM 2799 N N . TRP A 1 374 ? 4.535 -9.330 -23.722 1.00 65.81 374 TRP A N 1
ATOM 2800 C CA . TRP A 1 374 ? 3.461 -8.437 -24.136 1.00 65.81 374 TRP A CA 1
ATOM 2801 C C . TRP A 1 374 ? 2.251 -8.678 -23.252 1.00 65.81 374 TRP A C 1
ATOM 2803 O O . TRP A 1 374 ? 1.745 -9.796 -23.168 1.00 65.81 374 TRP A O 1
ATOM 2813 N N . SER A 1 375 ? 1.758 -7.627 -22.607 1.00 56.97 375 SER A N 1
ATOM 2814 C CA . SER A 1 375 ? 0.653 -7.770 -21.662 1.00 56.97 375 SER A CA 1
ATOM 2815 C C . SER A 1 375 ? -0.742 -7.907 -22.310 1.00 56.97 375 SER A C 1
ATOM 2817 O O . SER A 1 375 ? -1.686 -8.206 -21.585 1.00 56.97 375 SER A O 1
ATOM 2819 N N . THR A 1 376 ? -0.895 -7.827 -23.653 1.00 54.06 376 THR A N 1
ATOM 2820 C CA . THR A 1 376 ? -2.020 -8.407 -24.461 1.00 54.06 376 THR A CA 1
ATOM 2821 C C . THR A 1 376 ? -1.991 -8.082 -25.974 1.00 54.06 376 THR A C 1
ATOM 2823 O O . THR A 1 376 ? -1.420 -7.073 -26.379 1.00 54.06 376 THR A O 1
ATOM 2826 N N . PRO A 1 377 ? -2.748 -8.839 -26.805 1.00 45.53 377 PRO A N 1
ATOM 2827 C CA . PRO A 1 377 ? -3.508 -8.369 -27.978 1.00 45.53 377 PRO A CA 1
ATOM 2828 C C . PRO A 1 377 ? -5.044 -8.481 -27.738 1.00 45.53 377 PRO A C 1
ATOM 2830 O O . PRO A 1 377 ? -5.459 -9.448 -27.101 1.00 45.53 377 PRO A O 1
ATOM 2833 N N . PRO A 1 378 ? -5.940 -7.579 -28.223 1.00 47.09 378 PRO A N 1
ATOM 2834 C CA . PRO A 1 378 ? -5.783 -6.536 -29.237 1.00 47.09 378 PRO A CA 1
ATOM 2835 C C . PRO A 1 378 ? -6.041 -5.108 -28.697 1.00 47.09 378 PRO A C 1
ATOM 2837 O O . PRO A 1 378 ? -6.546 -4.263 -29.431 1.00 47.09 378 PRO A O 1
ATOM 2840 N N . ALA A 1 379 ? -5.732 -4.806 -27.426 1.00 44.88 379 ALA A N 1
ATOM 2841 C CA . ALA A 1 379 ? -5.871 -3.436 -26.893 1.00 44.88 379 ALA A CA 1
ATOM 2842 C C . ALA A 1 379 ? -4.926 -2.423 -27.579 1.00 44.88 379 ALA A C 1
ATOM 2844 O O . ALA A 1 379 ? -5.166 -1.218 -27.537 1.00 44.88 379 ALA A O 1
ATOM 2845 N N . HIS A 1 380 ? -3.919 -2.916 -28.308 1.00 49.56 380 HIS A N 1
ATOM 2846 C CA . HIS A 1 380 ? -3.330 -2.217 -29.444 1.00 49.56 380 HIS A CA 1
ATOM 2847 C C . HIS A 1 380 ? -4.010 -2.694 -30.742 1.00 49.56 380 HIS A C 1
ATOM 2849 O O . HIS A 1 380 ? -3.466 -3.565 -31.420 1.00 49.56 380 HIS A O 1
ATOM 2855 N N . PRO A 1 381 ? -5.179 -2.149 -31.137 1.00 43.00 381 PRO A N 1
ATOM 2856 C CA . PRO A 1 381 ? -5.761 -2.429 -32.452 1.00 43.00 381 PRO A CA 1
ATOM 2857 C C . PRO A 1 381 ? -4.883 -1.897 -33.597 1.00 43.00 381 PRO A C 1
ATOM 2859 O O . PRO A 1 381 ? -5.167 -2.137 -34.767 1.00 43.00 381 PRO A O 1
ATOM 2862 N N . GLU A 1 382 ? -3.800 -1.190 -33.280 1.00 50.31 382 GLU A N 1
ATOM 2863 C CA . GLU A 1 382 ? -2.804 -0.777 -34.247 1.00 50.31 382 GLU A CA 1
ATOM 2864 C C . GLU A 1 382 ? -1.681 -1.808 -34.332 1.00 50.31 382 GLU A C 1
ATOM 2866 O O . GLU A 1 382 ? -0.804 -1.883 -33.469 1.00 50.31 382 GLU A O 1
ATOM 2871 N N . GLU A 1 383 ? -1.651 -2.541 -35.442 1.00 53.72 383 GLU A N 1
ATOM 2872 C CA . GLU A 1 383 ? -0.418 -3.103 -35.982 1.00 53.72 383 GLU A CA 1
ATOM 2873 C C . GLU A 1 383 ? 0.725 -2.082 -35.800 1.00 53.72 383 GLU A C 1
ATOM 2875 O O . GLU A 1 383 ? 0.634 -0.960 -36.301 1.00 53.72 383 GLU A O 1
ATOM 2880 N N . GLY A 1 384 ? 1.793 -2.434 -35.072 1.00 58.88 384 GLY A N 1
ATOM 2881 C CA . GLY A 1 384 ? 3.073 -1.714 -35.101 1.00 58.88 384 GLY A CA 1
ATOM 2882 C C . GLY A 1 384 ? 3.482 -0.863 -33.892 1.00 58.88 384 GLY A C 1
ATOM 2883 O O . GLY A 1 384 ? 4.120 0.172 -34.088 1.00 58.88 384 GLY A O 1
ATOM 2884 N N . PHE A 1 385 ? 3.240 -1.311 -32.653 1.00 68.38 385 PHE A N 1
ATOM 2885 C CA . PHE A 1 385 ? 4.123 -0.889 -31.555 1.00 68.38 385 PHE A CA 1
ATOM 2886 C C . PHE A 1 385 ? 5.564 -1.284 -31.917 1.00 68.38 385 PHE A C 1
ATOM 2888 O O . PHE A 1 385 ? 5.865 -2.468 -32.097 1.00 68.38 385 PHE A O 1
ATOM 2895 N N . ALA A 1 386 ? 6.425 -0.282 -32.083 1.00 76.94 386 ALA A N 1
ATOM 2896 C CA . ALA A 1 386 ? 7.831 -0.442 -32.413 1.00 76.94 386 ALA A CA 1
ATOM 2897 C C . ALA A 1 386 ? 8.637 0.602 -31.639 1.00 76.94 386 ALA A C 1
ATOM 2899 O O . ALA A 1 386 ? 8.457 1.808 -31.844 1.00 76.94 386 ALA A O 1
ATOM 2900 N N . VAL A 1 387 ? 9.508 0.120 -30.757 1.00 81.38 387 VAL A N 1
ATOM 2901 C CA . VAL A 1 387 ? 10.448 0.949 -30.003 1.00 81.38 387 VAL A CA 1
ATOM 2902 C C . VAL A 1 387 ? 11.856 0.455 -30.305 1.00 81.38 387 VAL A C 1
ATOM 2904 O O . VAL A 1 387 ? 12.162 -0.732 -30.175 1.00 81.38 387 VAL A O 1
ATOM 2907 N N . GLU A 1 388 ? 12.702 1.374 -30.752 1.00 87.25 388 GLU A N 1
ATOM 2908 C CA . GLU A 1 388 ? 14.143 1.187 -30.821 1.00 87.25 388 GLU A CA 1
ATOM 2909 C C . GLU A 1 388 ? 14.739 1.586 -29.477 1.00 87.25 388 GLU A C 1
ATOM 2911 O O . GLU A 1 388 ? 14.587 2.722 -29.025 1.00 87.25 388 GLU A O 1
ATOM 2916 N N . CYS A 1 389 ? 15.419 0.640 -28.847 1.00 89.81 389 CYS A N 1
ATOM 2917 C CA . CYS A 1 389 ? 16.121 0.829 -27.595 1.00 89.81 389 CYS A CA 1
ATOM 2918 C C . CYS A 1 389 ? 17.622 0.910 -27.877 1.00 89.81 389 CYS A C 1
ATOM 2920 O O . CYS A 1 389 ? 18.161 0.140 -28.674 1.00 89.81 389 CYS A O 1
ATOM 2922 N N . GLY A 1 390 ? 18.312 1.821 -27.205 1.00 91.19 390 GLY A N 1
ATOM 2923 C CA . GLY A 1 390 ? 19.759 1.944 -27.233 1.00 91.19 390 GLY A CA 1
ATOM 2924 C C . GLY A 1 390 ? 20.325 1.983 -25.823 1.00 91.19 390 GLY A C 1
ATOM 2925 O O . GLY A 1 390 ? 19.743 2.595 -24.929 1.00 91.19 390 GLY A O 1
ATOM 2926 N N . VAL A 1 391 ? 21.469 1.336 -25.620 1.00 91.75 391 VAL A N 1
ATOM 2927 C CA . VAL A 1 391 ? 22.237 1.436 -24.375 1.00 91.75 391 VAL A CA 1
ATOM 2928 C C . VAL A 1 391 ? 23.676 1.795 -24.714 1.00 91.75 391 VAL A C 1
ATOM 2930 O O . VAL A 1 391 ? 24.312 1.139 -25.539 1.00 91.75 391 VAL A O 1
ATOM 2933 N N . SER A 1 392 ? 24.197 2.842 -24.082 1.00 92.88 392 SER A N 1
ATOM 2934 C CA . SER A 1 392 ? 25.597 3.257 -24.213 1.00 92.88 392 SER A CA 1
ATOM 2935 C C . SER A 1 392 ? 26.154 3.751 -22.888 1.00 92.88 392 SER A C 1
ATOM 2937 O O . SER A 1 392 ? 25.402 4.124 -21.992 1.00 92.88 392 SER A O 1
ATOM 2939 N N . GLU A 1 393 ? 27.474 3.830 -22.793 1.00 91.62 393 GLU A N 1
ATOM 2940 C CA . GLU A 1 393 ? 28.171 4.465 -21.677 1.00 91.62 393 GLU A CA 1
ATOM 2941 C C . GLU A 1 393 ? 28.947 5.689 -22.183 1.00 91.62 393 GLU A C 1
ATOM 2943 O O . GLU A 1 393 ? 29.742 5.575 -23.115 1.00 91.62 393 GLU A O 1
ATOM 2948 N N . ALA A 1 394 ? 28.719 6.862 -21.592 1.00 92.06 394 ALA A N 1
ATOM 2949 C CA . ALA A 1 394 ? 29.399 8.107 -21.948 1.00 92.06 394 ALA A CA 1
ATOM 2950 C C . ALA A 1 394 ? 29.565 8.998 -20.711 1.00 92.06 394 ALA A C 1
ATOM 2952 O O . ALA A 1 394 ? 28.644 9.127 -19.914 1.00 92.06 394 ALA A O 1
ATOM 2953 N N . ASP A 1 395 ? 30.740 9.611 -20.549 1.00 91.31 395 ASP A N 1
ATOM 2954 C CA . ASP A 1 395 ? 31.028 10.590 -19.486 1.00 91.31 395 ASP A CA 1
ATOM 2955 C C . ASP A 1 395 ? 30.714 10.111 -18.051 1.00 91.31 395 ASP A C 1
ATOM 2957 O O . ASP A 1 395 ? 30.328 10.889 -17.182 1.00 91.31 395 ASP A O 1
ATOM 2961 N N . GLY A 1 396 ? 30.892 8.811 -17.781 1.00 90.38 396 GLY A N 1
ATOM 2962 C CA . GLY A 1 396 ? 30.579 8.209 -16.477 1.00 90.38 396 GLY A CA 1
ATOM 2963 C C . GLY A 1 396 ? 29.084 7.966 -16.236 1.00 90.38 396 GLY A C 1
ATOM 2964 O O . GLY A 1 396 ? 28.697 7.574 -15.133 1.00 90.38 396 GLY A O 1
ATOM 2965 N N . GLU A 1 397 ? 28.250 8.153 -17.257 1.00 91.75 397 GLU A N 1
ATOM 2966 C CA . GLU A 1 397 ? 26.821 7.862 -17.261 1.00 91.75 397 GLU A CA 1
ATOM 2967 C C . GLU A 1 397 ? 26.501 6.694 -18.202 1.00 91.75 397 GLU A C 1
ATOM 2969 O O . GLU A 1 397 ? 27.094 6.516 -19.265 1.00 91.75 397 GLU A O 1
ATOM 2974 N N . MET A 1 398 ? 25.511 5.907 -17.811 1.00 92.94 398 MET A N 1
ATOM 2975 C CA . MET A 1 398 ? 24.794 4.967 -18.654 1.00 92.94 398 MET A CA 1
ATOM 2976 C C . MET A 1 398 ? 23.603 5.693 -19.271 1.00 92.94 398 MET A C 1
ATOM 2978 O O . MET A 1 398 ? 22.780 6.276 -18.561 1.00 92.94 398 MET A O 1
ATOM 2982 N N . LEU A 1 399 ? 23.521 5.660 -20.596 1.00 93.69 399 LEU A N 1
ATOM 2983 C CA . LEU A 1 399 ? 22.446 6.259 -21.371 1.00 93.69 399 LEU A CA 1
ATOM 2984 C C . LEU A 1 399 ? 21.530 5.149 -21.873 1.00 93.69 399 LEU A C 1
ATOM 2986 O O . LEU A 1 399 ? 21.977 4.279 -22.620 1.00 93.69 399 LEU A O 1
ATOM 2990 N N . PHE A 1 400 ? 20.257 5.206 -21.495 1.00 92.44 400 PHE A N 1
ATOM 2991 C CA . PHE A 1 400 ? 19.210 4.389 -22.102 1.00 92.44 400 PHE A CA 1
ATOM 2992 C C . PHE A 1 400 ? 18.391 5.287 -23.020 1.00 92.44 400 PHE A C 1
ATOM 2994 O O . PHE A 1 400 ? 17.756 6.237 -22.559 1.00 92.44 400 PHE A O 1
ATOM 3001 N N . THR A 1 401 ? 18.446 5.027 -24.320 1.00 91.12 401 THR A N 1
ATOM 3002 C CA . THR A 1 401 ? 17.701 5.773 -25.329 1.00 91.12 401 THR A CA 1
ATOM 3003 C C . THR A 1 401 ? 16.542 4.940 -25.840 1.00 91.12 401 THR A C 1
ATOM 3005 O O . THR A 1 401 ? 16.669 3.742 -26.071 1.00 91.12 401 THR A O 1
ATOM 3008 N N . PHE A 1 402 ? 15.404 5.586 -26.0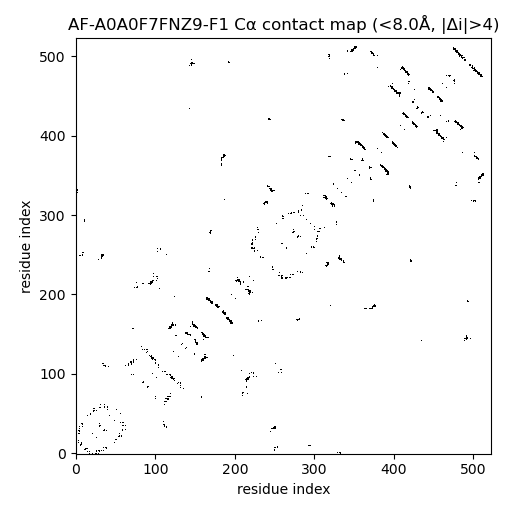32 1.00 90.25 402 PHE A N 1
ATOM 3009 C CA . PHE A 1 402 ? 14.197 4.964 -26.552 1.00 90.25 402 PHE A CA 1
ATOM 3010 C C . PHE A 1 402 ? 13.662 5.853 -27.655 1.00 90.25 402 PHE A C 1
ATOM 3012 O O . PHE A 1 402 ? 13.605 7.073 -27.490 1.00 90.25 402 PHE A O 1
ATOM 3019 N N . HIS A 1 403 ? 13.314 5.258 -28.785 1.00 88.44 403 HIS A N 1
ATOM 3020 C CA . HIS A 1 403 ? 12.844 5.972 -29.957 1.00 88.44 403 HIS A CA 1
ATOM 3021 C C . HIS A 1 403 ? 11.662 5.241 -30.583 1.00 88.44 403 HIS A C 1
ATOM 3023 O O . HIS A 1 403 ? 11.701 4.027 -30.780 1.00 88.44 403 HIS A O 1
ATOM 3029 N N . SER A 1 404 ? 10.628 5.994 -30.942 1.00 85.19 404 SER A N 1
ATOM 3030 C CA . SER A 1 404 ? 9.563 5.510 -31.808 1.00 85.19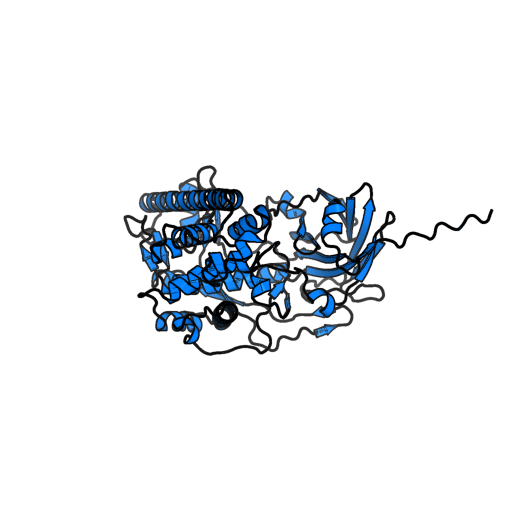 404 SER A CA 1
ATOM 3031 C C . SER A 1 404 ? 9.305 6.528 -32.904 1.00 85.19 404 SER A C 1
ATOM 3033 O O . SER A 1 404 ? 9.212 7.721 -32.637 1.00 85.19 404 SER A O 1
ATOM 3035 N N . SER A 1 405 ? 9.144 6.045 -34.136 1.00 81.81 405 SER A N 1
ATOM 3036 C CA . SER A 1 405 ? 8.707 6.855 -35.283 1.00 81.81 405 SER A CA 1
ATOM 3037 C C . SER A 1 405 ? 7.195 7.102 -35.297 1.00 81.81 405 SER A C 1
ATOM 3039 O O . SER A 1 405 ? 6.648 7.693 -36.229 1.00 81.81 405 SER A O 1
ATOM 3041 N N . ARG A 1 406 ? 6.485 6.608 -34.279 1.00 76.12 406 ARG A N 1
ATOM 3042 C CA . ARG A 1 406 ? 5.080 6.924 -34.052 1.00 76.12 406 ARG A CA 1
ATOM 3043 C C . ARG A 1 406 ? 4.978 8.085 -33.083 1.00 76.12 406 ARG A C 1
ATOM 3045 O O . ARG A 1 406 ? 5.801 8.231 -32.183 1.00 76.12 406 ARG A O 1
ATOM 3052 N N . GLY A 1 407 ? 3.940 8.898 -33.262 1.00 71.94 407 GLY A N 1
ATOM 3053 C CA . GLY A 1 407 ? 3.546 9.863 -32.242 1.00 71.94 407 GLY A CA 1
ATOM 3054 C C . GLY A 1 407 ? 3.264 9.162 -30.910 1.00 71.94 407 GLY A C 1
ATOM 3055 O O . GLY A 1 407 ? 3.070 7.942 -30.866 1.00 71.94 407 GLY A O 1
ATOM 3056 N N . LEU A 1 408 ? 3.245 9.940 -29.831 1.00 70.19 408 LEU A N 1
ATOM 3057 C CA . LEU A 1 408 ? 2.908 9.422 -28.507 1.00 70.19 408 LEU A CA 1
ATOM 3058 C C . LEU A 1 408 ? 1.557 8.683 -28.488 1.00 70.19 408 LEU A C 1
ATOM 3060 O O . LEU A 1 408 ? 0.722 8.809 -29.391 1.00 70.19 408 LEU A O 1
ATOM 3064 N N . GLY A 1 409 ? 1.330 7.883 -27.448 1.00 62.44 409 GLY A N 1
ATOM 3065 C CA . GLY A 1 409 ? -0.018 7.473 -27.055 1.00 62.44 409 GLY A CA 1
ATOM 3066 C C . GLY A 1 409 ? -0.957 8.666 -26.841 1.00 62.44 409 GLY A C 1
ATOM 3067 O O . GLY A 1 409 ? -0.528 9.808 -26.712 1.00 62.44 409 GLY A O 1
ATOM 3068 N N . VAL A 1 410 ? -2.265 8.393 -26.814 1.00 56.41 410 VAL A N 1
ATOM 3069 C CA . VAL A 1 410 ? -3.290 9.431 -26.601 1.00 56.41 410 VAL A CA 1
ATOM 3070 C C . VAL A 1 410 ? -3.220 10.001 -25.179 1.00 56.41 410 VAL A C 1
ATOM 3072 O O . VAL A 1 410 ? -3.617 11.146 -24.975 1.00 56.41 410 VAL A O 1
ATOM 3075 N N . TYR A 1 411 ? -2.717 9.226 -24.208 1.00 51.47 411 TYR A N 1
ATOM 3076 C CA . TYR A 1 411 ? -2.854 9.580 -22.795 1.00 51.47 411 TYR A CA 1
ATOM 3077 C C . TYR A 1 411 ? -1.569 9.594 -21.982 1.00 51.47 411 TYR A C 1
ATOM 3079 O O . TYR A 1 411 ? -1.457 10.469 -21.128 1.00 51.47 411 TYR A O 1
ATOM 3087 N N . LEU A 1 412 ? -0.646 8.647 -22.191 1.00 57.34 412 LEU A N 1
ATOM 3088 C CA . LEU A 1 412 ? 0.640 8.640 -21.492 1.00 57.34 412 LEU A CA 1
ATOM 3089 C C . LEU A 1 412 ? 1.603 7.606 -22.112 1.00 57.34 412 LEU A C 1
ATOM 3091 O O . LEU A 1 412 ? 1.216 6.458 -22.334 1.00 57.34 412 LEU A O 1
ATOM 3095 N N . ASP A 1 413 ? 2.859 7.995 -22.337 1.00 66.44 413 ASP A N 1
ATOM 3096 C CA . ASP A 1 413 ? 3.978 7.064 -22.536 1.00 66.44 413 ASP A CA 1
ATOM 3097 C C . ASP A 1 413 ? 4.890 7.091 -21.296 1.00 66.44 413 ASP A C 1
ATOM 3099 O O . ASP A 1 413 ? 5.351 8.151 -20.854 1.00 66.44 413 ASP A O 1
ATOM 3103 N N . GLU A 1 414 ? 5.130 5.914 -20.722 1.00 77.25 414 GLU A N 1
ATOM 3104 C CA . GLU A 1 414 ? 5.989 5.694 -19.557 1.00 77.25 414 GLU A CA 1
ATOM 3105 C C . GLU A 1 414 ? 7.147 4.771 -19.937 1.00 77.25 414 GLU A C 1
ATOM 3107 O O . GLU A 1 414 ? 6.962 3.749 -20.602 1.00 77.25 414 GLU A O 1
ATOM 3112 N N . ILE A 1 415 ? 8.350 5.135 -19.493 1.00 80.00 415 ILE A N 1
ATOM 3113 C CA . ILE A 1 415 ? 9.543 4.308 -19.632 1.00 80.00 415 ILE A CA 1
ATOM 3114 C C . ILE A 1 415 ? 10.129 4.051 -18.250 1.00 80.00 415 ILE A C 1
ATOM 3116 O O . ILE A 1 415 ? 10.495 4.980 -17.524 1.00 80.00 415 ILE A O 1
ATOM 3120 N N . ALA A 1 416 ? 10.281 2.773 -17.928 1.00 82.31 416 ALA A N 1
ATOM 3121 C CA . ALA A 1 416 ? 10.942 2.312 -16.724 1.00 82.31 416 ALA A CA 1
ATOM 3122 C C . ALA A 1 416 ? 12.107 1.379 -17.077 1.00 82.31 416 ALA A C 1
ATOM 3124 O O . ALA A 1 416 ? 11.995 0.504 -17.930 1.00 82.31 416 ALA A O 1
ATOM 3125 N N . VAL A 1 417 ? 13.236 1.554 -16.401 1.00 82.25 417 VAL A N 1
ATOM 3126 C CA . VAL A 1 417 ? 14.375 0.639 -16.418 1.00 82.25 417 VAL A CA 1
ATOM 3127 C C . VAL A 1 417 ? 14.586 0.157 -14.997 1.00 82.25 417 VAL A C 1
ATOM 3129 O O . VAL A 1 417 ? 14.840 0.938 -14.084 1.00 82.25 417 VAL A O 1
ATOM 3132 N N . CYS A 1 418 ? 14.477 -1.145 -14.815 1.00 82.06 418 CYS A N 1
ATOM 3133 C CA . CYS A 1 418 ? 14.662 -1.794 -13.535 1.00 82.06 418 CYS A CA 1
ATOM 3134 C C . CYS A 1 418 ? 16.045 -2.429 -13.490 1.00 82.06 418 CYS A C 1
ATOM 3136 O O . CYS A 1 418 ? 16.367 -3.230 -14.366 1.00 82.06 418 CYS A O 1
ATOM 3138 N N . LEU A 1 419 ? 16.840 -2.096 -12.480 1.00 79.19 419 LEU A N 1
ATOM 3139 C CA . LEU A 1 419 ? 18.178 -2.635 -12.243 1.00 79.19 419 LEU A CA 1
ATOM 3140 C C . LEU A 1 419 ? 18.196 -3.224 -10.843 1.00 79.19 419 LEU A C 1
ATOM 3142 O O . LEU A 1 419 ? 18.308 -2.476 -9.874 1.00 79.19 419 LEU A O 1
ATOM 3146 N N . GLY A 1 420 ? 18.001 -4.538 -10.726 1.00 74.62 420 GLY A N 1
ATOM 3147 C CA . GLY A 1 420 ? 17.728 -5.141 -9.425 1.00 74.62 420 GLY A CA 1
ATOM 3148 C C . GLY A 1 420 ? 16.667 -4.324 -8.677 1.00 74.62 420 GLY A C 1
ATOM 3149 O O . GLY A 1 420 ? 15.566 -4.104 -9.185 1.00 74.62 420 GLY A O 1
ATOM 3150 N N . ASN A 1 421 ? 17.018 -3.870 -7.469 1.00 65.94 421 ASN A N 1
ATOM 3151 C CA . ASN A 1 421 ? 16.110 -3.173 -6.554 1.00 65.94 421 ASN A CA 1
ATOM 3152 C C . ASN A 1 421 ? 15.910 -1.692 -6.920 1.00 65.94 421 ASN A C 1
ATOM 3154 O O . ASN A 1 421 ? 15.182 -0.973 -6.244 1.00 65.94 421 ASN A O 1
ATOM 3158 N N . GLU A 1 422 ? 16.553 -1.196 -7.971 1.00 75.25 422 GLU A N 1
ATOM 3159 C CA . GLU A 1 422 ? 16.436 0.195 -8.383 1.00 75.25 422 GLU A CA 1
ATOM 3160 C C . GLU A 1 422 ? 15.482 0.340 -9.567 1.00 75.25 422 GLU A C 1
ATOM 3162 O O . GLU A 1 422 ? 15.627 -0.309 -10.603 1.00 75.25 422 GLU A O 1
ATOM 3167 N N . LEU A 1 423 ? 14.511 1.241 -9.413 1.00 77.38 423 LEU A N 1
ATOM 3168 C CA . LEU A 1 423 ? 13.595 1.650 -10.468 1.00 77.38 423 LEU A CA 1
ATOM 3169 C C . LEU A 1 423 ? 14.016 3.023 -11.008 1.00 77.38 423 LEU A C 1
ATOM 3171 O O . LEU A 1 423 ? 14.042 4.029 -10.292 1.00 77.38 423 LEU A O 1
ATOM 3175 N N . LEU A 1 424 ? 14.349 3.060 -12.293 1.00 79.44 424 LEU A N 1
ATOM 3176 C CA . LEU A 1 424 ? 14.670 4.261 -13.052 1.00 79.44 424 LEU A CA 1
ATOM 3177 C C . LEU A 1 424 ? 13.467 4.573 -13.936 1.00 79.44 424 LEU A C 1
ATOM 3179 O O . LEU A 1 424 ? 13.203 3.845 -14.884 1.00 79.44 424 LEU A O 1
ATOM 3183 N N . HIS A 1 425 ? 12.710 5.615 -13.627 1.00 77.38 425 HIS A N 1
ATOM 3184 C CA . HIS A 1 425 ? 11.407 5.839 -14.250 1.00 77.38 425 HIS A CA 1
ATOM 3185 C C . HIS A 1 425 ? 11.291 7.266 -14.795 1.00 77.38 425 HIS A C 1
ATOM 3187 O O . HIS A 1 425 ? 11.712 8.225 -14.146 1.00 77.38 425 HIS A O 1
ATOM 3193 N N . THR A 1 426 ? 10.705 7.408 -15.984 1.00 74.50 426 THR A N 1
ATOM 3194 C CA . THR A 1 426 ? 10.304 8.694 -16.560 1.00 74.50 426 THR A CA 1
ATOM 3195 C C . THR A 1 426 ? 8.964 8.573 -17.274 1.00 74.50 426 THR A C 1
ATOM 3197 O O . THR A 1 426 ? 8.665 7.567 -17.917 1.00 74.50 426 THR A O 1
ATOM 3200 N N . ALA A 1 427 ? 8.172 9.635 -17.190 1.00 72.56 427 ALA A N 1
ATOM 3201 C CA . ALA A 1 427 ? 6.847 9.722 -17.779 1.00 72.56 427 ALA A CA 1
ATOM 3202 C C . ALA A 1 427 ? 6.620 11.155 -18.274 1.00 72.56 427 ALA A C 1
ATOM 3204 O O . ALA A 1 427 ? 6.873 12.108 -17.532 1.00 72.56 427 ALA A O 1
ATOM 3205 N N . ARG A 1 428 ? 6.169 11.323 -19.523 1.00 64.44 428 ARG A N 1
ATOM 3206 C CA . ARG A 1 428 ? 6.055 12.655 -20.142 1.00 64.44 428 ARG A CA 1
ATOM 3207 C C . ARG A 1 428 ? 4.817 13.424 -19.682 1.00 64.44 428 ARG A C 1
ATOM 3209 O O . ARG A 1 428 ? 4.943 14.483 -19.069 1.00 64.44 428 ARG A O 1
ATOM 3216 N N . ASP A 1 429 ? 3.633 12.865 -19.918 1.00 56.94 429 ASP A N 1
ATOM 3217 C CA . ASP A 1 429 ? 2.362 13.561 -19.655 1.00 56.94 429 ASP A CA 1
ATOM 3218 C C . ASP A 1 429 ? 2.020 13.623 -18.167 1.00 56.94 429 ASP A C 1
ATOM 3220 O O . ASP A 1 429 ? 1.186 14.420 -17.743 1.00 56.94 429 ASP A O 1
ATOM 3224 N N . VAL A 1 430 ? 2.731 12.846 -17.345 1.00 52.00 430 VAL A N 1
ATOM 3225 C CA . VAL A 1 430 ? 2.617 12.943 -15.895 1.00 52.00 430 VAL A CA 1
ATOM 3226 C C . VAL A 1 430 ? 2.997 14.353 -15.440 1.00 52.00 430 VAL A C 1
ATOM 3228 O O . VAL A 1 430 ? 2.226 15.017 -14.759 1.00 52.00 430 VAL A O 1
ATOM 3231 N N . HIS A 1 431 ? 4.132 14.872 -15.905 1.00 45.00 431 HIS A N 1
ATOM 3232 C CA . HIS A 1 431 ? 4.598 16.192 -15.495 1.00 45.00 431 HIS A CA 1
ATOM 3233 C C . HIS A 1 431 ? 3.820 17.351 -16.136 1.00 45.00 431 HIS A C 1
ATOM 3235 O O . HIS A 1 431 ? 3.591 18.356 -15.462 1.00 45.00 431 HIS A O 1
ATOM 3241 N N . GLU A 1 432 ? 3.394 17.223 -17.397 1.00 48.19 432 GLU A N 1
ATOM 3242 C CA . GLU A 1 432 ? 2.674 18.288 -18.116 1.00 48.19 432 GLU A CA 1
ATOM 3243 C C . GLU A 1 432 ? 1.193 18.402 -17.692 1.00 48.19 432 GLU A C 1
ATOM 3245 O O . GLU A 1 432 ? 0.683 19.517 -17.578 1.00 48.19 432 GLU A O 1
ATOM 3250 N N . ALA A 1 433 ? 0.517 17.292 -17.363 1.00 44.22 433 ALA A N 1
ATOM 3251 C CA . ALA A 1 433 ? -0.869 17.291 -16.870 1.00 44.22 433 ALA A CA 1
ATOM 3252 C C . ALA A 1 433 ? -0.985 17.384 -15.332 1.00 44.22 433 ALA A C 1
ATOM 3254 O O . ALA A 1 433 ? -2.071 17.240 -14.770 1.00 44.22 433 ALA A O 1
ATOM 3255 N N . GLY A 1 434 ? 0.126 17.629 -14.628 1.00 41.94 434 GLY A N 1
ATOM 3256 C CA . GLY A 1 434 ? 0.139 17.794 -13.171 1.00 41.94 434 GLY A CA 1
ATOM 3257 C C . GLY A 1 434 ? -0.022 16.496 -12.372 1.00 41.94 434 GLY A C 1
ATOM 3258 O O . GLY A 1 434 ? -0.232 16.553 -11.159 1.00 41.94 434 GLY A O 1
ATOM 3259 N N . PHE A 1 435 ? 0.108 15.325 -13.000 1.00 43.66 435 PHE A N 1
ATOM 3260 C CA . PHE A 1 435 ? 0.287 14.085 -12.255 1.00 43.66 435 PHE A CA 1
ATOM 3261 C C . PHE A 1 435 ? 1.659 14.094 -11.577 1.00 43.66 435 PHE A C 1
ATOM 3263 O O . PHE A 1 435 ? 2.690 14.474 -12.129 1.00 43.66 435 PHE A O 1
ATOM 3270 N N . ARG A 1 436 ? 1.696 13.606 -10.347 1.00 41.53 436 ARG A N 1
ATOM 3271 C CA . ARG A 1 436 ? 2.941 13.163 -9.735 1.00 41.53 436 ARG A CA 1
ATOM 3272 C C . ARG A 1 436 ? 2.830 11.656 -9.643 1.00 41.53 436 ARG A C 1
ATOM 3274 O O . ARG A 1 436 ? 2.133 11.161 -8.767 1.00 41.53 436 ARG A O 1
ATOM 3281 N N . VAL A 1 437 ? 3.484 10.922 -10.544 1.00 45.38 437 VAL A N 1
ATOM 3282 C CA . VAL A 1 437 ? 3.822 9.536 -10.204 1.00 45.38 437 VAL A CA 1
ATOM 3283 C C . VAL A 1 437 ? 4.753 9.660 -9.010 1.00 45.38 437 VAL A C 1
ATOM 3285 O O . VAL A 1 437 ? 5.752 10.380 -9.091 1.00 45.38 437 VAL A O 1
ATOM 3288 N N . PHE A 1 438 ? 4.340 9.087 -7.878 1.00 41.00 438 PHE A N 1
ATOM 3289 C CA . PHE A 1 438 ? 5.076 9.163 -6.623 1.00 41.00 438 PHE A CA 1
ATOM 3290 C C . PHE A 1 438 ? 6.561 8.901 -6.900 1.00 41.00 438 PHE A C 1
ATOM 3292 O O . PHE A 1 438 ? 6.907 7.829 -7.402 1.00 41.00 438 PHE A O 1
ATOM 3299 N N . PRO A 1 439 ? 7.446 9.879 -6.645 1.00 40.31 439 PRO A N 1
ATOM 3300 C CA . PRO A 1 439 ? 8.848 9.687 -6.920 1.00 40.31 439 PRO A CA 1
ATOM 3301 C C . PRO A 1 439 ? 9.390 8.727 -5.866 1.00 40.31 439 PRO A C 1
ATOM 3303 O O . PRO A 1 439 ? 9.490 9.072 -4.689 1.00 40.31 439 PRO A O 1
ATOM 3306 N N . TYR A 1 440 ? 9.855 7.560 -6.295 1.00 46.88 440 TYR A N 1
ATOM 3307 C CA . TYR A 1 440 ? 11.136 7.132 -5.755 1.00 46.88 440 TYR A CA 1
ATOM 3308 C C . TYR A 1 440 ? 12.139 8.155 -6.284 1.00 46.88 440 TYR A C 1
ATOM 3310 O O . TYR A 1 440 ? 12.166 8.418 -7.486 1.00 46.88 440 TYR A O 1
ATOM 3318 N N . ALA A 1 441 ? 12.874 8.820 -5.392 1.00 45.91 441 ALA A N 1
ATOM 3319 C CA . ALA A 1 441 ? 13.930 9.752 -5.766 1.00 45.91 441 ALA A CA 1
ATOM 3320 C C . ALA A 1 441 ? 15.003 8.982 -6.547 1.00 45.91 441 ALA A C 1
ATOM 3322 O O . ALA A 1 441 ? 15.969 8.478 -5.982 1.00 45.91 441 ALA A O 1
ATOM 3323 N N . SER A 1 442 ? 14.782 8.822 -7.845 1.00 55.41 442 SER A N 1
ATOM 3324 C CA . SER A 1 442 ? 15.718 8.168 -8.730 1.00 55.41 442 SER A CA 1
ATOM 3325 C C . SER A 1 442 ? 16.753 9.222 -9.120 1.00 55.41 442 SER A C 1
ATOM 3327 O O . SER A 1 442 ? 16.367 10.330 -9.504 1.00 55.41 442 SER A O 1
ATOM 3329 N N . PRO A 1 443 ? 18.064 8.945 -9.022 1.00 58.16 443 PRO A N 1
ATOM 3330 C CA . PRO A 1 443 ? 19.129 9.878 -9.407 1.00 58.16 443 PRO A CA 1
ATOM 3331 C C . PRO A 1 443 ? 19.197 10.110 -10.932 1.00 58.16 443 PRO A C 1
ATOM 3333 O O . PRO A 1 443 ? 20.241 10.469 -11.471 1.00 58.16 443 PRO A O 1
ATOM 3336 N N . THR A 1 444 ? 18.102 9.856 -11.643 1.00 68.94 444 THR A N 1
ATOM 3337 C CA . THR A 1 444 ? 17.991 9.845 -13.093 1.00 68.94 444 THR A CA 1
ATOM 3338 C C . THR A 1 444 ? 17.633 11.219 -13.622 1.00 68.94 444 THR A C 1
ATOM 3340 O O . THR A 1 444 ? 16.581 11.766 -13.285 1.00 68.94 444 THR A O 1
ATOM 3343 N N . ALA A 1 445 ? 18.454 11.740 -14.528 1.00 80.56 445 ALA A N 1
ATOM 3344 C CA . ALA A 1 445 ? 18.027 12.814 -15.412 1.00 80.56 445 ALA A CA 1
ATOM 3345 C C . ALA A 1 445 ? 17.365 12.193 -16.647 1.00 80.56 445 ALA A C 1
ATOM 3347 O O . ALA A 1 445 ? 17.886 11.236 -17.219 1.00 80.56 445 ALA A O 1
ATOM 3348 N N . SER A 1 446 ? 16.221 12.728 -17.071 1.00 84.56 446 SER A N 1
ATOM 3349 C CA . SER A 1 446 ? 15.554 12.294 -18.300 1.00 84.56 446 SER A CA 1
ATOM 3350 C C . SER A 1 446 ? 15.320 13.475 -19.234 1.00 84.56 446 SER A C 1
ATOM 3352 O O . SER A 1 446 ? 15.066 14.589 -18.777 1.00 84.56 446 SER A O 1
ATOM 3354 N N . ALA A 1 447 ? 15.446 13.241 -20.540 1.00 85.88 447 ALA A N 1
ATOM 3355 C CA . ALA A 1 447 ? 15.207 14.239 -21.577 1.00 85.88 447 ALA A CA 1
ATOM 3356 C C . ALA A 1 447 ? 14.274 13.663 -22.644 1.00 85.88 447 ALA A C 1
ATOM 3358 O O . ALA A 1 447 ? 14.590 12.636 -23.243 1.00 85.88 447 ALA A O 1
ATOM 3359 N N . TRP A 1 448 ? 13.148 14.337 -22.877 1.00 85.06 448 TRP A N 1
ATOM 3360 C CA . TRP A 1 448 ? 12.156 13.978 -23.888 1.00 85.06 448 TRP A CA 1
ATOM 3361 C C . TRP A 1 448 ? 12.251 14.925 -25.089 1.00 85.06 448 TRP A C 1
ATOM 3363 O O . TRP A 1 448 ? 12.307 16.144 -24.930 1.00 85.06 448 TRP A O 1
ATOM 3373 N N . HIS A 1 449 ? 12.226 14.363 -26.294 1.00 85.38 449 HIS A N 1
ATOM 3374 C CA . HIS A 1 449 ? 12.168 15.077 -27.565 1.00 85.38 449 HIS A CA 1
ATOM 3375 C C . HIS A 1 449 ? 11.029 14.504 -28.394 1.00 85.38 449 HIS A C 1
ATOM 3377 O O . HIS A 1 449 ? 11.059 13.321 -28.723 1.00 85.38 449 HIS A O 1
ATOM 3383 N N . VAL A 1 450 ? 10.035 15.321 -28.733 1.00 82.94 450 VAL A N 1
ATOM 3384 C CA . VAL A 1 450 ? 8.871 14.862 -29.498 1.00 82.94 450 VAL A CA 1
ATOM 3385 C C . VAL A 1 450 ? 8.570 15.825 -30.628 1.00 82.94 450 VAL A C 1
ATOM 3387 O O . VAL A 1 450 ? 8.558 17.040 -30.431 1.00 82.94 450 VAL A O 1
ATOM 3390 N N . ASP A 1 451 ? 8.325 15.267 -31.805 1.00 83.00 451 ASP A N 1
ATOM 3391 C CA . ASP A 1 451 ? 8.000 15.998 -33.018 1.00 83.00 451 ASP A CA 1
ATOM 3392 C C . ASP A 1 451 ? 6.977 15.227 -33.873 1.00 83.00 451 ASP A C 1
ATOM 3394 O O . ASP A 1 451 ? 6.432 14.199 -33.470 1.00 83.00 451 ASP A O 1
ATOM 3398 N N . ALA A 1 452 ? 6.670 15.751 -35.061 1.00 80.69 452 ALA A N 1
ATOM 3399 C CA . ALA A 1 452 ? 5.705 15.137 -35.973 1.00 80.69 452 ALA A CA 1
ATOM 3400 C C . ALA A 1 452 ? 6.153 13.768 -36.525 1.00 80.69 452 ALA A C 1
ATOM 3402 O O . ALA A 1 452 ? 5.327 13.034 -37.063 1.00 80.69 452 ALA A O 1
ATOM 3403 N N . SER A 1 453 ? 7.444 13.442 -36.429 1.00 82.50 453 SER A N 1
ATOM 3404 C CA . SER A 1 453 ? 8.034 12.179 -36.877 1.00 82.50 453 SER A CA 1
ATOM 3405 C C . SER A 1 453 ? 8.149 11.129 -35.772 1.00 82.50 453 SER A C 1
ATOM 3407 O O . SER A 1 453 ? 8.497 9.991 -36.075 1.00 82.50 453 SER A O 1
ATOM 3409 N N . GLY A 1 454 ? 7.828 11.484 -34.524 1.00 84.88 454 GLY A N 1
ATOM 3410 C CA . GLY A 1 454 ? 7.761 10.557 -33.405 1.00 84.88 454 GLY A CA 1
ATOM 3411 C C . GLY A 1 454 ? 8.341 11.131 -32.119 1.00 84.88 454 GLY A C 1
ATOM 3412 O O . GLY A 1 454 ? 8.289 12.337 -31.868 1.00 84.88 454 GLY A O 1
ATOM 3413 N N . TRP A 1 455 ? 8.877 10.258 -31.273 1.00 87.44 455 TRP A N 1
ATOM 3414 C CA . TRP A 1 455 ? 9.454 10.645 -29.993 1.00 87.44 455 TRP A CA 1
ATOM 3415 C C . TRP A 1 455 ? 10.767 9.931 -29.700 1.00 87.44 455 TRP A C 1
ATOM 3417 O O . TRP A 1 455 ? 11.029 8.812 -30.144 1.00 87.44 455 TRP A O 1
ATOM 3427 N N . ARG A 1 456 ? 11.596 10.600 -28.901 1.00 89.44 456 ARG A N 1
ATOM 3428 C CA . ARG A 1 456 ? 12.826 10.079 -28.324 1.00 89.44 456 ARG A CA 1
ATOM 3429 C C . ARG A 1 456 ? 12.907 10.463 -26.856 1.00 89.44 456 ARG A C 1
ATOM 3431 O O . ARG A 1 456 ? 12.704 11.624 -26.511 1.00 89.44 456 ARG A O 1
ATOM 3438 N N . VAL A 1 457 ? 13.289 9.518 -26.011 1.00 89.50 457 VAL A N 1
ATOM 3439 C CA . VAL A 1 457 ? 13.639 9.789 -24.617 1.00 89.50 457 VAL A CA 1
ATOM 3440 C C . VAL A 1 457 ? 15.002 9.209 -24.286 1.00 89.50 457 VAL A C 1
ATOM 3442 O O . VAL A 1 457 ? 15.361 8.126 -24.744 1.00 89.50 457 VAL A O 1
ATOM 3445 N N . THR A 1 458 ? 15.767 9.963 -23.504 1.00 90.00 458 THR A N 1
ATOM 3446 C CA . THR A 1 458 ? 17.074 9.556 -22.989 1.00 90.00 458 THR A CA 1
ATOM 3447 C C . THR A 1 458 ? 17.030 9.578 -21.471 1.00 90.00 458 THR A C 1
ATOM 3449 O O . THR A 1 458 ? 16.827 10.637 -20.876 1.00 90.00 458 THR A O 1
ATOM 3452 N N . LEU A 1 459 ? 17.258 8.424 -20.852 1.00 90.44 459 LEU A N 1
ATOM 3453 C CA . LEU A 1 459 ? 17.521 8.292 -19.424 1.00 90.44 459 LEU A CA 1
ATOM 3454 C C . LEU A 1 459 ? 19.027 8.307 -19.187 1.00 90.44 459 LEU A C 1
ATOM 3456 O O . LEU A 1 459 ? 19.755 7.509 -19.776 1.00 90.44 459 LEU A O 1
ATOM 3460 N N . ARG A 1 460 ? 19.482 9.199 -18.310 1.00 91.12 460 ARG A N 1
ATOM 3461 C CA . ARG A 1 460 ? 20.871 9.293 -17.861 1.00 91.12 460 ARG A CA 1
ATOM 3462 C C . ARG A 1 460 ? 20.971 8.775 -16.440 1.00 91.12 460 ARG A C 1
ATOM 3464 O O . ARG A 1 460 ? 20.280 9.265 -15.544 1.00 91.12 460 ARG A O 1
ATOM 3471 N N . VAL A 1 461 ? 21.827 7.784 -16.249 1.00 89.75 461 VAL A N 1
ATOM 3472 C CA . VAL A 1 461 ? 22.011 7.088 -14.977 1.00 89.75 461 VAL A CA 1
ATOM 3473 C C . VAL A 1 461 ? 23.498 7.098 -14.653 1.00 89.75 461 VAL A C 1
ATOM 3475 O O . VAL A 1 461 ? 24.280 6.718 -15.519 1.00 89.75 461 VAL A O 1
ATOM 3478 N N . PRO A 1 462 ? 23.942 7.453 -13.439 1.00 90.69 462 PRO A N 1
ATOM 3479 C CA . PRO A 1 462 ? 25.350 7.294 -13.084 1.00 90.69 462 PRO A CA 1
ATOM 3480 C C . PRO A 1 462 ? 25.805 5.843 -13.313 1.00 90.69 462 PRO A C 1
ATOM 3482 O O . PRO A 1 462 ? 25.150 4.910 -12.848 1.00 90.69 462 PRO A O 1
ATOM 3485 N N . ALA A 1 463 ? 26.923 5.615 -14.008 1.00 88.75 463 ALA A N 1
ATOM 3486 C CA . ALA A 1 463 ? 27.367 4.256 -14.340 1.00 88.75 463 ALA A CA 1
ATOM 3487 C C . ALA A 1 463 ? 27.615 3.401 -13.087 1.00 88.75 463 ALA A C 1
ATOM 3489 O O . ALA A 1 463 ? 27.359 2.199 -13.084 1.00 88.75 463 ALA A O 1
ATOM 3490 N N . GLU A 1 464 ? 28.038 4.034 -11.992 1.00 87.06 464 GLU A N 1
ATOM 3491 C CA . GLU A 1 464 ? 28.195 3.402 -10.681 1.00 87.06 464 GLU A CA 1
ATOM 3492 C C . GLU A 1 464 ? 26.879 2.824 -10.140 1.00 87.06 464 GLU A C 1
ATOM 3494 O O . GLU A 1 464 ? 26.873 1.785 -9.489 1.00 87.06 464 GLU A O 1
ATOM 3499 N N . THR A 1 465 ? 25.745 3.476 -10.406 1.00 84.62 465 THR A N 1
ATOM 3500 C CA . THR A 1 465 ? 24.405 2.977 -10.057 1.00 84.62 465 THR A CA 1
ATOM 3501 C C . THR A 1 465 ? 24.123 1.667 -10.784 1.00 84.62 465 THR A C 1
ATOM 3503 O O . THR A 1 465 ? 23.818 0.666 -10.151 1.00 84.62 465 THR A O 1
ATOM 3506 N N . VAL A 1 466 ? 24.376 1.613 -12.093 1.00 85.69 466 VAL A N 1
ATOM 3507 C CA . VAL A 1 466 ? 24.161 0.397 -12.892 1.00 85.69 466 VAL A CA 1
ATOM 3508 C C . VAL A 1 466 ? 25.119 -0.727 -12.487 1.00 85.69 466 VAL A C 1
ATOM 3510 O O . VAL A 1 466 ? 24.705 -1.869 -12.303 1.00 85.69 466 VAL A O 1
ATOM 3513 N N . ARG A 1 467 ? 26.405 -0.416 -12.281 1.00 86.12 467 ARG A N 1
ATOM 3514 C CA . ARG A 1 467 ? 27.443 -1.404 -11.938 1.00 86.12 467 ARG A CA 1
ATOM 3515 C C . ARG A 1 467 ? 27.255 -2.058 -10.569 1.00 86.12 467 ARG A C 1
ATOM 3517 O O . ARG A 1 467 ? 27.758 -3.164 -10.387 1.00 86.12 467 ARG A O 1
ATOM 3524 N N . ARG A 1 468 ? 26.549 -1.415 -9.633 1.00 85.00 468 ARG A N 1
ATOM 3525 C CA . ARG A 1 468 ? 26.228 -1.991 -8.314 1.00 85.00 468 ARG A CA 1
ATOM 3526 C C . ARG A 1 468 ? 25.324 -3.223 -8.401 1.00 85.00 468 ARG A C 1
ATOM 3528 O O . ARG A 1 468 ? 25.379 -4.055 -7.504 1.00 85.00 468 ARG A O 1
ATOM 3535 N N . HIS A 1 469 ? 24.588 -3.385 -9.501 1.00 84.31 469 HIS A N 1
ATOM 3536 C CA . HIS A 1 469 ? 23.730 -4.549 -9.768 1.00 84.31 469 HIS A CA 1
ATOM 3537 C C . HIS A 1 469 ? 24.431 -5.649 -10.570 1.00 84.31 469 HIS A C 1
ATOM 3539 O O . HIS A 1 469 ? 23.782 -6.491 -11.187 1.00 84.31 469 HIS A O 1
ATOM 3545 N N . ARG A 1 470 ? 25.767 -5.634 -10.617 1.00 86.06 470 ARG A N 1
ATOM 3546 C CA . ARG A 1 470 ? 26.537 -6.651 -11.331 1.00 86.06 470 ARG A CA 1
ATOM 3547 C C . ARG A 1 470 ? 26.485 -7.989 -10.593 1.00 86.06 470 ARG A C 1
ATOM 3549 O O . ARG A 1 470 ? 26.882 -8.081 -9.434 1.00 86.06 470 ARG A O 1
ATOM 3556 N N . THR A 1 471 ? 26.058 -9.029 -11.294 1.00 83.88 471 THR A N 1
ATOM 3557 C CA . THR A 1 471 ? 26.021 -10.414 -10.819 1.00 83.88 471 THR A CA 1
ATOM 3558 C C . THR A 1 471 ? 27.422 -11.030 -10.767 1.00 83.88 471 THR A C 1
ATOM 3560 O O . THR A 1 471 ? 28.386 -10.503 -11.329 1.00 83.88 471 THR A O 1
ATOM 3563 N N . ALA A 1 472 ? 27.552 -12.182 -10.100 1.00 83.69 472 ALA A N 1
ATOM 3564 C CA . ALA A 1 472 ? 28.832 -12.884 -9.942 1.00 83.69 472 ALA A CA 1
ATOM 3565 C C . ALA A 1 472 ? 29.483 -13.293 -11.280 1.00 83.69 472 ALA A C 1
ATOM 3567 O O . ALA A 1 472 ? 30.705 -13.384 -11.373 1.00 83.69 472 ALA A O 1
ATOM 3568 N N . ASP A 1 473 ? 28.680 -13.499 -12.324 1.00 83.50 473 ASP A N 1
ATOM 3569 C CA . ASP A 1 473 ? 29.136 -13.784 -13.689 1.00 83.50 473 ASP A CA 1
ATOM 3570 C C . ASP A 1 473 ? 29.483 -12.517 -14.499 1.00 83.50 473 ASP A C 1
ATOM 3572 O O . ASP A 1 473 ? 29.829 -12.596 -15.677 1.00 83.50 473 ASP A O 1
ATOM 3576 N N . GLY A 1 474 ? 29.431 -11.341 -13.870 1.00 85.44 474 GLY A N 1
ATOM 3577 C CA . GLY A 1 474 ? 29.893 -10.079 -14.432 1.00 85.44 474 GLY A CA 1
ATOM 3578 C C . GLY A 1 474 ? 28.871 -9.330 -15.284 1.00 85.44 474 GLY A C 1
ATOM 3579 O O . GLY A 1 474 ? 29.222 -8.276 -15.820 1.00 85.44 474 GLY A O 1
ATOM 3580 N N . HIS A 1 475 ? 27.637 -9.816 -15.401 1.00 87.50 475 HIS A N 1
ATOM 3581 C CA . HIS A 1 475 ? 26.574 -9.145 -16.147 1.00 87.50 475 HIS A CA 1
ATOM 3582 C C . HIS A 1 475 ? 25.680 -8.302 -15.239 1.00 87.50 475 HIS A C 1
ATOM 3584 O O . HIS A 1 475 ? 25.816 -8.337 -14.024 1.00 87.50 475 HIS A O 1
ATOM 3590 N N . ILE A 1 476 ? 24.798 -7.493 -15.824 1.00 87.88 476 ILE A N 1
ATOM 3591 C CA . ILE A 1 476 ? 23.819 -6.700 -15.073 1.00 87.88 476 ILE A CA 1
ATOM 3592 C C . ILE A 1 476 ? 22.438 -7.025 -15.650 1.00 87.88 476 ILE A C 1
ATOM 3594 O O . ILE A 1 476 ? 22.176 -6.662 -16.804 1.00 87.88 476 ILE A O 1
ATOM 3598 N N . PRO A 1 477 ? 21.583 -7.757 -14.915 1.00 85.94 477 PRO A N 1
ATOM 3599 C CA . PRO A 1 477 ? 20.222 -8.012 -15.349 1.00 85.94 477 PRO A CA 1
ATOM 3600 C C . PRO A 1 477 ? 19.418 -6.715 -15.235 1.00 85.94 477 PRO A C 1
ATOM 3602 O O . PRO A 1 477 ? 19.502 -5.995 -14.237 1.00 85.94 477 PRO A O 1
ATOM 3605 N N . ALA A 1 478 ? 18.654 -6.403 -16.273 1.00 86.06 478 ALA A N 1
ATOM 3606 C CA . ALA A 1 478 ? 17.735 -5.282 -16.257 1.00 86.06 478 ALA A CA 1
ATOM 3607 C C . ALA A 1 478 ? 16.413 -5.654 -16.924 1.00 86.06 478 ALA A C 1
ATOM 3609 O O . ALA A 1 478 ? 16.366 -6.485 -17.831 1.00 86.06 478 ALA A O 1
ATOM 3610 N N . LEU A 1 479 ? 15.338 -5.006 -16.492 1.00 82.94 479 LEU A N 1
ATOM 3611 C CA . LEU A 1 479 ? 14.037 -5.091 -17.143 1.00 82.94 479 LEU A CA 1
ATOM 3612 C C . LEU A 1 479 ? 13.667 -3.710 -17.657 1.00 82.94 479 LEU A C 1
ATOM 3614 O O . LEU A 1 479 ? 13.522 -2.769 -16.879 1.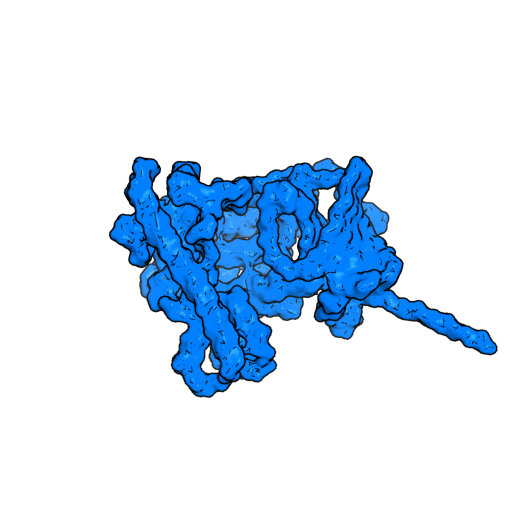00 82.94 479 LEU A O 1
ATOM 3618 N N . ILE A 1 480 ? 13.526 -3.587 -18.969 1.00 84.62 480 ILE A N 1
ATOM 3619 C CA . ILE A 1 480 ? 13.014 -2.371 -19.588 1.00 84.62 480 ILE A CA 1
ATOM 3620 C C . ILE A 1 480 ? 11.511 -2.545 -19.753 1.00 84.62 480 ILE A C 1
ATOM 3622 O O . ILE A 1 480 ? 11.067 -3.506 -20.372 1.00 84.62 480 ILE A O 1
ATOM 3626 N N . CYS A 1 481 ? 10.743 -1.606 -19.224 1.00 80.31 481 CYS A N 1
ATOM 3627 C CA . CYS A 1 481 ? 9.318 -1.497 -19.459 1.00 80.31 481 CYS A CA 1
ATOM 3628 C C . CYS A 1 481 ? 9.042 -0.272 -20.325 1.00 80.31 481 CYS A C 1
ATOM 3630 O O . CYS A 1 481 ? 9.431 0.847 -19.983 1.00 80.31 481 CYS A O 1
ATOM 3632 N N . CYS A 1 482 ? 8.355 -0.497 -21.439 1.00 79.12 482 CYS A N 1
ATOM 3633 C CA . CYS A 1 482 ? 7.815 0.558 -22.280 1.00 79.12 482 CYS A CA 1
ATOM 3634 C C . CYS A 1 482 ? 6.296 0.457 -22.257 1.00 79.12 482 CYS A C 1
ATOM 3636 O O . CYS A 1 482 ? 5.738 -0.518 -22.762 1.00 79.12 482 CYS A O 1
ATOM 3638 N N . THR A 1 483 ? 5.639 1.459 -21.691 1.00 75.38 483 THR A N 1
ATOM 3639 C CA . THR A 1 483 ? 4.193 1.450 -21.494 1.00 75.38 483 THR A CA 1
ATOM 3640 C C . THR A 1 483 ? 3.544 2.544 -22.316 1.00 75.38 483 THR A C 1
ATOM 3642 O O . THR A 1 483 ? 3.953 3.700 -22.233 1.00 75.38 483 THR A O 1
ATOM 3645 N N . ARG A 1 484 ? 2.516 2.182 -23.087 1.00 70.88 484 ARG A N 1
ATOM 3646 C CA . ARG A 1 484 ? 1.741 3.113 -23.909 1.00 70.88 484 ARG A CA 1
ATOM 3647 C C . ARG A 1 484 ? 0.277 3.040 -23.527 1.00 70.88 484 ARG A C 1
ATOM 3649 O O . ARG A 1 484 ? -0.429 2.122 -23.926 1.00 70.88 484 ARG A O 1
ATOM 3656 N N . PHE A 1 485 ? -0.202 4.022 -22.785 1.00 66.56 485 PHE A N 1
ATOM 3657 C CA . PHE A 1 485 ? -1.556 4.005 -22.257 1.00 66.56 485 PHE A CA 1
ATOM 3658 C C . PHE A 1 485 ? -2.579 4.461 -23.309 1.00 66.56 485 PHE A C 1
ATOM 3660 O O . PHE A 1 485 ? -2.496 5.565 -23.855 1.00 66.56 485 PHE A O 1
ATOM 3667 N N . VAL A 1 486 ? -3.545 3.583 -23.599 1.00 59.12 486 VAL A N 1
ATOM 3668 C CA . VAL A 1 486 ? -4.624 3.809 -24.582 1.00 59.12 486 VAL A CA 1
ATOM 3669 C C . VAL A 1 486 ? -5.888 4.385 -23.935 1.00 59.12 486 VAL A C 1
ATOM 3671 O O . VAL A 1 486 ? -6.720 4.955 -24.631 1.00 59.12 486 VAL A O 1
ATOM 3674 N N . GLU A 1 487 ? -6.008 4.317 -22.609 1.00 59.59 487 GLU A N 1
ATOM 3675 C CA . GLU A 1 487 ? -7.128 4.874 -21.841 1.00 59.59 487 GLU A CA 1
ATOM 3676 C C . GLU A 1 487 ? -6.647 5.996 -20.908 1.00 59.59 487 GLU A C 1
ATOM 3678 O O . GLU A 1 487 ? -5.506 5.973 -20.432 1.00 59.59 487 GLU A O 1
ATOM 3683 N N . MET A 1 488 ? -7.511 6.985 -20.634 1.00 59.88 488 MET A N 1
ATOM 3684 C CA . MET A 1 488 ? -7.241 7.964 -19.575 1.00 59.88 488 MET A CA 1
ATOM 3685 C C . MET A 1 488 ? -7.087 7.255 -18.228 1.00 59.88 488 MET A C 1
ATOM 3687 O O . MET A 1 488 ? -7.680 6.195 -18.028 1.00 59.88 488 MET A O 1
ATOM 3691 N N . PRO A 1 489 ? -6.362 7.854 -17.268 1.00 54.88 489 PRO A N 1
ATOM 3692 C CA . PRO A 1 489 ? -6.489 7.492 -15.863 1.00 54.88 489 PRO A CA 1
ATOM 3693 C C . PRO A 1 489 ? -7.975 7.489 -15.493 1.00 54.88 489 PRO A C 1
ATOM 3695 O O . PRO A 1 489 ? -8.639 8.523 -15.518 1.00 54.88 489 PRO A O 1
ATOM 3698 N N . ALA A 1 490 ? -8.510 6.292 -15.285 1.00 54.22 490 ALA A N 1
ATOM 3699 C CA . ALA A 1 490 ? -9.938 6.053 -15.195 1.00 54.22 490 ALA A CA 1
ATOM 3700 C C . ALA A 1 490 ? -10.368 5.826 -13.748 1.00 54.22 490 ALA A C 1
ATOM 3702 O O . ALA A 1 490 ? -9.579 5.399 -12.909 1.00 54.22 490 ALA A O 1
ATOM 3703 N N . SER A 1 491 ? -11.651 6.069 -13.491 1.00 54.91 491 SER A N 1
ATOM 3704 C CA . SER A 1 491 ? -12.330 5.908 -12.201 1.00 54.91 491 SER A CA 1
ATOM 3705 C C . SER A 1 491 ? -12.671 4.454 -11.836 1.00 54.91 491 SER A C 1
ATOM 3707 O O . SER A 1 491 ? -13.435 4.241 -10.896 1.00 54.91 491 SER A O 1
ATOM 3709 N N . ASP A 1 492 ? -12.208 3.455 -12.599 1.00 67.38 492 ASP A N 1
ATOM 3710 C CA . ASP A 1 492 ? -12.438 2.041 -12.281 1.00 67.38 492 ASP A CA 1
ATOM 3711 C C . ASP A 1 492 ? -11.239 1.125 -12.583 1.00 67.38 492 ASP A C 1
ATOM 3713 O O . ASP A 1 492 ? -10.306 1.466 -13.318 1.00 67.38 492 ASP A O 1
ATOM 3717 N N . TRP A 1 493 ? -11.257 -0.053 -11.953 1.00 67.12 493 TRP A N 1
ATOM 3718 C CA . TRP A 1 493 ? -10.176 -1.037 -12.019 1.00 67.12 493 TRP A CA 1
ATOM 3719 C C . TRP A 1 493 ? -10.016 -1.695 -13.383 1.00 67.12 493 TRP A C 1
ATOM 3721 O O . TRP A 1 493 ? -8.890 -2.010 -13.750 1.00 67.12 493 TRP A O 1
ATOM 3731 N N . ASP A 1 494 ? -11.098 -1.902 -14.133 1.00 65.12 494 ASP A N 1
ATOM 3732 C CA . ASP A 1 494 ? -11.014 -2.555 -15.441 1.00 65.12 494 ASP A CA 1
ATOM 3733 C C . ASP A 1 494 ? -10.208 -1.680 -16.403 1.00 65.12 494 ASP A C 1
ATOM 3735 O O . ASP A 1 494 ? -9.354 -2.173 -17.141 1.00 65.12 494 ASP A O 1
ATOM 3739 N N . ALA A 1 495 ? -10.441 -0.370 -16.356 1.00 64.81 495 ALA A N 1
ATOM 3740 C CA . ALA A 1 495 ? -9.683 0.604 -17.120 1.00 64.81 495 ALA A CA 1
ATOM 3741 C C . ALA A 1 495 ? -8.248 0.794 -16.586 1.00 64.81 495 ALA A C 1
ATOM 3743 O O . ALA A 1 495 ? -7.306 0.900 -17.370 1.00 64.81 495 ALA A O 1
ATOM 3744 N N . PHE A 1 496 ? -8.026 0.740 -15.264 1.00 67.06 496 PHE A N 1
ATOM 3745 C CA . PHE A 1 496 ? -6.665 0.699 -14.701 1.00 67.06 496 PHE A CA 1
ATOM 3746 C C . PHE A 1 496 ? -5.872 -0.531 -15.163 1.00 67.06 496 PHE A C 1
ATOM 3748 O O . PHE A 1 496 ? -4.710 -0.409 -15.544 1.00 67.06 496 PHE A O 1
ATOM 3755 N N . TYR A 1 497 ? -6.482 -1.715 -15.180 1.00 62.78 497 TYR A N 1
ATOM 3756 C CA . TYR A 1 497 ? -5.816 -2.901 -15.705 1.00 62.78 497 TYR A CA 1
ATOM 3757 C C . TYR A 1 497 ? -5.576 -2.775 -17.199 1.00 62.78 497 TYR A C 1
ATOM 3759 O O . TYR A 1 497 ? -4.448 -3.003 -17.623 1.00 62.78 497 TYR A O 1
ATOM 3767 N N . ARG A 1 498 ? -6.568 -2.318 -17.979 1.00 61.59 498 ARG A N 1
ATOM 3768 C CA . ARG A 1 498 ? -6.388 -2.014 -19.410 1.00 61.59 498 ARG A CA 1
ATOM 3769 C C . ARG A 1 498 ? -5.251 -1.034 -19.679 1.00 61.59 498 ARG A C 1
ATOM 3771 O O . ARG A 1 498 ? -4.509 -1.169 -20.654 1.00 61.59 498 ARG A O 1
ATOM 3778 N N . ARG A 1 499 ? -5.058 -0.097 -18.762 1.00 63.97 499 ARG A N 1
ATOM 3779 C CA . ARG A 1 499 ? -3.917 0.801 -18.729 1.00 63.97 499 ARG A CA 1
ATOM 3780 C C . ARG A 1 499 ? -2.611 0.020 -18.462 1.00 63.97 499 ARG A C 1
ATOM 3782 O O . ARG A 1 499 ? -1.716 0.049 -19.301 1.00 63.97 499 ARG A O 1
ATOM 3789 N N . CYS A 1 500 ? -2.491 -0.718 -17.359 1.00 57.88 500 CYS A N 1
ATOM 3790 C CA . CYS A 1 500 ? -1.265 -1.447 -16.988 1.00 57.88 500 CYS A CA 1
ATOM 3791 C C . CYS A 1 500 ? -0.822 -2.532 -17.990 1.00 57.88 500 CYS A C 1
ATOM 3793 O O . CYS A 1 500 ? 0.370 -2.823 -18.069 1.00 57.88 500 CYS A O 1
ATOM 3795 N N . ILE A 1 501 ? -1.753 -3.100 -18.761 1.00 56.34 501 ILE A N 1
ATOM 3796 C CA . ILE A 1 501 ? -1.522 -4.198 -19.724 1.00 56.34 501 ILE A CA 1
ATOM 3797 C C . ILE A 1 501 ? -1.106 -3.708 -21.119 1.00 56.34 501 ILE A C 1
ATOM 3799 O O . ILE A 1 501 ? -0.977 -4.493 -22.057 1.00 56.34 501 ILE A O 1
ATOM 3803 N N . SER A 1 502 ? -0.952 -2.395 -21.287 1.00 63.41 502 SER A N 1
ATOM 3804 C CA . SER A 1 502 ? -0.419 -1.798 -22.513 1.00 63.41 502 SER A CA 1
ATOM 3805 C C . SER A 1 502 ? 1.102 -1.616 -22.400 1.00 63.41 502 SER A C 1
ATOM 3807 O O . SER A 1 502 ? 1.662 -0.599 -22.821 1.00 63.41 502 SER A O 1
ATOM 3809 N N . SER A 1 503 ? 1.760 -2.583 -21.753 1.00 70.81 503 SER A N 1
ATOM 3810 C CA . SER A 1 503 ? 3.180 -2.557 -21.406 1.00 70.81 503 SER A CA 1
ATOM 3811 C C . SER A 1 503 ? 3.941 -3.637 -22.161 1.00 70.81 503 SER A C 1
ATOM 3813 O O . SER A 1 503 ? 3.493 -4.784 -22.279 1.00 70.81 503 SER A O 1
ATOM 3815 N N . VAL A 1 504 ? 5.136 -3.281 -22.614 1.00 74.69 504 VAL A N 1
ATOM 3816 C CA . VAL A 1 504 ? 6.107 -4.205 -23.192 1.00 74.69 504 VAL A CA 1
ATOM 3817 C C . VAL A 1 504 ? 7.267 -4.335 -22.232 1.00 74.69 504 VAL A C 1
ATOM 3819 O O . VAL A 1 504 ? 7.920 -3.342 -21.912 1.00 74.69 504 VAL A O 1
ATOM 3822 N N . LEU A 1 505 ? 7.524 -5.561 -21.789 1.00 77.31 505 LEU A N 1
ATOM 3823 C CA . LEU A 1 505 ? 8.640 -5.870 -20.910 1.00 77.31 505 LEU A CA 1
ATOM 3824 C C . LEU A 1 505 ? 9.752 -6.537 -21.699 1.00 77.31 505 LEU A C 1
ATOM 3826 O O . LEU A 1 505 ? 9.528 -7.512 -22.411 1.00 77.31 505 LEU A O 1
ATOM 3830 N N . ILE A 1 506 ? 10.959 -6.012 -21.555 1.00 80.75 506 ILE A N 1
ATOM 3831 C CA . ILE A 1 506 ? 12.121 -6.422 -22.328 1.00 80.75 506 ILE A CA 1
ATOM 3832 C C . ILE A 1 506 ? 13.223 -6.773 -21.333 1.00 80.75 506 ILE A C 1
ATOM 3834 O O . ILE A 1 506 ? 13.894 -5.875 -20.806 1.00 80.75 506 ILE A O 1
ATOM 3838 N N . PRO A 1 507 ? 13.409 -8.065 -21.030 1.00 83.06 507 PRO A N 1
ATOM 3839 C CA . PRO A 1 507 ? 14.522 -8.498 -20.209 1.00 83.06 507 PRO A CA 1
ATOM 3840 C C . PRO A 1 507 ? 15.823 -8.309 -20.991 1.00 83.06 507 PRO A C 1
ATOM 3842 O O . PRO A 1 507 ? 15.987 -8.813 -22.109 1.00 83.06 507 PRO A O 1
ATOM 3845 N N . VAL A 1 508 ? 16.769 -7.583 -20.402 1.00 86.94 508 VAL A N 1
ATOM 3846 C CA . VAL A 1 508 ? 18.091 -7.342 -20.981 1.00 86.94 508 VAL A CA 1
ATOM 3847 C C . VAL A 1 508 ? 19.195 -7.748 -20.010 1.00 86.94 508 VAL A C 1
ATOM 3849 O O . VAL A 1 508 ? 19.084 -7.610 -18.796 1.00 86.94 508 VAL A O 1
ATOM 3852 N N . ARG A 1 509 ? 20.303 -8.240 -20.559 1.00 89.19 509 ARG A N 1
ATOM 3853 C CA . ARG A 1 509 ? 21.524 -8.580 -19.830 1.00 89.19 509 ARG A CA 1
ATOM 3854 C C . ARG A 1 509 ? 22.646 -7.704 -20.345 1.00 89.19 509 ARG A C 1
ATOM 3856 O O . ARG A 1 509 ? 23.220 -7.965 -21.409 1.00 89.19 509 ARG A O 1
ATOM 3863 N N . LEU A 1 510 ? 22.950 -6.658 -19.588 1.00 90.56 510 LEU A N 1
ATOM 3864 C CA . LEU A 1 510 ? 24.000 -5.716 -19.940 1.00 90.56 510 LEU A CA 1
ATOM 3865 C C . LEU A 1 510 ? 25.359 -6.363 -19.659 1.00 90.56 510 LEU A C 1
ATOM 3867 O O . LEU A 1 510 ? 25.612 -6.888 -18.574 1.00 90.56 510 LEU A O 1
ATOM 3871 N N . SER A 1 511 ? 26.230 -6.354 -20.658 1.00 90.19 511 SER A N 1
ATOM 3872 C CA . SER A 1 511 ? 27.587 -6.895 -20.580 1.00 90.19 511 SER A CA 1
ATOM 3873 C C . SER A 1 511 ? 28.569 -5.769 -20.875 1.00 90.19 511 SER A C 1
ATOM 3875 O O . SER A 1 511 ? 28.334 -5.043 -21.834 1.00 90.19 511 SER A O 1
ATOM 3877 N N . PRO A 1 512 ? 29.668 -5.600 -20.125 1.00 83.62 512 PRO A N 1
ATOM 3878 C CA . PRO A 1 512 ? 30.720 -4.677 -20.543 1.00 83.62 512 PRO A CA 1
ATOM 3879 C C . PRO A 1 512 ? 31.221 -5.063 -21.932 1.00 83.62 512 PRO A C 1
ATOM 3881 O O . PRO A 1 512 ? 31.351 -6.257 -22.217 1.00 83.62 512 PRO A O 1
ATOM 3884 N N . ALA A 1 513 ? 31.539 -4.077 -22.767 1.00 82.06 513 ALA A N 1
ATOM 3885 C CA . ALA A 1 513 ? 32.251 -4.329 -24.008 1.00 82.06 513 ALA A CA 1
ATOM 3886 C C . ALA A 1 513 ? 33.536 -5.111 -23.703 1.00 82.06 513 ALA A C 1
ATOM 3888 O O . ALA A 1 513 ? 34.316 -4.737 -22.819 1.00 82.06 513 ALA A O 1
ATOM 3889 N N . THR A 1 514 ? 33.755 -6.208 -24.431 1.00 77.62 514 THR A N 1
ATOM 3890 C CA . THR A 1 514 ? 35.032 -6.920 -24.365 1.00 77.62 514 THR A CA 1
ATOM 3891 C C . THR A 1 514 ? 36.110 -5.926 -24.796 1.00 77.62 514 THR A C 1
ATOM 3893 O O . THR A 1 514 ? 35.961 -5.343 -25.873 1.00 77.62 514 THR A O 1
ATOM 3896 N N . PRO A 1 515 ? 37.165 -5.676 -23.996 1.00 72.44 515 PRO A N 1
ATOM 3897 C CA . PRO A 1 515 ? 38.218 -4.766 -24.413 1.00 72.44 515 PRO A CA 1
ATOM 3898 C C . PRO A 1 515 ? 38.761 -5.269 -25.746 1.00 72.44 515 PRO A C 1
ATOM 3900 O O . PRO A 1 515 ? 39.247 -6.400 -25.825 1.00 72.44 515 PRO A O 1
ATOM 3903 N N . THR A 1 516 ? 38.627 -4.457 -26.800 1.00 71.50 516 THR A N 1
ATOM 3904 C CA . THR A 1 516 ? 39.198 -4.777 -28.106 1.00 71.50 516 THR A CA 1
ATOM 3905 C C . THR A 1 516 ? 40.664 -5.095 -27.854 1.00 71.50 516 THR A C 1
ATOM 3907 O O . THR A 1 516 ? 41.342 -4.233 -27.281 1.00 71.50 516 THR A O 1
ATOM 3910 N N . PRO A 1 517 ? 41.158 -6.307 -28.180 1.00 67.38 517 PRO A N 1
ATOM 3911 C CA . PRO A 1 517 ? 42.553 -6.635 -27.952 1.00 67.38 517 PRO A CA 1
ATOM 3912 C C . PRO A 1 517 ? 43.360 -5.527 -28.610 1.00 67.38 517 PRO A C 1
ATOM 3914 O O . PRO A 1 517 ? 43.227 -5.310 -29.816 1.00 67.38 517 PRO A O 1
ATOM 3917 N N . GLN A 1 518 ? 44.094 -4.757 -27.798 1.00 64.06 518 GLN A N 1
ATOM 3918 C CA . GLN A 1 518 ? 44.984 -3.729 -28.313 1.00 64.06 518 GLN A CA 1
ATOM 3919 C C . GLN A 1 518 ? 45.905 -4.479 -29.252 1.00 64.06 518 GLN A C 1
ATOM 3921 O O . GLN A 1 518 ? 46.690 -5.308 -28.789 1.00 64.06 518 GLN A O 1
ATOM 3926 N N . GLY A 1 519 ? 45.690 -4.295 -30.560 1.00 61.38 519 GLY A N 1
ATOM 3927 C CA . GLY A 1 519 ? 46.432 -5.008 -31.580 1.00 61.38 519 GLY A CA 1
ATOM 3928 C C . GLY A 1 519 ? 47.887 -4.842 -31.212 1.00 61.38 519 GLY A C 1
ATOM 3929 O O . GLY A 1 519 ? 48.357 -3.707 -31.141 1.00 61.38 519 GLY A O 1
ATOM 3930 N N . SER A 1 520 ? 48.540 -5.950 -30.854 1.00 51.84 520 SER A N 1
ATOM 3931 C CA . SER A 1 520 ? 49.947 -5.944 -30.499 1.00 51.84 520 SER A CA 1
ATOM 3932 C C . SER A 1 520 ? 50.639 -5.268 -31.665 1.00 51.84 520 SER A C 1
ATOM 3934 O O . SER A 1 520 ? 50.660 -5.827 -32.765 1.00 51.84 520 SER A O 1
ATOM 3936 N N . THR A 1 521 ? 51.105 -4.040 -31.461 1.00 57.62 521 THR A N 1
ATOM 3937 C CA . THR A 1 521 ? 51.966 -3.359 -32.409 1.00 57.62 521 THR A CA 1
ATOM 3938 C C . THR A 1 521 ? 53.174 -4.269 -32.548 1.00 57.62 521 THR A C 1
ATOM 3940 O O . THR A 1 521 ? 54.016 -4.334 -31.655 1.00 57.62 521 THR A O 1
ATOM 3943 N N . GLN A 1 522 ? 53.184 -5.081 -33.610 1.00 53.75 522 GLN A N 1
ATOM 3944 C CA . GLN A 1 522 ? 54.357 -5.842 -34.002 1.00 53.75 522 GLN A CA 1
ATOM 3945 C C . GLN A 1 522 ? 55.433 -4.798 -34.280 1.00 53.75 522 GLN A C 1
ATOM 3947 O O . GLN A 1 522 ? 55.271 -3.968 -35.177 1.00 53.75 522 GLN A O 1
ATOM 3952 N N . GLY A 1 523 ? 56.427 -4.769 -33.393 1.00 61.16 523 GLY A N 1
ATOM 3953 C CA . GLY A 1 523 ? 57.614 -3.931 -33.515 1.00 61.16 523 GLY A CA 1
ATOM 3954 C C . GLY A 1 523 ? 58.548 -4.411 -34.609 1.00 61.16 523 GLY A C 1
ATOM 3955 O O . GLY A 1 523 ? 58.437 -5.594 -35.011 1.00 61.16 523 GLY A O 1
#

Secondary structure (DSSP, 8-state):
-HHHHHHHHTS----THHHHS-HHHHHHHHHHTT-HHHHHHHHHH-TTS---HHHHHHHHHHHHHHHHHHHHHHHHHHHHHHHHHH-TT--SPPEEE-STTHHHHHTT-TT-PPP--SEEEE-S-HHHHHHHHHHTT-EE-S---TTEEEEEE-SSS--EEEESEEEEEE--SS----EEETTEEE-----EEEEEEHHHHHHTEEE-TT-SSS-EEEE-HHHHHHHHHHHHHHHHHHS-S--SS-SS-HHHHHHHHHHHTSTT--HHHHHHHHHHTT-HHHHHHHHHHHHHTT---HHHHHSS-----SS---EEETTEEE-----HHHHHS-S-SSTTHHHHH--EEEEESSSPEEEEEETT--TTPPP-EES-SSSS-SS--EEEEEEEEETTEEEEEEEESSPPPSSEEEEEEEETTEEEEEEHHHHHTT----------EEEEEEETTEEEEEEEEEHHHHHTT--TTS-EEEEEEEEEE-S-S-SSHHHHHHHHTSEEEEEEEEEEPPPP-------

Solvent-accessible surface area (backbone atoms only — not comparable to full-atom values): 27949 Å² total; per-residue (Å²): 95,58,54,40,44,36,30,27,61,70,61,41,89,58,63,68,49,57,71,77,55,59,50,66,58,43,37,48,50,25,48,72,26,42,27,31,25,40,33,53,53,53,42,70,78,38,75,84,62,75,68,55,69,70,37,54,53,47,28,50,52,48,28,51,52,21,40,53,36,30,52,48,44,54,53,46,50,41,49,49,40,52,52,48,73,73,35,88,87,51,84,84,72,53,38,32,40,75,52,65,54,48,67,32,64,75,66,71,34,81,75,43,48,42,68,37,73,48,44,43,34,40,29,92,47,46,71,62,53,49,51,52,41,43,77,73,63,36,43,77,47,97,66,43,58,32,64,30,76,38,24,33,41,41,100,89,47,60,34,35,37,32,16,54,44,46,75,30,49,25,70,58,92,67,90,84,56,70,44,80,50,90,48,30,44,35,48,86,82,56,77,44,71,33,74,47,42,46,70,63,50,58,76,37,42,39,62,30,92,74,34,89,82,47,44,30,23,20,50,26,50,37,44,41,29,53,52,46,33,26,47,52,42,42,48,42,27,68,40,51,71,65,50,67,45,44,58,43,50,55,40,59,55,42,47,37,40,52,30,57,69,36,92,78,38,44,50,69,59,43,30,45,52,32,61,80,46,57,26,54,53,19,52,48,47,49,45,52,48,28,47,71,48,79,52,57,42,66,51,66,75,66,41,63,81,89,76,69,65,99,71,70,71,48,38,23,36,46,51,33,76,43,66,66,75,72,48,56,64,44,36,42,41,43,87,58,39,56,68,64,53,41,72,79,61,38,64,35,77,40,52,38,32,78,61,66,37,70,51,40,44,45,76,78,36,50,94,80,41,52,48,29,40,40,30,45,78,62,88,60,80,57,90,69,55,52,41,41,38,31,36,24,39,54,97,68,24,33,38,41,35,38,35,27,73,51,63,79,50,91,54,33,48,38,42,37,41,30,44,42,46,43,65,44,75,51,52,60,46,35,64,78,73,70,46,73,75,81,74,72,89,47,88,56,52,73,49,82,49,76,53,98,64,11,34,36,38,38,40,39,34,52,35,69,67,58,58,72,46,47,44,96,88,62,34,26,58,32,39,38,37,46,32,45,17,81,48,64,96,31,78,35,60,70,48,43,44,59,31,39,20,35,23,37,38,33,25,32,35,40,29,70,53,75,77,73,75,74,72,76,78,80,125

Foldseek 3Di:
DLQLCCCLLVLDPDLVVQPPDDLCVSLVLCLQLLSLLSNVVVCVVVVVRDHDPSNNVSSVVSQVVQLVQLVQQLVVLLVLLVLLVPDPLRPLAAKEFEDRQLLCQQLVNNSRGGRDQEGEIEDCDLVSVVVSVVVVPWDWDPAAALQFPTWTDHPRGGIYTYGQFQWFKDFDPDDWDQDQDLFWTATDGAIDTFTHGPVNQVVQWDQDPSNPPSSYIYGHLAVSLLSLLRVLLCQQAVDALAALFASGRSVSLSSNLSSLPDPPHDLVVSLVCCVVRVNLLSLLQSQQLCVLSVRRDPSSVPRDDPDDDPQPDFHCHLLDRHSLVDRSSCNSTNPWRCRCVCVVQDAAEFAEEQDKGKAKAWPVSDPRHAGKHALHPDLVVDHTPMKIWIWYDDPQKIKIKIWDQDAAAPAWKKKWKFFTNDIQIDIDVCVVVVHDPPDPPAVWDKDWDQDPRYIMMMIIHRVVVQQVQQDPVGKTKMKIKIFGANDYSHNHDVSVSSRSSRIMIHIYIYHYHDPPPPPPPPD

Organism: NCBI:txid408015

Nearest PDB structures (foldseek):
  4r8w-assembly1_H  TM=4.015E-01  e=6.222E-02  Homo sapiens
  7ym8-assembly1_D  TM=5.276E-01  e=7.602E-01  synthetic construct
  2c21-assembly3_F  TM=6.574E-01  e=5.104E+00  Leishmania major
  4fmb-assembly1_A  TM=3.476E-01  e=6.115E-01  Shigella flexneri
  4fmb-assembly2_C  TM=3.200E-01  e=6.115E-01  Shigella flexneri

pLDDT: mean 81.47, std 15.77, range [40.31, 98.31]

Sequence (523 aa):
MLDAVLWAGGFSDDATALSGGRVEDIAGALGIHRVAGRFLVRIAENPTIPVSDGLLDAVRRSHAHHAGAAARVETDAAWVEKGLRDHPAWDGRPVLLLKGNSAAHLLGAAGFPRLTSDLDLLTPDPVRYGRIFEDLGYHRLANSACHEEATFSSPDRSPLDLHGYFPVWRYPRGDYQASNGAGGLVMADWVSTRKLEYGTILAGSVPHPASEAGTLRIPDVTTAAFLLCAHVFKDYVEMPFVQPIAKVRLAELCEIRDLAHHPDFDAGRFAALVRDHEAQDVLAFARHVLSGLDALPAPLAGAGPSGGRDSFPQEAGFGLLVDVGTEVADMLVRRDTLGSAPDGIGTTRVEVGPTPATFSVRADGKEGSVPALWSTPPAHPEEGFAVECGVSEADGEMLFTFHSSRGLGVYLDEIAVCLGNELLHTARDVHEAGFRVFPYASPTASAWHVDASGWRVTLRVPAETVRRHRTADGHIPALICCTRFVEMPASDWDAFYRRCISSVLIPVRLSPATPTPQGSTQG

Mean predicted aligned error: 8.47 Å

Radius of gyration: 24.54 Å; Cα contacts (8 Å, |Δi|>4): 1042; chains: 1; bounding box: 84×50×66 Å